Protein AF-A0A9W8XK58-F1 (afdb_monomer)

Foldseek 3Di:
DAPQPPDDDAQQAKWKAFPQDDPHIHHPVCLLVQRADPRGGNPTDIWIFNGKDKCAPVQKDWAPCQQVVLADVVRDGGAADAAPPVPPPVVNFDWDFLQDPQKDKTKIKGWDFFFKWFKFWFKFKAWDPPDDPLNLVVCQVQNQAKKKKKKAFFPDPVCRRNPHDDGDADRDQDDDPPPPSNVTHDQMDMTMDTHHSNRGTDTDGGRDIDGGPGTTMMMMMIMGGDGDQRPDDRGIIMHMYGHIMMIGRTDPCPDPPPPPPPDPPPDDDDDDDDDDDDDDDDDDDDDDDDDDDDPDPDDQDPVNVVVVVVVVVVVVVVVVVVVVVVVVVVVVVVVVVVVVVVVVVVVVVVVVVVVVVVVVVVVVVVVVVVVVCVVVVDDD

Organism: NCBI:txid1932322

InterPro domains:
  IPR000433 Zinc finger, ZZ-type [PF25299] (2-45)
  IPR000433 Zinc finger, ZZ-type [PS50135] (1-54)
  IPR000433 Zinc finger, ZZ-type [SM00291] (2-42)
  IPR043145 Zinc finger, ZZ-type superfamily [G3DSA:3.30.60.90] (1-50)

Sequence (380 aa):
MCDACLNNIYCSQNRFQCTECYDYDLCLSCFRSGRESKSHKSSHAIRHILKTEVLKPDDFIPPHDDVNPEQSADQLKTFITLEPDVNRPESEMRWHFLHGADSHLRYLTATVEPGHYAAHLTILTRLSGLLNQAGLDDLKEEGLGYLRVGLGTLRNKKQFFRTRYQEESFASLVLEEGQMIDKMLDRYWWTVVKLPGDGEPVVLHADCVFSLETPEDLGLIVQWSGIRAFASGNEATVSINVADIRLYDIRDFTEPLKVPPEQPPTVASPQPPIATPAPAPEAPVPTPPTQAADAGDEEITAEELLSALLQIQQSVEDARQRAQLEAAIKQRLKQQEEERQTAVFNYMFAKAIQEQAILEQERQEQEEARRFLRLMGFNI

Radius of gyration: 31.91 Å; Cα contacts (8 Å, |Δi|>4): 556; chains: 1; bounding box: 77×56×115 Å

Solvent-accessible surface area (backbone atoms only — not comparable to full-atom values): 22241 Å² total; per-residue (Å²): 93,12,76,86,75,70,46,82,61,54,50,85,42,52,36,37,33,35,76,79,40,85,92,38,31,27,36,64,70,44,54,76,67,50,64,62,58,97,83,44,55,69,83,54,58,67,46,45,29,50,30,47,48,70,50,46,50,88,55,46,48,65,47,42,56,84,43,40,62,34,44,55,103,81,66,81,50,66,81,66,55,36,72,75,56,86,82,57,55,73,90,77,53,65,66,47,60,64,74,60,71,54,25,49,66,45,60,38,31,31,80,42,73,55,43,34,26,40,43,36,38,37,35,37,39,38,62,46,87,84,50,50,71,68,55,46,51,52,24,56,74,73,30,61,19,32,43,34,40,31,44,21,35,51,65,43,64,69,50,69,36,62,51,66,73,81,67,70,71,48,87,64,79,70,85,60,90,78,36,66,63,65,68,45,35,34,84,63,44,70,53,56,42,74,39,68,34,82,43,65,61,53,72,42,84,42,94,40,77,45,78,38,89,52,72,41,49,37,33,40,37,45,34,38,15,50,54,72,77,62,95,79,64,75,70,49,29,40,27,69,26,55,55,39,37,38,33,30,29,40,54,86,69,87,62,76,80,75,70,73,72,79,74,69,82,77,73,84,72,81,81,76,81,89,77,80,87,77,86,83,82,84,83,84,81,88,77,84,91,83,81,79,88,81,90,72,89,74,76,81,47,73,66,60,55,52,50,52,51,52,52,50,53,50,53,53,52,52,52,52,50,50,54,52,52,53,51,51,51,54,53,50,53,52,50,51,49,53,52,50,53,50,50,52,50,52,50,55,52,53,49,53,53,51,53,51,51,51,54,50,50,53,51,50,53,52,51,50,52,54,50,52,40,50,75,73,69,49,90,125

Mean predicted aligned error: 14.77 Å

Nearest PDB structures (foldseek):
  6cw3-assembly1_G  TM=9.243E-01  e=1.548E-02  Saccharomyces cerevisiae S288C
  6cw2-assembly3_C  TM=9.058E-01  e=2.040E-02  Saccharomyces cerevisiae
  8tv5-assembly1_C  TM=3.849E-01  e=1.312E-02  Homo sapiens
  6nk0-assembly1_A  TM=3.979E-01  e=3.173E-02  Homo sapiens
  8tv5-assembly1_F  TM=3.885E-01  e=4.419E-02  Homo sapiens

pLDDT: mean 82.26, std 16.0, range [41.59, 98.31]

Secondary structure (DSSP, 8-state):
--TTT-----TTS-EEEESSSTT-EEEHHHHHTT---SS--TTS-EEEEEEEEEE-GGG-BPPPTTTS--S-TTS---S------TTS-TTTS--EETTS-SEEEEEEEEEE-SEEEEEEEEEEEEE-TT--HHHHHHHHHH-S-EEEEEEEEES-HHHHHHPPPP-----SSPPPTTSHHHHHEEEEEEEEEEPPTT----EE----EEEESS-EEEEEEEEEE-PPPPSS-S--EEEEEEEEEEEEEEPP-SS-------------PPPPP-PPPPPPPPPPPPPP-------------HHHHHHHHHHHHHHHHHHHHHHHHHHHHHHHHHHHHHHHHHHHHHHHHHHHHHHHHHHHHHHHHHHHHHHHHHHTT---

Structure (mmCIF, N/CA/C/O backbone):
data_AF-A0A9W8XK58-F1
#
_entry.id   AF-A0A9W8XK58-F1
#
loop_
_atom_site.group_PDB
_atom_site.id
_atom_site.type_symbol
_atom_site.label_atom_id
_atom_site.label_alt_id
_atom_site.label_comp_id
_atom_site.label_asym_id
_atom_site.label_entity_id
_atom_site.label_seq_id
_atom_site.pdbx_PDB_ins_code
_atom_site.Cartn_x
_atom_site.Cartn_y
_atom_site.Cartn_z
_atom_site.occupancy
_atom_site.B_iso_or_equiv
_atom_site.auth_seq_id
_atom_site.auth_comp_id
_atom_site.auth_asym_id
_atom_site.auth_atom_id
_atom_site.pdbx_PDB_model_num
ATOM 1 N N . MET A 1 1 ? -18.015 7.537 -3.845 1.00 94.12 1 MET A N 1
ATOM 2 C CA . MET A 1 1 ? -19.393 8.024 -4.120 1.00 94.12 1 MET A CA 1
ATOM 3 C C . MET A 1 1 ? -20.341 6.859 -3.852 1.00 94.12 1 MET A C 1
ATOM 5 O O . MET A 1 1 ? -19.851 5.747 -3.831 1.00 94.12 1 MET A O 1
ATOM 9 N N . CYS A 1 2 ? -21.635 7.058 -3.589 1.00 97.19 2 CYS A N 1
ATOM 10 C CA . CYS A 1 2 ? -22.575 5.930 -3.517 1.00 97.19 2 CYS A CA 1
ATOM 11 C C . CYS A 1 2 ? -23.054 5.552 -4.921 1.00 97.19 2 CYS A C 1
ATOM 13 O O . CYS A 1 2 ? -23.740 6.356 -5.550 1.00 97.19 2 CYS A O 1
ATOM 15 N N . ASP A 1 3 ? -22.795 4.336 -5.389 1.00 97.88 3 ASP A N 1
ATOM 16 C CA . ASP A 1 3 ? -23.144 3.917 -6.755 1.00 97.88 3 ASP A CA 1
ATOM 17 C C . ASP A 1 3 ? -24.651 3.745 -6.990 1.00 97.88 3 ASP A C 1
ATOM 19 O O . ASP A 1 3 ? -25.121 3.765 -8.127 1.00 97.88 3 ASP A O 1
ATOM 23 N N . ALA A 1 4 ? -25.448 3.616 -5.924 1.00 97.25 4 ALA A N 1
ATOM 24 C CA . ALA A 1 4 ? -26.897 3.430 -6.033 1.00 97.25 4 ALA A CA 1
ATOM 25 C C . ALA A 1 4 ? -27.719 4.729 -5.994 1.00 97.25 4 ALA A C 1
ATOM 27 O O . ALA A 1 4 ? -28.848 4.756 -6.491 1.00 97.25 4 ALA A O 1
ATOM 28 N N . CYS A 1 5 ? -27.230 5.790 -5.348 1.00 97.44 5 CYS A N 1
ATOM 29 C CA . CYS A 1 5 ? -27.939 7.078 -5.280 1.00 97.44 5 CYS A CA 1
ATOM 30 C C . CYS A 1 5 ? -27.123 8.267 -5.780 1.00 97.44 5 CYS A C 1
ATOM 32 O O . CYS A 1 5 ? -27.660 9.369 -5.818 1.00 97.44 5 CYS A O 1
ATOM 34 N N . LEU A 1 6 ? -25.858 8.047 -6.151 1.00 97.06 6 LEU A N 1
ATOM 35 C CA . LEU A 1 6 ? -24.900 9.046 -6.634 1.00 97.06 6 LEU A CA 1
ATOM 36 C C . LEU A 1 6 ? -24.592 10.173 -5.638 1.00 97.06 6 LEU A C 1
ATOM 38 O O . LEU A 1 6 ? -23.896 11.127 -5.971 1.00 97.06 6 LEU A O 1
ATOM 42 N N . ASN A 1 7 ? -25.060 10.061 -4.392 1.00 97.31 7 ASN A N 1
ATOM 43 C CA . ASN A 1 7 ? -24.685 10.993 -3.338 1.00 97.31 7 ASN A CA 1
ATOM 44 C C . ASN A 1 7 ? -23.239 10.742 -2.896 1.00 97.31 7 ASN A C 1
ATOM 46 O O . ASN A 1 7 ? -22.758 9.603 -2.869 1.00 97.31 7 ASN A O 1
ATOM 50 N N . ASN A 1 8 ? -22.559 11.811 -2.488 1.00 96.00 8 ASN A N 1
ATOM 51 C CA . ASN A 1 8 ? -21.227 11.713 -1.904 1.00 96.00 8 ASN A CA 1
ATOM 52 C C . ASN A 1 8 ? -21.274 10.951 -0.574 1.00 96.00 8 ASN A C 1
ATOM 54 O O . ASN A 1 8 ? -22.169 11.167 0.241 1.00 96.00 8 ASN A O 1
ATOM 58 N N . ILE A 1 9 ? -20.290 10.073 -0.369 1.00 94.38 9 ILE A N 1
ATOM 59 C CA . ILE A 1 9 ? -20.025 9.442 0.924 1.00 94.38 9 ILE A CA 1
ATOM 60 C C . ILE A 1 9 ? -18.751 10.090 1.444 1.00 94.38 9 ILE A C 1
ATOM 62 O O . ILE A 1 9 ? -17.706 9.981 0.802 1.00 94.38 9 ILE A O 1
ATOM 66 N N . TYR A 1 10 ? -18.852 10.825 2.546 1.00 92.31 10 TYR A N 1
ATOM 67 C CA . TYR A 1 10 ? -17.693 11.497 3.129 1.00 92.31 10 TYR A CA 1
ATOM 68 C C . TYR A 1 10 ? -16.780 10.481 3.829 1.00 92.31 10 TYR A C 1
ATOM 70 O O . TYR A 1 10 ? -17.260 9.473 4.337 1.00 92.31 10 TYR A O 1
ATOM 78 N N . CYS A 1 11 ? -15.475 10.755 3.905 1.00 87.19 11 CYS A N 1
ATOM 79 C CA . CYS A 1 11 ? -14.503 9.863 4.553 1.00 87.19 11 CYS A CA 1
ATOM 80 C C . CYS A 1 11 ? -14.813 9.583 6.036 1.00 87.19 11 CYS A C 1
ATOM 82 O O . CYS A 1 11 ? -14.458 8.531 6.551 1.00 87.19 11 CYS A O 1
ATOM 84 N N . SER A 1 12 ? -15.513 10.493 6.716 1.00 87.25 12 SER A N 1
ATOM 85 C CA . SER A 1 12 ? -15.965 10.331 8.102 1.00 87.25 12 SER A CA 1
ATOM 86 C C . SER A 1 12 ? -17.266 9.530 8.257 1.00 87.25 12 SER A C 1
ATOM 88 O O . SER A 1 12 ? -17.743 9.362 9.377 1.00 87.25 12 SER A O 1
ATOM 90 N N . GLN A 1 13 ? -17.883 9.089 7.157 1.00 91.12 13 GLN A N 1
ATOM 91 C CA . GLN A 1 13 ? -19.150 8.365 7.162 1.00 91.12 13 GLN A CA 1
ATOM 92 C C . GLN A 1 13 ? -18.961 6.892 6.815 1.00 91.12 13 GLN A C 1
ATOM 94 O O . GLN A 1 13 ? -18.162 6.538 5.949 1.00 91.12 13 GLN A O 1
ATOM 99 N N . ASN A 1 14 ? -19.817 6.058 7.404 1.00 93.81 14 ASN A N 1
ATOM 100 C CA . ASN A 1 14 ? -19.871 4.642 7.083 1.00 93.81 14 ASN A CA 1
ATOM 101 C C . ASN A 1 14 ? -20.184 4.420 5.597 1.00 93.81 14 ASN A C 1
ATOM 103 O O . ASN A 1 14 ? -21.177 4.942 5.067 1.00 93.81 14 ASN A O 1
ATOM 107 N N . ARG A 1 15 ? -19.398 3.553 4.962 1.00 95.62 15 ARG A N 1
ATOM 108 C CA . ARG A 1 15 ? -19.628 3.049 3.608 1.00 95.62 15 ARG A CA 1
ATOM 109 C C . ARG A 1 15 ? -19.589 1.526 3.570 1.00 95.62 15 ARG A C 1
ATOM 111 O O . ARG A 1 15 ? -18.947 0.874 4.392 1.00 95.62 15 ARG A O 1
ATOM 118 N N . PHE A 1 16 ? -20.299 0.969 2.605 1.00 95.69 16 PHE A N 1
ATOM 119 C CA . PHE A 1 16 ? -20.485 -0.463 2.427 1.00 95.69 16 PHE A CA 1
ATOM 120 C C . PHE A 1 16 ? -19.948 -0.836 1.051 1.00 95.69 16 PHE A C 1
ATOM 122 O O . PHE A 1 16 ? -20.627 -0.624 0.049 1.00 95.69 16 PHE A O 1
ATOM 129 N N . GLN A 1 17 ? -18.718 -1.337 1.013 1.00 95.19 17 GLN A N 1
ATOM 130 C CA . GLN A 1 17 ? -18.041 -1.710 -0.224 1.00 95.19 17 GLN A CA 1
ATOM 131 C C . GLN A 1 17 ? -18.397 -3.152 -0.578 1.00 95.19 17 GLN A C 1
ATOM 133 O O . GLN A 1 17 ? -18.223 -4.051 0.242 1.00 95.19 17 GLN A O 1
ATOM 138 N N . CYS A 1 18 ? -18.880 -3.404 -1.789 1.00 95.50 18 CYS A N 1
ATOM 139 C CA . CYS A 1 18 ? -19.087 -4.766 -2.264 1.00 95.50 18 CYS A CA 1
ATOM 140 C C . CYS A 1 18 ? -17.742 -5.422 -2.591 1.00 95.50 18 CYS A C 1
ATOM 142 O O . CYS A 1 18 ? -16.923 -4.834 -3.287 1.00 95.50 18 CYS A O 1
ATOM 144 N N . THR A 1 19 ? -17.515 -6.645 -2.111 1.00 92.69 19 THR A N 1
ATOM 145 C CA . THR A 1 19 ? -16.263 -7.378 -2.372 1.00 92.69 19 THR A CA 1
ATOM 146 C C . THR A 1 19 ? -16.310 -8.211 -3.654 1.00 92.69 19 THR A C 1
ATOM 148 O O . THR A 1 19 ? -15.295 -8.766 -4.055 1.00 92.69 19 THR A O 1
ATOM 151 N N . GLU A 1 20 ? -17.482 -8.327 -4.283 1.00 95.12 20 GLU A N 1
ATOM 152 C CA . GLU A 1 20 ? -17.689 -9.077 -5.533 1.00 95.12 20 GLU A CA 1
ATOM 153 C C . GLU A 1 20 ? -17.771 -8.162 -6.763 1.00 95.12 20 GLU A C 1
ATOM 155 O O . GLU A 1 20 ? -17.424 -8.564 -7.872 1.00 95.12 20 GLU A O 1
ATOM 160 N N . CYS A 1 21 ? -18.228 -6.921 -6.581 1.00 96.25 21 CYS A N 1
ATOM 161 C CA . CYS A 1 21 ? -18.300 -5.929 -7.646 1.00 96.25 21 CYS A CA 1
ATOM 162 C C . CYS A 1 21 ? -17.043 -5.057 -7.645 1.00 96.25 21 CYS A C 1
ATOM 164 O O . CYS A 1 21 ? -16.595 -4.611 -6.591 1.00 96.25 21 CYS A O 1
ATOM 166 N N . TYR A 1 22 ? -16.525 -4.745 -8.831 1.00 93.69 22 TYR A N 1
ATOM 167 C CA . TYR A 1 22 ? -15.427 -3.793 -8.972 1.00 93.69 22 TYR A CA 1
ATOM 168 C C . TYR A 1 22 ? -15.893 -2.372 -8.625 1.00 93.69 22 TYR A C 1
ATOM 170 O O . TYR A 1 22 ? -16.844 -1.885 -9.236 1.00 93.69 22 TYR A O 1
ATOM 178 N N . ASP A 1 23 ? -15.218 -1.749 -7.654 1.00 92.25 23 ASP A N 1
ATOM 179 C CA . ASP A 1 23 ? -15.407 -0.355 -7.219 1.00 92.25 23 ASP A CA 1
ATOM 180 C C . ASP A 1 23 ? -16.873 0.033 -6.943 1.00 92.25 23 ASP A C 1
ATOM 182 O O . ASP A 1 23 ? -17.354 1.062 -7.404 1.00 92.25 23 ASP A O 1
ATOM 186 N N . TYR A 1 24 ? -17.612 -0.829 -6.231 1.00 96.69 24 TYR A N 1
ATOM 187 C CA . TYR A 1 24 ? -19.022 -0.587 -5.907 1.00 96.69 24 TYR A CA 1
ATOM 188 C C . TYR A 1 24 ? -19.219 -0.297 -4.414 1.00 96.69 24 TYR A C 1
ATOM 190 O O . TYR A 1 24 ? -19.139 -1.199 -3.575 1.00 96.69 24 TYR A O 1
ATOM 198 N N . ASP A 1 25 ? -19.529 0.954 -4.092 1.00 97.12 25 ASP A N 1
ATOM 199 C CA . ASP A 1 25 ? -19.737 1.490 -2.752 1.00 97.12 25 ASP A CA 1
ATOM 200 C C . ASP A 1 25 ? -21.201 1.908 -2.529 1.00 97.12 25 ASP A C 1
ATOM 202 O O . ASP A 1 25 ? -21.830 2.617 -3.320 1.00 97.12 25 ASP A O 1
ATOM 206 N N . LEU A 1 26 ? -21.752 1.548 -1.371 1.00 97.38 26 LEU A N 1
ATOM 207 C CA . LEU A 1 26 ? -23.078 1.969 -0.926 1.00 97.38 26 LEU A CA 1
ATOM 208 C C . LEU A 1 26 ? -22.994 2.853 0.320 1.00 97.38 26 LEU A C 1
ATOM 210 O O . LEU A 1 26 ? -22.246 2.584 1.261 1.00 97.38 26 LEU A O 1
ATOM 214 N N . CYS A 1 27 ? -23.831 3.891 0.375 1.00 97.56 27 CYS A N 1
ATOM 215 C CA . CYS A 1 27 ? -24.098 4.601 1.623 1.00 97.56 27 CYS A CA 1
ATOM 216 C C . CYS A 1 27 ? -25.050 3.788 2.518 1.00 97.56 27 CYS A C 1
ATOM 218 O O . CYS A 1 27 ? -25.794 2.926 2.038 1.00 97.56 27 CYS A O 1
ATOM 220 N N . LEU A 1 28 ? -25.091 4.108 3.816 1.00 95.75 28 LEU A N 1
ATOM 221 C CA . LEU A 1 28 ? -25.908 3.391 4.805 1.00 95.75 28 LEU A CA 1
ATOM 222 C C . LEU A 1 28 ? -27.3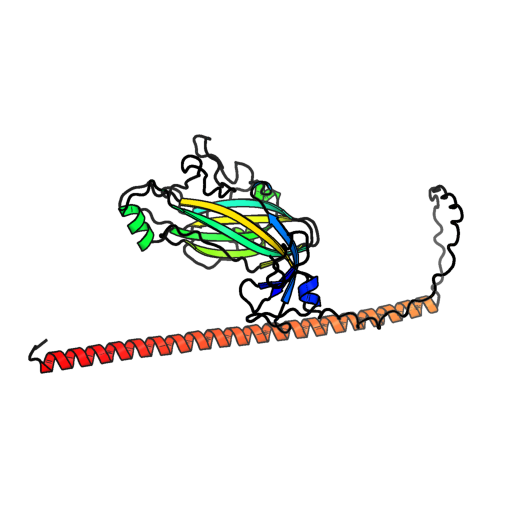89 3.249 4.410 1.00 95.75 28 LEU A C 1
ATOM 224 O O . LEU A 1 28 ? -27.978 2.189 4.615 1.00 95.75 28 LEU A O 1
ATOM 228 N N . SER A 1 29 ? -28.003 4.292 3.840 1.00 97.06 29 SER A N 1
ATOM 229 C CA . SER A 1 29 ? -29.418 4.248 3.448 1.00 97.06 29 SER A CA 1
ATOM 230 C C . SER A 1 29 ? -29.671 3.319 2.258 1.00 97.06 29 SER A C 1
ATOM 232 O O . SER A 1 29 ? -30.669 2.599 2.253 1.00 97.06 29 SER A O 1
ATOM 234 N N . CYS A 1 30 ? -28.765 3.288 1.276 1.00 97.88 30 CYS A N 1
ATOM 235 C CA . CYS A 1 30 ? -28.887 2.416 0.106 1.00 97.88 30 CYS A CA 1
ATOM 236 C C . CYS A 1 30 ? -28.623 0.952 0.459 1.00 97.88 30 CYS A C 1
ATOM 238 O O . CYS A 1 30 ? -29.385 0.093 0.021 1.00 97.88 30 CYS A O 1
ATOM 240 N N . PHE A 1 31 ? -27.618 0.692 1.301 1.00 96.69 31 PHE A N 1
ATOM 241 C CA . PHE A 1 31 ? -27.338 -0.643 1.823 1.00 96.69 31 PHE A CA 1
ATOM 242 C C . PHE A 1 31 ? -28.534 -1.203 2.608 1.00 96.69 31 PHE A C 1
ATOM 244 O O . PHE A 1 31 ? -29.026 -2.281 2.292 1.00 96.69 31 PHE A O 1
ATOM 251 N N . ARG A 1 32 ? -29.089 -0.437 3.563 1.00 95.81 32 ARG A N 1
ATOM 252 C CA . ARG A 1 32 ? -30.267 -0.864 4.349 1.00 95.81 32 ARG A CA 1
ATOM 253 C C . ARG A 1 32 ? -31.520 -1.098 3.510 1.00 95.81 32 ARG A C 1
ATOM 255 O O . ARG A 1 32 ? -32.334 -1.938 3.868 1.00 95.81 32 ARG A O 1
ATOM 262 N N . SER A 1 33 ? -31.680 -0.350 2.422 1.00 96.75 33 SER A N 1
ATOM 263 C CA . SER A 1 33 ? -32.819 -0.515 1.511 1.00 96.75 33 SER A CA 1
ATOM 264 C C . SER A 1 33 ? -32.641 -1.692 0.545 1.00 96.75 33 SER A C 1
ATOM 266 O O . SER A 1 33 ? -33.513 -1.901 -0.293 1.00 96.75 33 SER A O 1
ATOM 268 N N . GLY A 1 34 ? -31.506 -2.404 0.595 1.00 96.75 34 GLY A N 1
ATOM 269 C CA . GLY A 1 34 ? -31.193 -3.488 -0.334 1.00 96.75 34 GLY A CA 1
ATOM 270 C C . GLY A 1 34 ? -31.157 -3.024 -1.790 1.00 96.75 34 GLY A C 1
ATOM 271 O O . GLY A 1 34 ? -31.648 -3.730 -2.666 1.00 96.75 34 GLY A O 1
ATOM 272 N N . ARG A 1 35 ? -30.653 -1.808 -2.065 1.00 96.94 35 ARG A N 1
ATOM 273 C CA . ARG A 1 35 ? -30.610 -1.305 -3.445 1.00 96.94 35 ARG A CA 1
ATOM 274 C C . ARG A 1 35 ? -29.696 -2.178 -4.299 1.00 96.94 35 ARG A C 1
ATOM 276 O O . ARG A 1 35 ? -28.516 -2.318 -4.005 1.00 96.94 35 ARG A O 1
ATOM 283 N N . GLU A 1 36 ? -30.244 -2.678 -5.396 1.00 97.62 36 GLU A N 1
ATOM 284 C CA . GLU A 1 36 ? -29.510 -3.445 -6.398 1.00 97.62 36 GLU A CA 1
ATOM 285 C C . GLU A 1 36 ? -29.259 -2.625 -7.665 1.00 97.62 36 GLU A C 1
ATOM 287 O O . GLU A 1 36 ? -29.970 -1.662 -7.966 1.00 97.62 36 GLU A O 1
ATOM 292 N N . SER A 1 37 ? -28.274 -3.050 -8.452 1.00 96.12 37 SER A N 1
ATOM 293 C CA . SER A 1 37 ? -28.014 -2.536 -9.795 1.00 96.12 37 SER A CA 1
ATOM 294 C C . SER A 1 37 ? -27.937 -3.691 -10.804 1.00 96.12 37 SER A C 1
ATOM 296 O O . SER A 1 37 ? -28.260 -4.841 -10.495 1.00 96.12 37 SER A O 1
ATOM 298 N N . LYS A 1 38 ? -27.532 -3.400 -12.048 1.00 96.25 38 LYS A N 1
ATOM 299 C CA . LYS A 1 38 ? -27.276 -4.455 -13.043 1.00 96.25 38 LYS A CA 1
ATOM 300 C C . LYS A 1 38 ? -26.100 -5.349 -12.638 1.00 96.25 38 LYS A C 1
ATOM 302 O O . LYS A 1 38 ? -26.153 -6.543 -12.905 1.00 96.25 38 LYS A O 1
ATOM 307 N N . SER A 1 39 ? -25.064 -4.772 -12.027 1.00 95.19 39 SER A N 1
ATOM 308 C CA . SER A 1 39 ? -23.833 -5.467 -11.630 1.00 95.19 39 SER A CA 1
ATOM 309 C C . SER A 1 39 ? -23.802 -5.861 -10.153 1.00 95.19 39 SER A C 1
ATOM 311 O O . SER A 1 39 ? -23.028 -6.740 -9.793 1.00 95.19 39 SER A O 1
ATOM 313 N N . HIS A 1 40 ? -24.630 -5.239 -9.310 1.00 97.44 40 HIS A N 1
ATOM 314 C CA . HIS A 1 40 ? -24.646 -5.455 -7.865 1.00 97.44 40 HIS A CA 1
ATOM 315 C C . HIS A 1 40 ? -25.950 -6.089 -7.385 1.00 97.44 40 HIS A C 1
ATOM 317 O O . HIS A 1 40 ? -27.035 -5.617 -7.740 1.00 97.44 40 HIS A O 1
ATOM 323 N N . LYS A 1 41 ? -25.833 -7.110 -6.530 1.00 97.88 41 LYS A N 1
ATOM 324 C CA . LYS A 1 41 ? -26.947 -7.762 -5.835 1.00 97.88 41 LYS A CA 1
ATOM 325 C C . LYS A 1 41 ? -26.834 -7.573 -4.336 1.00 97.88 41 LYS A C 1
ATOM 327 O O . LYS A 1 41 ? -25.734 -7.619 -3.793 1.00 97.88 41 LYS A O 1
ATOM 332 N N . SER A 1 42 ? -27.977 -7.447 -3.660 1.00 96.00 42 SER A N 1
ATOM 333 C CA . SER A 1 42 ? -28.006 -7.301 -2.199 1.00 96.00 42 SER A CA 1
ATOM 334 C C . SER A 1 42 ? -27.510 -8.557 -1.475 1.00 96.00 42 SER A C 1
ATOM 336 O O . SER A 1 42 ? -27.291 -8.526 -0.269 1.00 96.00 42 SER A O 1
ATOM 338 N N . SER A 1 43 ? -27.364 -9.668 -2.204 1.00 95.06 43 SER A N 1
ATOM 339 C CA . SER A 1 43 ? -26.785 -10.923 -1.730 1.00 95.06 43 SER A CA 1
ATOM 340 C C . SER A 1 43 ? -25.259 -10.977 -1.791 1.00 95.06 43 SER A C 1
ATOM 342 O O . SER A 1 43 ? -24.697 -11.924 -1.250 1.00 95.06 43 SER A O 1
ATOM 344 N N . HIS A 1 44 ? -24.591 -10.039 -2.472 1.00 95.38 44 HIS A N 1
ATOM 345 C CA . HIS A 1 44 ? -23.131 -10.045 -2.547 1.00 95.38 44 HIS A CA 1
ATOM 346 C C . HIS A 1 44 ? -22.513 -9.780 -1.172 1.00 95.38 44 HIS A C 1
ATOM 348 O O . HIS A 1 44 ? -23.072 -9.048 -0.351 1.00 95.38 44 HIS A O 1
ATOM 354 N N . ALA A 1 45 ? -21.318 -10.316 -0.944 1.00 93.62 45 ALA A N 1
ATOM 355 C CA . ALA A 1 45 ? -20.524 -9.995 0.227 1.00 93.62 45 ALA A CA 1
ATOM 356 C C . ALA A 1 45 ? -20.158 -8.497 0.257 1.00 93.62 45 ALA A C 1
ATOM 358 O O . ALA A 1 45 ? -19.815 -7.875 -0.758 1.00 93.62 45 ALA A O 1
ATOM 359 N N . ILE A 1 46 ? -20.266 -7.910 1.451 1.00 93.69 46 ILE A N 1
ATOM 360 C CA . ILE A 1 46 ? -20.048 -6.488 1.714 1.00 93.69 46 ILE A CA 1
ATOM 361 C C . ILE A 1 46 ? -19.011 -6.334 2.828 1.00 93.69 46 ILE A C 1
ATOM 363 O O . ILE A 1 46 ? -19.098 -6.977 3.872 1.00 93.69 46 ILE A O 1
ATOM 367 N N . ARG A 1 47 ? -18.074 -5.409 2.632 1.00 91.62 47 ARG A N 1
ATOM 368 C CA . ARG A 1 47 ? -17.144 -4.896 3.636 1.00 91.62 47 ARG A CA 1
ATOM 369 C C . ARG A 1 47 ? -17.700 -3.598 4.221 1.00 91.62 47 ARG A C 1
ATOM 371 O O . ARG A 1 47 ? -17.963 -2.640 3.493 1.00 91.62 47 A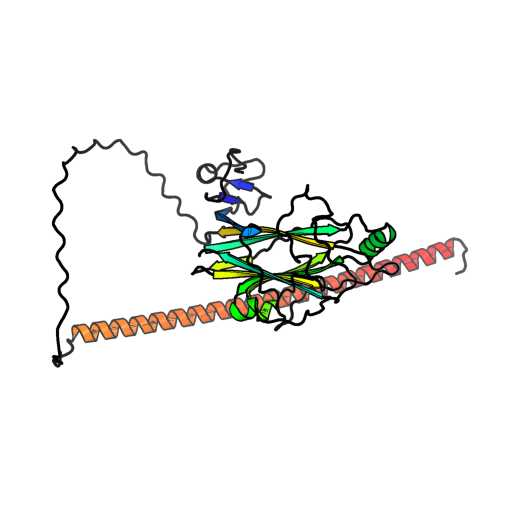RG A O 1
ATOM 378 N N . HIS A 1 48 ? -17.873 -3.555 5.540 1.00 94.00 48 HIS A N 1
ATOM 379 C CA . HIS A 1 48 ? -18.326 -2.357 6.246 1.00 94.00 48 HIS A CA 1
ATOM 380 C C . HIS A 1 48 ? -17.124 -1.522 6.684 1.00 94.00 48 HIS A C 1
ATOM 382 O O . HIS A 1 48 ? -16.346 -1.944 7.535 1.00 94.00 48 HIS A O 1
ATOM 388 N N . ILE A 1 49 ? -16.998 -0.337 6.096 1.00 94.06 49 ILE A N 1
ATOM 389 C CA . ILE A 1 49 ? -15.936 0.627 6.375 1.00 94.06 49 ILE A CA 1
ATOM 390 C C . ILE A 1 49 ? -16.568 1.757 7.188 1.00 94.06 49 ILE A C 1
ATOM 392 O O . ILE A 1 49 ? -17.461 2.446 6.698 1.00 94.06 49 ILE A O 1
ATOM 396 N N . LEU A 1 50 ? -16.150 1.914 8.441 1.00 93.56 50 LEU A N 1
ATOM 397 C CA . LEU A 1 50 ? -16.684 2.892 9.390 1.00 93.56 50 LEU A CA 1
ATOM 398 C C . LEU A 1 50 ? -16.213 4.306 9.056 1.00 93.56 50 LEU A C 1
ATOM 400 O O . LEU A 1 50 ? -17.017 5.231 8.962 1.00 93.56 50 LEU A O 1
ATOM 404 N N . LYS A 1 51 ? -14.906 4.446 8.846 1.00 92.81 51 LYS A N 1
ATOM 405 C CA . LYS A 1 51 ? -14.247 5.679 8.428 1.00 92.81 51 LYS A CA 1
ATOM 406 C C . LYS A 1 51 ? -13.100 5.340 7.484 1.00 92.81 51 LYS A C 1
ATOM 408 O O . LYS A 1 51 ? -12.500 4.271 7.565 1.00 92.81 51 LYS A O 1
ATOM 413 N N . THR A 1 52 ? -12.798 6.270 6.597 1.00 93.06 52 THR A N 1
ATOM 414 C CA . THR A 1 52 ? -11.588 6.260 5.785 1.00 93.06 52 THR A CA 1
ATOM 415 C C . THR A 1 52 ? -10.692 7.370 6.299 1.00 93.06 52 THR A C 1
ATOM 417 O O . THR A 1 52 ? -11.044 8.545 6.223 1.00 93.06 52 THR A O 1
ATOM 420 N N . GLU A 1 53 ? -9.531 7.009 6.807 1.00 93.12 53 GLU A N 1
ATOM 421 C CA . GLU A 1 53 ? -8.482 7.952 7.156 1.00 93.12 53 GLU A CA 1
ATOM 422 C C . GLU A 1 53 ? -7.534 8.045 5.961 1.00 93.12 53 GLU A C 1
ATOM 424 O O . GLU A 1 53 ? -7.093 7.029 5.432 1.00 93.12 53 GLU A O 1
ATOM 429 N N . VAL A 1 54 ? -7.300 9.252 5.452 1.00 92.06 54 VAL A N 1
ATOM 430 C CA . VAL A 1 54 ? -6.371 9.469 4.338 1.00 92.06 54 VAL A CA 1
ATOM 431 C C . VAL A 1 54 ? -5.172 10.181 4.922 1.00 92.06 54 VAL A C 1
ATOM 433 O O . VAL A 1 54 ? -5.282 11.364 5.237 1.00 92.06 54 VAL A O 1
ATOM 436 N N . LEU A 1 55 ? -4.068 9.452 5.071 1.00 90.44 55 LEU A N 1
ATOM 437 C CA . LEU A 1 55 ? -2.800 10.028 5.482 1.00 90.44 55 LEU A CA 1
ATOM 438 C C . LEU A 1 55 ? -2.255 10.824 4.309 1.00 90.44 55 LEU A C 1
ATOM 440 O O . LEU A 1 55 ? -1.912 10.284 3.248 1.00 90.44 55 LEU A O 1
ATOM 444 N N . LYS A 1 56 ? -2.248 12.131 4.506 1.00 82.25 56 LYS A N 1
ATOM 445 C CA . LYS A 1 56 ? -1.682 13.090 3.588 1.00 82.25 56 LYS A CA 1
ATOM 446 C C . LYS A 1 56 ? -0.178 13.184 3.795 1.00 82.25 56 LYS A C 1
ATOM 448 O O . LYS A 1 56 ? 0.344 12.836 4.848 1.00 82.25 56 LYS A O 1
ATOM 453 N N . PRO A 1 57 ? 0.505 13.747 2.802 1.00 75.50 57 PRO A N 1
ATOM 454 C CA . PRO A 1 57 ? 1.877 14.219 2.911 1.00 75.50 57 PRO A CA 1
ATOM 455 C C . PRO A 1 57 ? 2.259 14.854 4.244 1.00 75.50 57 PRO A C 1
ATOM 457 O O . PRO A 1 57 ? 3.184 14.400 4.908 1.00 75.50 57 PRO A O 1
ATOM 460 N N . ASP A 1 58 ? 1.497 15.853 4.668 1.00 78.25 58 ASP A N 1
ATOM 461 C CA . ASP A 1 58 ? 1.799 16.617 5.878 1.00 78.25 58 ASP A CA 1
ATOM 462 C C . ASP A 1 58 ? 1.637 15.804 7.172 1.00 78.25 58 ASP A C 1
ATOM 464 O O . ASP A 1 58 ? 2.138 16.212 8.219 1.00 78.25 58 ASP A O 1
ATOM 468 N N . ASP A 1 59 ? 0.965 14.651 7.106 1.00 85.12 59 ASP A N 1
ATOM 469 C CA . ASP A 1 59 ? 0.783 13.756 8.250 1.00 85.12 59 ASP A CA 1
ATOM 470 C C . ASP A 1 59 ? 2.028 12.885 8.494 1.00 85.12 59 ASP A C 1
ATOM 472 O O . ASP A 1 59 ? 2.161 12.277 9.560 1.00 85.12 59 ASP A O 1
ATOM 476 N N . PHE A 1 60 ? 2.957 12.823 7.530 1.00 83.62 60 PHE A N 1
ATOM 477 C CA . PHE A 1 60 ? 4.183 12.052 7.676 1.00 83.62 60 PHE A CA 1
ATOM 478 C C . PHE A 1 60 ? 5.306 12.867 8.304 1.00 83.62 60 PHE A C 1
ATOM 480 O O . PHE A 1 60 ? 5.725 13.912 7.809 1.00 83.62 60 PHE A O 1
ATOM 487 N N . ILE A 1 61 ? 5.877 12.307 9.363 1.00 82.25 61 ILE A N 1
ATOM 488 C CA . ILE A 1 61 ? 7.074 12.816 10.014 1.00 82.25 61 ILE A CA 1
ATOM 489 C C . ILE A 1 61 ? 8.269 12.027 9.460 1.00 82.25 61 ILE A C 1
ATOM 491 O O . ILE A 1 61 ? 8.365 10.816 9.722 1.00 82.25 61 ILE A O 1
ATOM 495 N N . PRO A 1 62 ? 9.176 12.664 8.692 1.00 78.00 62 PRO A N 1
ATOM 496 C CA . PRO A 1 62 ? 10.414 12.021 8.278 1.00 78.00 62 PRO A CA 1
ATOM 497 C C . PRO A 1 62 ? 11.318 11.767 9.501 1.00 78.00 62 PRO A C 1
ATOM 499 O O . PRO A 1 62 ? 11.233 12.478 10.509 1.00 78.00 62 PRO A O 1
ATOM 502 N N . PRO A 1 63 ? 12.184 10.738 9.462 1.00 76.06 63 PRO A N 1
ATOM 503 C CA . PRO A 1 63 ? 13.173 10.506 10.505 1.00 76.06 63 PRO A CA 1
ATOM 504 C C . PRO A 1 63 ? 14.215 11.634 10.552 1.00 76.06 63 PRO A C 1
ATOM 506 O O . PRO A 1 63 ? 14.247 12.499 9.682 1.00 76.06 63 PRO A O 1
ATOM 509 N N . HIS A 1 64 ? 15.091 11.619 11.562 1.00 77.81 64 HIS A N 1
ATOM 510 C CA . HIS A 1 64 ? 16.172 12.605 11.658 1.00 77.81 64 HIS A CA 1
ATOM 511 C C . HIS A 1 64 ? 17.052 12.579 10.397 1.00 77.81 64 HIS A C 1
ATOM 513 O O . HIS A 1 64 ? 17.279 11.503 9.832 1.00 77.81 64 HIS A O 1
ATOM 519 N N . ASP A 1 65 ? 17.620 13.732 10.032 1.00 70.00 65 ASP A N 1
ATOM 520 C CA . ASP A 1 65 ? 18.504 13.893 8.864 1.00 70.00 65 ASP A CA 1
ATOM 521 C C . ASP A 1 65 ? 19.705 12.925 8.872 1.00 70.00 65 ASP A C 1
ATOM 523 O O . ASP A 1 65 ? 20.305 12.638 7.843 1.00 70.00 65 ASP A O 1
ATOM 527 N N . ASP A 1 66 ? 20.069 12.368 10.028 1.00 70.25 66 ASP A N 1
ATOM 528 C CA . ASP A 1 66 ? 21.157 11.385 10.129 1.00 70.25 66 ASP A CA 1
ATOM 529 C C . ASP A 1 66 ? 20.769 9.987 9.600 1.00 70.25 66 ASP A C 1
ATOM 531 O O . ASP A 1 66 ? 21.643 9.165 9.302 1.00 70.25 66 ASP A O 1
ATOM 535 N N . VAL A 1 67 ? 19.466 9.689 9.517 1.00 66.94 67 VAL A N 1
ATOM 536 C CA . VAL A 1 67 ? 18.912 8.375 9.143 1.00 66.94 67 VAL A CA 1
ATOM 537 C C . VAL A 1 67 ? 18.468 8.356 7.691 1.00 66.94 67 VAL A C 1
ATOM 539 O O . VAL A 1 67 ? 18.890 7.484 6.933 1.00 66.94 67 VAL A O 1
ATOM 542 N N . ASN A 1 68 ? 17.670 9.346 7.300 1.00 64.19 68 ASN A N 1
ATOM 543 C CA . ASN A 1 68 ? 17.528 9.740 5.911 1.00 64.19 68 ASN A CA 1
ATOM 544 C C . ASN A 1 68 ? 18.396 10.985 5.777 1.00 64.19 68 ASN A C 1
ATOM 546 O O . ASN A 1 68 ? 17.904 12.036 6.175 1.00 64.19 68 ASN A O 1
ATOM 550 N N . PRO A 1 69 ? 19.636 10.933 5.249 1.00 55.75 69 PRO A N 1
ATOM 551 C CA . PRO A 1 69 ? 20.280 12.157 4.798 1.00 55.75 69 PRO A CA 1
ATOM 552 C C . PRO A 1 69 ? 19.353 12.732 3.749 1.00 55.75 69 PRO A C 1
ATOM 554 O O . PRO A 1 69 ? 19.365 12.265 2.621 1.00 55.75 69 PRO A O 1
ATOM 557 N N . GLU A 1 70 ? 18.463 13.642 4.153 1.00 50.25 70 GLU A N 1
ATOM 558 C CA . GLU A 1 70 ? 17.479 14.254 3.274 1.00 50.25 70 GLU A CA 1
ATOM 559 C C . GLU A 1 70 ? 18.200 15.103 2.234 1.00 50.25 70 GLU A C 1
ATOM 561 O O . GLU A 1 70 ? 17.747 15.216 1.101 1.00 50.25 70 GLU A O 1
ATOM 566 N N . GLN A 1 71 ? 19.379 15.577 2.617 1.00 43.41 71 GLN A N 1
ATOM 567 C CA . GLN A 1 71 ? 20.270 16.463 1.916 1.00 43.41 71 GLN A CA 1
ATOM 568 C C . GLN A 1 71 ? 21.368 15.693 1.175 1.00 43.41 71 GLN A C 1
ATOM 570 O O . GLN A 1 71 ? 22.072 14.854 1.739 1.00 43.41 71 GLN A O 1
ATOM 575 N N . SER A 1 72 ? 21.541 15.996 -0.113 1.00 44.97 72 SER A N 1
ATOM 576 C CA . SER A 1 72 ? 22.791 15.702 -0.822 1.00 44.97 72 SER A CA 1
ATOM 577 C C . SER A 1 72 ? 23.968 16.409 -0.133 1.00 44.97 72 SER A C 1
ATOM 579 O O . SER A 1 72 ? 23.770 17.271 0.721 1.00 44.97 72 SER A O 1
ATOM 581 N N . ALA A 1 73 ? 25.208 16.066 -0.491 1.00 47.34 73 ALA A N 1
ATOM 582 C CA . ALA A 1 73 ? 26.410 16.667 0.107 1.00 47.34 73 ALA A CA 1
ATOM 583 C C . ALA A 1 73 ? 26.453 18.216 0.040 1.00 47.34 73 ALA A C 1
ATOM 585 O O . ALA A 1 73 ? 27.243 18.836 0.745 1.00 47.34 73 ALA A O 1
ATOM 586 N N . ASP A 1 74 ? 25.606 18.831 -0.788 1.00 46.44 74 ASP A N 1
ATOM 587 C CA . ASP A 1 74 ? 25.418 20.273 -0.960 1.00 46.44 74 ASP A CA 1
ATOM 588 C C . ASP A 1 74 ? 24.242 20.880 -0.156 1.00 46.44 74 ASP A C 1
ATOM 590 O O . ASP A 1 74 ? 24.039 22.085 -0.229 1.00 46.44 74 ASP A O 1
ATOM 594 N N . GLN A 1 75 ? 23.486 20.098 0.625 1.00 46.56 75 GLN A N 1
ATOM 595 C CA . GLN A 1 75 ? 22.395 20.550 1.513 1.00 46.56 75 GLN A CA 1
ATOM 596 C C . GLN A 1 75 ? 21.142 21.170 0.864 1.00 46.56 75 GLN A C 1
ATOM 598 O O . GLN A 1 75 ? 20.302 21.729 1.565 1.00 46.56 75 GLN A O 1
ATOM 603 N N . LEU A 1 76 ? 20.949 21.046 -0.454 1.00 41.59 76 LEU A N 1
ATOM 604 C CA . LEU A 1 76 ? 19.918 21.824 -1.168 1.00 41.59 76 LEU A CA 1
ATOM 605 C C . LEU A 1 76 ? 18.627 21.079 -1.554 1.00 41.59 76 LEU A C 1
ATOM 607 O O . LEU A 1 76 ? 17.746 21.683 -2.161 1.00 41.59 76 LEU A O 1
ATOM 611 N N . LYS A 1 77 ? 18.484 19.779 -1.278 1.00 43.78 77 LYS A N 1
ATOM 612 C CA . LYS A 1 77 ? 17.374 18.951 -1.813 1.00 43.78 77 LYS A CA 1
ATOM 613 C C . LYS A 1 77 ? 16.893 17.983 -0.722 1.00 43.78 77 LYS A C 1
ATOM 615 O O . LYS A 1 77 ? 17.797 17.411 -0.143 1.00 43.78 77 LYS A O 1
ATOM 620 N N . THR A 1 78 ? 15.578 17.734 -0.496 1.00 42.00 78 THR A N 1
ATOM 621 C CA . THR A 1 78 ? 14.920 16.778 0.492 1.00 42.00 78 THR A CA 1
ATOM 622 C C . THR A 1 78 ? 14.217 15.540 -0.147 1.00 42.00 78 THR A C 1
ATOM 624 O O . THR A 1 78 ? 13.693 15.692 -1.244 1.00 42.00 78 THR A O 1
ATOM 627 N N . PHE A 1 79 ? 14.447 14.279 0.307 1.00 49.75 79 PHE A N 1
ATOM 628 C CA . PHE A 1 79 ? 14.470 13.066 -0.586 1.00 49.75 79 PHE A CA 1
ATOM 629 C C . PHE A 1 79 ? 13.119 12.445 -0.957 1.00 49.75 79 PHE A C 1
ATOM 631 O O . PHE A 1 79 ? 13.086 11.681 -1.920 1.00 49.75 79 PHE A O 1
ATOM 638 N N . ILE A 1 80 ? 12.041 12.758 -0.246 1.00 54.41 80 ILE A N 1
ATOM 639 C CA . ILE A 1 80 ? 10.689 12.321 -0.600 1.00 54.41 80 ILE A CA 1
ATOM 640 C C . ILE A 1 80 ? 9.843 13.569 -0.778 1.00 54.41 80 ILE A C 1
ATOM 642 O O . ILE A 1 80 ? 9.767 14.408 0.115 1.00 54.41 80 ILE A O 1
ATOM 646 N N . THR A 1 81 ? 9.208 13.694 -1.939 1.00 53.41 81 THR A N 1
ATOM 647 C CA . THR A 1 81 ? 8.153 14.684 -2.130 1.00 53.41 81 THR A CA 1
ATOM 648 C C . THR A 1 81 ? 6.837 13.967 -1.935 1.00 53.41 81 THR A C 1
ATOM 650 O O . THR A 1 81 ? 6.525 13.006 -2.631 1.00 53.41 81 THR A O 1
ATOM 653 N N . LEU A 1 82 ? 6.102 14.389 -0.921 1.00 54.59 82 LEU A N 1
ATOM 654 C CA . LEU A 1 82 ? 4.862 13.730 -0.575 1.00 54.59 82 LEU A CA 1
ATOM 655 C C . LEU A 1 82 ? 3.687 14.264 -1.420 1.00 54.59 82 LEU A C 1
ATOM 657 O O . LEU A 1 82 ? 2.700 13.571 -1.593 1.00 54.59 82 LEU A O 1
ATOM 661 N N . GLU A 1 83 ? 3.793 15.426 -2.068 1.00 55.97 83 GLU A N 1
ATOM 662 C CA . GLU A 1 83 ? 2.714 15.931 -2.928 1.00 55.97 83 GLU A CA 1
ATOM 663 C C . GLU A 1 83 ? 2.901 15.591 -4.417 1.00 55.97 83 GLU A C 1
ATOM 665 O O . GLU A 1 83 ? 3.812 16.122 -5.064 1.00 55.97 83 GLU A O 1
ATOM 670 N N . PRO A 1 84 ? 2.003 14.787 -5.016 1.00 54.09 84 PRO A N 1
ATOM 671 C CA . PRO A 1 84 ? 1.957 14.573 -6.450 1.00 54.09 84 PRO A CA 1
ATOM 672 C C . PRO A 1 84 ? 1.124 15.672 -7.117 1.00 54.09 84 PRO A C 1
ATOM 674 O O . PRO A 1 84 ? 0.106 15.383 -7.747 1.00 54.09 84 PRO A O 1
ATOM 677 N N . ASP A 1 85 ? 1.511 16.944 -6.996 1.00 63.22 85 ASP A N 1
ATOM 678 C CA . ASP A 1 85 ? 0.894 17.941 -7.871 1.00 63.22 85 ASP A CA 1
ATOM 679 C C . ASP A 1 85 ? 1.369 17.661 -9.305 1.00 63.22 85 ASP A C 1
ATOM 681 O O . ASP A 1 85 ? 2.536 17.820 -9.667 1.00 63.22 85 ASP A O 1
ATOM 685 N N . VAL A 1 86 ? 0.449 17.152 -10.126 1.00 64.31 86 VAL A N 1
ATOM 686 C CA . VAL A 1 86 ? 0.677 16.849 -11.544 1.00 64.31 86 VAL A CA 1
ATOM 687 C C . VAL A 1 86 ? 1.083 18.113 -12.307 1.00 64.31 86 VAL A C 1
ATOM 689 O O . VAL A 1 86 ? 1.774 18.012 -13.314 1.00 64.31 86 VAL A O 1
ATOM 692 N N . ASN A 1 87 ? 0.710 19.289 -11.797 1.00 69.94 87 ASN A N 1
ATOM 693 C CA . ASN A 1 87 ? 1.053 20.584 -12.374 1.00 69.94 87 ASN A CA 1
ATOM 694 C C . ASN A 1 87 ? 2.340 21.177 -11.798 1.00 69.94 87 ASN A C 1
ATOM 696 O O . ASN A 1 87 ? 2.757 22.253 -12.235 1.00 69.94 87 ASN A O 1
ATOM 700 N N . ARG A 1 88 ? 2.975 20.505 -10.831 1.00 68.19 88 ARG A N 1
ATOM 701 C CA . ARG A 1 88 ? 4.247 20.965 -10.290 1.00 68.19 88 ARG A CA 1
ATOM 702 C C . ARG A 1 88 ? 5.285 20.973 -11.410 1.00 68.19 88 ARG A C 1
ATOM 704 O O . ARG A 1 88 ? 5.393 19.978 -12.127 1.00 68.19 88 ARG A O 1
ATOM 711 N N . PRO A 1 89 ? 6.054 22.053 -11.601 1.00 73.31 89 PRO A N 1
ATOM 712 C CA . PRO A 1 89 ? 7.088 22.064 -12.625 1.00 73.31 89 PRO A CA 1
ATOM 713 C C . PRO A 1 89 ? 8.168 21.020 -12.300 1.00 73.31 89 PRO A C 1
ATOM 715 O O . PRO A 1 89 ? 8.544 20.844 -11.142 1.00 73.31 89 PRO A O 1
ATOM 718 N N . GLU A 1 90 ? 8.708 20.343 -13.321 1.00 67.88 90 GLU A N 1
ATOM 719 C CA . GLU A 1 90 ? 9.761 19.320 -13.153 1.00 67.88 90 GLU A CA 1
ATOM 720 C C . GLU A 1 90 ? 10.996 19.839 -12.400 1.00 67.88 90 GLU A C 1
ATOM 722 O O . GLU A 1 90 ? 11.695 19.063 -11.754 1.00 67.88 90 GLU A O 1
ATOM 727 N N . SER A 1 91 ? 11.248 21.152 -12.450 1.00 65.38 91 SER A N 1
ATOM 728 C CA . SER A 1 91 ? 12.323 21.825 -11.713 1.00 65.38 91 SER A CA 1
ATOM 729 C C . SER A 1 91 ? 12.154 21.785 -10.194 1.00 65.38 91 SER A C 1
ATOM 731 O O . SER A 1 91 ? 13.129 21.954 -9.468 1.00 65.38 91 SER A O 1
ATOM 733 N N . GLU A 1 92 ? 10.924 21.605 -9.715 1.00 64.75 92 GLU A N 1
ATOM 734 C CA . GLU A 1 92 ? 10.609 21.434 -8.297 1.00 64.75 92 GLU A CA 1
ATOM 735 C C . GLU A 1 92 ? 10.404 19.965 -7.918 1.00 64.75 92 GLU A C 1
ATOM 737 O O . GLU A 1 92 ? 10.381 19.637 -6.730 1.00 64.75 92 GLU A O 1
ATOM 742 N N . MET A 1 93 ? 10.249 19.075 -8.906 1.00 63.22 93 MET A N 1
ATOM 743 C CA . MET A 1 93 ? 10.204 17.642 -8.649 1.00 63.22 93 MET A CA 1
ATOM 744 C C . MET A 1 93 ? 11.586 17.153 -8.254 1.00 63.22 93 MET A C 1
ATOM 746 O O . MET A 1 93 ? 12.609 17.537 -8.831 1.00 63.22 93 MET A O 1
ATOM 750 N N . ARG A 1 94 ? 11.620 16.251 -7.275 1.00 68.19 94 ARG A N 1
ATOM 751 C CA . ARG A 1 94 ? 12.870 15.610 -6.912 1.00 68.19 94 ARG A CA 1
ATOM 752 C C . ARG A 1 94 ? 13.126 14.374 -7.760 1.00 68.19 94 ARG A C 1
ATOM 754 O O . ARG A 1 94 ? 12.293 13.476 -7.858 1.00 68.19 94 ARG A O 1
ATOM 761 N N . TRP A 1 95 ? 14.349 14.322 -8.269 1.00 70.00 95 TRP A N 1
ATOM 762 C CA . TRP A 1 95 ? 14.892 13.233 -9.056 1.00 70.00 95 TRP A CA 1
ATOM 763 C C . TRP A 1 95 ? 15.949 12.450 -8.262 1.00 70.00 95 TRP A C 1
ATOM 765 O O . TRP A 1 95 ? 16.842 13.036 -7.642 1.00 70.00 95 TRP A O 1
ATOM 775 N N . HIS A 1 96 ? 15.849 11.124 -8.282 1.00 68.88 96 HIS A N 1
ATOM 776 C CA . HIS A 1 96 ? 16.860 10.183 -7.816 1.00 68.88 96 HIS A CA 1
ATOM 777 C C . HIS A 1 96 ? 17.743 9.801 -8.993 1.00 68.88 96 HIS A C 1
ATOM 779 O O . HIS A 1 96 ? 17.255 9.247 -9.976 1.00 68.88 96 HIS A O 1
ATOM 785 N N . PHE A 1 97 ? 19.033 10.093 -8.882 1.00 65.69 97 PHE A N 1
ATOM 786 C CA . PHE A 1 97 ? 20.000 9.732 -9.904 1.00 65.69 97 PHE A CA 1
ATOM 787 C C . PHE A 1 97 ? 20.406 8.269 -9.758 1.00 65.69 97 PHE A C 1
ATOM 789 O O . PHE A 1 97 ? 20.777 7.834 -8.669 1.00 65.69 97 PHE A O 1
ATOM 796 N N . LEU A 1 98 ? 20.396 7.542 -10.872 1.00 62.47 98 LEU A N 1
ATOM 797 C CA . LEU A 1 98 ? 20.696 6.110 -10.916 1.00 62.47 98 LEU A CA 1
ATOM 798 C C . LEU A 1 98 ? 22.182 5.749 -10.761 1.00 62.47 98 LEU A C 1
ATOM 800 O O . LEU A 1 98 ? 22.536 4.579 -10.806 1.00 62.47 98 LEU A O 1
ATOM 804 N N . HIS A 1 99 ? 23.059 6.731 -10.547 1.00 56.72 99 HIS A N 1
ATOM 805 C CA . HIS A 1 99 ? 24.511 6.537 -10.456 1.00 56.72 99 HIS A CA 1
ATOM 806 C C . HIS A 1 99 ? 25.022 6.283 -9.015 1.00 56.72 99 HIS A C 1
ATOM 808 O O . HIS A 1 99 ? 26.220 6.415 -8.751 1.00 56.72 99 HIS A O 1
ATOM 814 N N . GLY A 1 100 ? 24.115 6.068 -8.054 1.00 60.44 100 GLY A N 1
ATOM 815 C CA . GLY A 1 100 ? 24.407 5.951 -6.622 1.00 60.44 100 GLY A CA 1
ATOM 816 C C . GLY A 1 100 ? 24.654 4.518 -6.143 1.00 60.44 100 GLY A C 1
ATOM 817 O O . GLY A 1 100 ? 25.083 3.656 -6.898 1.00 60.44 100 GLY A O 1
ATOM 818 N N . ALA A 1 101 ? 24.402 4.277 -4.855 1.00 62.16 101 ALA A N 1
ATOM 819 C CA . ALA A 1 101 ? 24.342 2.923 -4.314 1.00 62.16 101 ALA A CA 1
ATOM 820 C C . ALA A 1 101 ? 23.195 2.134 -4.969 1.00 62.16 101 ALA A C 1
ATOM 822 O O . ALA A 1 101 ? 22.119 2.685 -5.184 1.00 62.16 101 ALA A O 1
ATOM 823 N N . ASP A 1 102 ? 23.399 0.833 -5.195 1.00 69.50 102 ASP A N 1
ATOM 824 C CA . ASP A 1 102 ? 22.414 -0.083 -5.802 1.00 69.50 102 ASP A CA 1
ATOM 825 C C . ASP A 1 102 ? 21.119 -0.238 -4.989 1.00 69.50 102 ASP A C 1
ATOM 827 O O . ASP A 1 102 ? 20.192 -0.935 -5.408 1.00 69.50 102 ASP A O 1
ATOM 831 N N . SER A 1 103 ? 21.053 0.353 -3.797 1.00 77.12 103 SER A N 1
ATOM 832 C CA . SER A 1 103 ? 19.864 0.388 -2.965 1.00 77.12 103 SER A CA 1
ATOM 833 C C . SER A 1 103 ? 19.687 1.772 -2.362 1.00 77.12 103 SER A C 1
ATOM 835 O O . SER A 1 103 ? 20.641 2.374 -1.886 1.00 77.12 103 SER A O 1
ATOM 837 N N . HIS A 1 104 ? 18.445 2.232 -2.306 1.00 80.81 104 HIS A N 1
ATOM 838 C CA . HIS A 1 104 ? 18.039 3.452 -1.630 1.00 80.81 104 HIS A CA 1
ATOM 839 C C . HIS A 1 104 ? 16.907 3.155 -0.671 1.00 80.81 104 HIS A C 1
ATOM 841 O O . HIS A 1 104 ? 15.938 2.498 -1.037 1.00 80.81 104 HIS A O 1
ATOM 847 N N . LEU A 1 105 ? 17.011 3.656 0.550 1.00 83.12 105 LEU A N 1
ATOM 848 C CA . LEU A 1 105 ? 16.041 3.365 1.590 1.00 83.12 105 LEU A CA 1
ATOM 849 C C . LEU A 1 105 ? 15.487 4.617 2.234 1.00 83.12 105 LEU A C 1
ATOM 851 O O . LEU A 1 105 ? 16.251 5.479 2.660 1.00 83.12 105 LEU A O 1
ATOM 855 N N . ARG A 1 106 ? 14.171 4.681 2.392 1.00 86.06 106 ARG A N 1
ATOM 856 C CA . ARG A 1 106 ? 13.508 5.776 3.074 1.00 86.06 106 ARG A CA 1
ATOM 857 C C . ARG A 1 106 ? 12.462 5.296 4.058 1.00 86.06 106 ARG A C 1
ATOM 859 O O . ARG A 1 106 ? 11.815 4.268 3.868 1.00 86.06 106 ARG A O 1
ATOM 866 N N . TYR A 1 107 ? 12.293 6.111 5.085 1.00 88.62 107 TYR A N 1
ATOM 867 C CA . TYR A 1 107 ? 11.341 5.898 6.158 1.00 88.62 107 TYR A CA 1
ATOM 868 C C . TYR A 1 107 ? 10.411 7.094 6.304 1.00 88.62 107 TYR A C 1
ATOM 870 O O . TYR A 1 107 ? 10.856 8.235 6.184 1.00 88.62 107 TYR A O 1
ATOM 878 N N . LEU A 1 108 ? 9.150 6.821 6.606 1.00 89.94 108 LEU A N 1
ATOM 879 C CA . LEU A 1 108 ? 8.130 7.799 6.958 1.00 89.94 108 LEU A CA 1
ATOM 880 C C . LEU A 1 108 ? 7.340 7.251 8.145 1.00 89.94 108 LEU A C 1
ATOM 882 O O . LEU A 1 108 ? 7.185 6.036 8.273 1.00 89.94 108 LEU A O 1
ATOM 886 N N . THR A 1 109 ? 6.840 8.125 9.012 1.00 92.69 109 THR A N 1
ATOM 887 C CA . THR A 1 109 ? 5.964 7.719 10.121 1.00 92.69 109 THR A CA 1
ATOM 888 C C . THR A 1 109 ? 4.727 8.589 10.176 1.00 92.69 109 THR A C 1
ATOM 890 O O . THR A 1 109 ? 4.833 9.781 9.927 1.00 92.69 109 THR A O 1
ATOM 893 N N . ALA A 1 110 ? 3.586 8.016 10.531 1.00 94.25 110 ALA A N 1
ATOM 894 C CA . ALA A 1 110 ? 2.372 8.760 10.844 1.00 94.25 110 ALA A CA 1
ATOM 895 C C . ALA A 1 110 ? 1.737 8.159 12.099 1.00 94.25 110 ALA A C 1
ATOM 897 O O . ALA A 1 110 ? 1.718 6.939 12.253 1.00 94.25 110 ALA A O 1
ATOM 898 N N . THR A 1 111 ? 1.233 8.991 13.005 1.00 95.06 111 THR A N 1
ATOM 899 C CA . THR A 1 111 ? 0.479 8.503 14.167 1.00 95.06 111 THR A CA 1
ATOM 900 C C . THR A 1 111 ? -0.968 8.268 13.748 1.00 95.06 111 THR A C 1
ATOM 902 O O . THR A 1 111 ? -1.590 9.162 13.183 1.00 95.06 111 THR A O 1
ATOM 905 N N . VAL A 1 112 ? -1.493 7.074 14.020 1.00 95.00 112 VAL A N 1
ATOM 906 C CA . VAL A 1 112 ? -2.852 6.659 13.646 1.00 95.00 112 VAL A CA 1
ATOM 907 C C . VAL A 1 112 ? -3.648 6.360 14.913 1.00 95.00 112 VAL A C 1
ATOM 909 O O . VAL A 1 112 ? -3.118 5.800 15.876 1.00 95.00 112 VAL A O 1
ATOM 912 N N . GLU A 1 113 ? -4.922 6.746 14.921 1.00 95.50 113 GLU A N 1
ATOM 913 C CA . GLU A 1 113 ? -5.852 6.443 16.013 1.00 95.50 113 GLU A CA 1
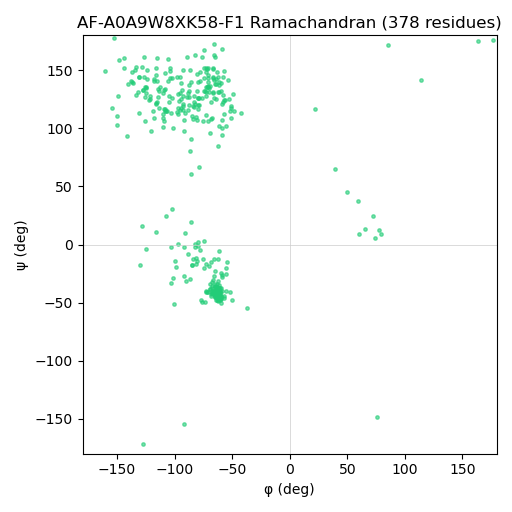ATOM 914 C C . GLU A 1 113 ? -6.140 4.929 16.128 1.00 95.50 113 GLU A C 1
ATOM 916 O O . GLU A 1 113 ? -5.903 4.180 15.183 1.00 95.50 113 GLU A O 1
ATOM 921 N N . PRO A 1 114 ? -6.682 4.438 17.257 1.00 94.94 114 PRO A N 1
ATOM 922 C CA . PRO A 1 114 ? -7.122 3.050 17.380 1.00 94.94 114 PRO A CA 1
ATOM 923 C C . PRO A 1 114 ? -8.183 2.679 16.334 1.00 94.94 114 PRO A C 1
ATOM 925 O O . PRO A 1 114 ? -9.068 3.482 16.013 1.00 94.94 114 PRO A O 1
ATOM 928 N N . GLY A 1 115 ? -8.131 1.441 15.846 1.00 92.75 115 GLY A N 1
ATOM 929 C CA . GLY A 1 115 ? -9.055 0.929 14.836 1.00 92.75 115 GLY A CA 1
ATOM 930 C C . GLY A 1 115 ? -8.566 -0.351 14.166 1.00 92.75 115 GLY A C 1
ATOM 931 O O . GLY A 1 115 ? -7.451 -0.820 14.410 1.00 92.75 115 GLY A O 1
ATOM 932 N N . HIS A 1 116 ? -9.406 -0.918 13.302 1.00 92.31 116 HIS A N 1
ATOM 933 C CA . HIS A 1 116 ? -9.048 -2.084 12.498 1.00 92.31 116 HIS A CA 1
ATOM 934 C C . HIS A 1 116 ? -8.922 -1.642 11.050 1.00 92.31 116 HIS A C 1
ATOM 936 O O . HIS A 1 116 ? -9.915 -1.451 10.368 1.00 92.31 116 HIS A O 1
ATOM 942 N N . TYR A 1 117 ? -7.713 -1.437 10.559 1.00 92.44 117 TYR A N 1
ATOM 943 C CA . TYR A 1 117 ? -7.494 -0.754 9.296 1.00 92.44 117 TYR A CA 1
ATOM 944 C C . TYR A 1 117 ? -7.121 -1.715 8.179 1.00 92.44 117 TYR A C 1
ATOM 946 O O . TYR A 1 117 ? -6.097 -2.380 8.268 1.00 92.44 117 TYR A O 1
ATOM 954 N N . ALA A 1 118 ? -7.889 -1.719 7.091 1.00 90.94 118 ALA A N 1
ATOM 955 C CA . ALA A 1 118 ? -7.394 -2.172 5.796 1.00 90.94 118 ALA A CA 1
ATOM 956 C C . ALA A 1 118 ? -6.660 -1.011 5.112 1.00 90.94 118 ALA A C 1
ATOM 958 O O . ALA A 1 118 ? -7.269 0.033 4.875 1.00 90.94 118 ALA A O 1
ATOM 959 N N . ALA A 1 119 ? -5.371 -1.155 4.812 1.00 91.50 119 ALA A N 1
ATOM 960 C CA . ALA A 1 119 ? -4.608 -0.077 4.184 1.00 91.50 119 ALA A CA 1
ATOM 961 C C . ALA A 1 119 ? -4.677 -0.123 2.651 1.00 91.50 119 ALA A C 1
ATOM 963 O O . ALA A 1 119 ? -5.029 -1.122 2.041 1.00 91.50 119 ALA A O 1
ATOM 964 N N . HIS A 1 120 ? -4.357 0.988 2.006 1.00 88.69 120 HIS A N 1
ATOM 965 C CA . HIS A 1 120 ? -4.219 1.103 0.563 1.00 88.69 120 HIS A CA 1
ATOM 966 C C . HIS A 1 120 ? -3.173 2.171 0.270 1.00 88.69 120 HIS A C 1
ATOM 968 O O . HIS A 1 120 ? -3.289 3.279 0.787 1.00 88.69 120 HIS A O 1
ATOM 974 N N . LEU A 1 121 ? -2.165 1.855 -0.542 1.00 88.44 121 LEU A N 1
ATOM 975 C CA . LEU A 1 121 ? -0.980 2.691 -0.702 1.00 88.44 121 LEU A CA 1
ATOM 976 C C . LEU A 1 121 ? -0.731 3.039 -2.169 1.00 88.44 121 LEU A C 1
ATOM 978 O O . LEU A 1 121 ? -0.216 2.244 -2.945 1.00 88.44 121 LEU A O 1
ATOM 982 N N . THR A 1 122 ? -0.996 4.273 -2.560 1.00 86.25 122 THR A N 1
ATOM 983 C CA . THR A 1 122 ? -0.691 4.700 -3.925 1.00 86.25 122 THR A CA 1
ATOM 984 C C . THR A 1 122 ? 0.740 5.226 -3.986 1.00 86.25 122 THR A C 1
ATOM 986 O O . THR A 1 122 ? 1.054 6.251 -3.380 1.00 86.25 122 THR A O 1
ATOM 989 N N . ILE A 1 123 ? 1.610 4.558 -4.743 1.00 85.38 123 ILE A N 1
ATOM 990 C CA . ILE A 1 123 ? 2.934 5.080 -5.096 1.00 85.38 123 ILE A CA 1
ATOM 991 C C . ILE A 1 123 ? 2.881 5.562 -6.546 1.00 85.38 123 ILE A C 1
ATOM 993 O O . ILE A 1 123 ? 2.187 5.000 -7.383 1.00 85.38 123 ILE A O 1
ATOM 997 N N . LEU A 1 124 ? 3.572 6.651 -6.852 1.00 84.44 124 LEU A N 1
ATOM 998 C CA . LEU A 1 124 ? 3.717 7.148 -8.210 1.00 84.44 124 LEU A CA 1
ATOM 999 C C . LEU A 1 124 ? 5.194 7.192 -8.555 1.00 84.44 124 LEU A C 1
ATOM 1001 O O . LEU A 1 124 ? 6.004 7.792 -7.846 1.00 84.44 124 LEU A O 1
ATOM 1005 N N . THR A 1 125 ? 5.521 6.581 -9.681 1.00 84.44 125 THR A N 1
ATOM 1006 C CA . THR A 1 125 ? 6.849 6.605 -10.276 1.00 84.44 125 THR A CA 1
ATOM 1007 C C . THR A 1 125 ? 6.819 7.478 -11.515 1.00 84.44 125 THR A C 1
ATOM 1009 O O . THR A 1 125 ? 5.895 7.381 -12.318 1.00 84.44 125 THR A O 1
ATOM 1012 N N . ARG A 1 126 ? 7.810 8.358 -11.663 1.00 84.94 126 ARG A N 1
ATOM 1013 C CA . ARG A 1 126 ? 7.983 9.189 -12.860 1.00 84.94 126 ARG A CA 1
ATOM 1014 C C . ARG A 1 126 ? 9.410 9.113 -13.359 1.00 84.94 126 ARG A C 1
ATOM 1016 O O . ARG A 1 126 ? 10.342 9.064 -12.562 1.00 84.94 126 ARG A O 1
ATOM 1023 N N . LEU A 1 127 ? 9.556 9.147 -14.674 1.00 85.38 127 LEU A N 1
ATOM 1024 C CA . LEU A 1 127 ? 10.831 9.272 -15.366 1.00 85.38 127 LEU A CA 1
ATOM 1025 C C . LEU A 1 127 ? 11.062 10.724 -15.767 1.00 85.38 127 LEU A C 1
ATOM 1027 O O . LEU A 1 127 ? 10.116 11.432 -16.106 1.00 85.38 127 LEU A O 1
ATOM 1031 N N . SER A 1 128 ? 12.313 11.164 -15.708 1.00 85.38 128 SER A N 1
ATOM 1032 C CA . SER A 1 128 ? 12.686 12.532 -16.060 1.00 85.38 128 SER A CA 1
ATOM 1033 C C . SER A 1 128 ? 12.580 12.788 -17.545 1.00 85.38 128 SER A C 1
ATOM 1035 O O . SER A 1 128 ? 13.087 12.002 -18.343 1.00 85.38 128 SER A O 1
ATOM 1037 N N . GLY A 1 129 ? 12.024 13.944 -17.914 1.00 83.06 129 GLY A N 1
ATOM 1038 C CA . GLY A 1 129 ? 12.073 14.448 -19.284 1.00 83.06 129 GLY A CA 1
ATOM 1039 C C . GLY A 1 129 ? 13.496 14.725 -19.786 1.00 83.06 129 GLY A C 1
ATOM 1040 O O . GLY A 1 129 ? 13.696 14.902 -20.985 1.00 83.06 129 GLY A O 1
ATOM 1041 N N . LEU A 1 130 ? 14.499 14.733 -18.897 1.00 81.69 130 LEU A N 1
ATOM 1042 C CA . LEU A 1 130 ? 15.915 14.845 -19.263 1.00 81.69 130 LEU A CA 1
ATOM 1043 C C . LEU A 1 130 ? 16.490 13.546 -19.852 1.00 81.69 130 LEU A C 1
ATOM 1045 O O . LEU A 1 130 ? 17.590 13.565 -20.405 1.00 81.69 130 LEU A O 1
ATOM 1049 N N . LEU A 1 131 ? 15.772 12.422 -19.746 1.00 82.25 131 LEU A N 1
ATOM 1050 C CA . LEU A 1 131 ? 16.184 11.159 -20.350 1.00 82.25 131 LEU A CA 1
ATOM 1051 C C . LEU A 1 131 ? 16.171 11.258 -21.878 1.00 82.25 131 LEU A C 1
ATOM 1053 O O . LEU A 1 131 ? 15.160 11.584 -22.500 1.00 82.25 131 LEU A O 1
ATOM 1057 N N . ASN A 1 132 ? 17.304 10.925 -22.495 1.00 86.12 132 ASN A N 1
ATOM 1058 C CA . ASN A 1 132 ? 17.369 10.755 -23.940 1.00 86.12 132 ASN A CA 1
ATOM 1059 C C . ASN A 1 132 ? 16.705 9.428 -24.370 1.00 86.12 132 ASN A C 1
ATOM 1061 O O . ASN A 1 132 ? 16.433 8.549 -23.552 1.00 86.12 132 ASN A O 1
ATOM 1065 N N . GLN A 1 133 ? 16.464 9.270 -25.676 1.00 86.81 133 GLN A N 1
ATOM 1066 C CA . GLN A 1 133 ? 15.792 8.081 -26.212 1.00 86.81 133 GLN A CA 1
ATOM 1067 C C . GLN A 1 133 ? 16.541 6.776 -25.899 1.00 86.81 133 GLN A C 1
ATOM 1069 O O . GLN A 1 133 ? 15.901 5.783 -25.579 1.00 86.81 133 GLN A O 1
ATOM 1074 N N . ALA A 1 134 ? 17.878 6.792 -25.932 1.00 86.62 134 ALA A N 1
ATOM 1075 C CA . ALA A 1 134 ? 18.689 5.616 -25.618 1.00 86.62 134 ALA A CA 1
ATOM 1076 C C . ALA A 1 134 ? 18.485 5.156 -24.165 1.00 86.62 134 ALA A C 1
ATOM 1078 O O . ALA A 1 134 ? 18.244 3.981 -23.928 1.00 86.62 134 ALA A O 1
ATOM 1079 N N . GLY A 1 135 ? 18.477 6.083 -23.201 1.00 83.94 135 GLY A N 1
ATOM 1080 C CA . GLY A 1 135 ? 18.197 5.767 -21.800 1.00 83.94 135 GLY A CA 1
ATOM 1081 C C . GLY A 1 135 ? 16.770 5.261 -21.574 1.00 83.94 135 GLY A C 1
ATOM 1082 O O . GLY A 1 135 ? 16.554 4.388 -20.741 1.00 83.94 135 GLY A O 1
ATOM 1083 N N . LEU A 1 136 ? 15.787 5.761 -22.332 1.00 85.56 136 LEU A N 1
ATOM 1084 C CA . LEU A 1 136 ? 14.423 5.221 -22.288 1.00 85.56 136 LEU A CA 1
ATOM 1085 C C . LEU A 1 136 ? 14.344 3.797 -22.852 1.00 85.56 136 LEU A C 1
ATOM 1087 O O . LEU A 1 136 ? 13.587 2.982 -22.330 1.00 85.56 136 LEU A O 1
ATOM 1091 N N . ASP A 1 137 ? 15.095 3.494 -23.909 1.00 86.44 137 ASP A N 1
ATOM 1092 C CA . ASP A 1 137 ? 15.113 2.160 -24.511 1.00 86.44 137 ASP A CA 1
ATOM 1093 C C . ASP A 1 137 ? 15.840 1.150 -23.603 1.00 86.44 137 ASP A C 1
ATOM 1095 O O . ASP A 1 137 ? 15.298 0.071 -23.358 1.00 86.44 137 ASP A O 1
ATOM 1099 N N . ASP A 1 138 ? 16.961 1.546 -22.990 1.00 84.19 138 ASP A N 1
ATOM 1100 C CA . ASP A 1 138 ? 17.652 0.766 -21.952 1.00 84.19 138 ASP A CA 1
ATOM 1101 C C . ASP A 1 138 ? 16.709 0.468 -20.764 1.00 84.19 138 ASP A C 1
ATOM 1103 O O . ASP A 1 138 ? 16.607 -0.671 -20.303 1.00 84.19 138 ASP A O 1
ATOM 1107 N N . LEU A 1 139 ? 15.941 1.468 -20.298 1.00 85.00 139 LEU A N 1
ATOM 1108 C CA . LEU A 1 139 ? 14.957 1.286 -19.221 1.00 85.00 139 LEU A CA 1
ATOM 1109 C C . LEU A 1 139 ? 13.826 0.328 -19.595 1.00 85.00 139 LEU A C 1
ATOM 1111 O O . LEU A 1 139 ? 13.353 -0.413 -18.732 1.00 85.00 139 LEU A O 1
ATOM 1115 N N . LYS A 1 140 ? 13.368 0.331 -20.850 1.00 85.94 140 LYS A N 1
ATOM 1116 C CA . LYS A 1 140 ? 12.328 -0.602 -21.310 1.00 85.94 140 LYS A CA 1
ATOM 1117 C C . LYS A 1 140 ? 12.823 -2.043 -21.326 1.00 85.94 140 LYS A C 1
ATOM 1119 O O . LYS A 1 140 ? 12.035 -2.943 -21.041 1.00 85.94 140 LYS A O 1
ATOM 1124 N N . GLU A 1 141 ? 14.092 -2.262 -21.660 1.00 84.44 141 GLU A N 1
ATOM 1125 C CA . GLU A 1 141 ? 14.687 -3.598 -21.691 1.00 84.44 141 GLU A CA 1
ATOM 1126 C C . GLU A 1 141 ? 14.986 -4.117 -20.277 1.00 84.44 141 GLU A C 1
ATOM 1128 O O . GLU A 1 141 ? 14.591 -5.231 -19.918 1.00 84.44 141 GLU A O 1
ATOM 1133 N N . GLU A 1 142 ? 15.642 -3.308 -19.444 1.00 80.62 142 GLU A N 1
ATOM 1134 C CA . GLU A 1 142 ? 16.137 -3.761 -18.140 1.00 80.62 142 GLU A CA 1
ATOM 1135 C C . GLU A 1 142 ? 15.116 -3.569 -16.998 1.00 80.62 142 GLU A C 1
ATOM 1137 O O . GLU A 1 142 ? 15.024 -4.396 -16.077 1.00 80.62 142 GLU A O 1
ATOM 1142 N N . GLY A 1 143 ? 14.279 -2.533 -17.090 1.00 85.00 143 GLY A N 1
ATOM 1143 C CA . GLY A 1 143 ? 13.351 -2.079 -16.053 1.00 85.00 143 GLY A CA 1
ATOM 1144 C C . GLY A 1 143 ? 13.995 -1.131 -15.035 1.00 85.00 143 GLY A C 1
ATOM 1145 O O . GLY A 1 143 ? 15.209 -0.964 -14.977 1.00 85.00 143 GLY A O 1
ATOM 1146 N N . LEU A 1 144 ? 13.174 -0.534 -14.167 1.00 85.00 144 LEU A N 1
ATOM 1147 C CA . LEU A 1 144 ? 13.624 0.401 -13.125 1.00 85.00 144 LEU A CA 1
ATOM 1148 C C . LEU A 1 144 ? 14.081 -0.300 -11.833 1.00 85.00 144 LEU A C 1
ATOM 1150 O O . LEU A 1 144 ? 14.114 0.314 -10.773 1.00 85.00 144 LEU A O 1
ATOM 1154 N N . GLY A 1 145 ? 14.399 -1.593 -11.883 1.00 89.12 145 GLY A N 1
ATOM 1155 C CA . GLY A 1 145 ? 14.699 -2.396 -10.696 1.00 89.12 145 GLY A CA 1
ATOM 1156 C C . GLY A 1 145 ? 13.449 -2.773 -9.889 1.00 89.12 145 GLY A C 1
ATOM 1157 O O . GLY A 1 145 ? 12.364 -2.982 -10.439 1.00 89.12 145 GLY A O 1
ATOM 1158 N N . TYR A 1 146 ? 13.611 -2.899 -8.574 1.00 90.69 146 TYR A N 1
ATOM 1159 C CA . TYR A 1 146 ? 12.606 -3.406 -7.644 1.00 90.69 146 TYR A CA 1
ATOM 1160 C C . TYR A 1 146 ? 12.324 -2.413 -6.523 1.00 90.69 146 TYR A C 1
ATOM 1162 O O . TYR A 1 146 ? 13.239 -1.960 -5.839 1.00 90.69 146 TYR A O 1
ATOM 1170 N N . LEU A 1 147 ? 11.048 -2.130 -6.283 1.00 91.38 147 LEU A N 1
ATOM 1171 C CA . LEU A 1 147 ? 10.578 -1.341 -5.156 1.00 91.38 147 LEU A CA 1
ATOM 1172 C C . LEU A 1 147 ? 9.985 -2.267 -4.098 1.00 91.38 147 LEU A C 1
ATOM 1174 O O . LEU A 1 147 ? 8.952 -2.900 -4.305 1.00 91.38 147 LEU A O 1
ATOM 1178 N N . ARG A 1 148 ? 10.645 -2.333 -2.952 1.00 92.94 148 ARG A N 1
ATOM 1179 C CA . ARG A 1 148 ? 10.165 -2.976 -1.740 1.00 92.94 148 ARG A CA 1
ATOM 1180 C C . ARG A 1 148 ? 9.481 -1.938 -0.870 1.00 92.94 148 ARG A C 1
ATOM 1182 O O . ARG A 1 148 ? 10.023 -0.865 -0.617 1.00 92.94 148 ARG A O 1
ATOM 1189 N N . VAL A 1 149 ? 8.304 -2.282 -0.379 1.00 93.50 149 VAL A N 1
ATOM 1190 C CA . VAL A 1 149 ? 7.501 -1.404 0.460 1.00 93.50 149 VAL A CA 1
ATOM 1191 C C . VAL A 1 149 ? 7.041 -2.175 1.679 1.00 93.50 149 VAL A C 1
ATOM 1193 O O . VAL A 1 149 ? 6.546 -3.287 1.534 1.00 93.50 149 VAL A O 1
ATOM 1196 N N . GLY A 1 150 ? 7.221 -1.604 2.865 1.00 94.62 150 GLY A N 1
ATOM 1197 C CA . GLY A 1 150 ? 6.757 -2.148 4.135 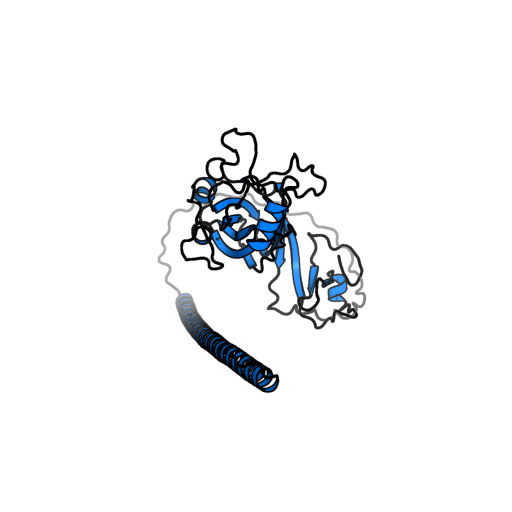1.00 94.62 150 GLY A CA 1
ATOM 1198 C C . GLY A 1 150 ? 5.892 -1.135 4.868 1.00 94.62 150 GLY A C 1
ATOM 1199 O O . GLY A 1 150 ? 6.256 0.033 4.936 1.00 94.62 150 GLY A O 1
ATOM 1200 N N . LEU A 1 151 ? 4.770 -1.574 5.426 1.00 95.06 151 LEU A N 1
ATOM 1201 C CA . LEU A 1 151 ? 3.870 -0.753 6.230 1.00 95.06 151 LEU A CA 1
ATOM 1202 C C . LEU A 1 151 ? 3.505 -1.521 7.500 1.00 95.06 151 LEU A C 1
ATOM 1204 O O . LEU A 1 151 ? 3.095 -2.678 7.418 1.00 95.06 151 LEU A O 1
ATOM 1208 N N . GLY A 1 152 ? 3.656 -0.908 8.669 1.00 95.44 152 GLY A N 1
ATOM 1209 C CA . GLY A 1 152 ? 3.382 -1.582 9.937 1.00 95.44 152 GLY A CA 1
ATOM 1210 C C . GLY A 1 152 ? 3.693 -0.722 11.149 1.00 95.44 152 GLY A C 1
ATOM 1211 O O . GLY A 1 152 ? 4.183 0.396 11.023 1.00 95.44 152 GLY A O 1
ATOM 1212 N N . THR A 1 153 ? 3.393 -1.236 12.334 1.00 95.94 153 THR A N 1
ATOM 1213 C CA . THR A 1 153 ? 3.661 -0.534 13.599 1.00 95.94 153 THR A CA 1
ATOM 1214 C C . THR A 1 153 ? 5.157 -0.532 13.909 1.00 95.94 153 THR A C 1
ATOM 1216 O O . THR A 1 153 ? 5.883 -1.417 13.468 1.00 95.94 153 THR A O 1
ATOM 1219 N N . LEU A 1 154 ? 5.673 0.460 14.633 1.00 95.69 154 LEU A N 1
ATOM 1220 C CA . LEU A 1 154 ? 7.110 0.518 14.934 1.00 95.69 154 LEU A CA 1
ATOM 1221 C C . LEU A 1 154 ? 7.492 -0.414 16.097 1.00 95.69 154 LEU A C 1
ATOM 1223 O O . LEU A 1 154 ? 6.996 -0.231 17.205 1.00 95.69 154 LEU A O 1
ATOM 1227 N N . ARG A 1 155 ? 8.479 -1.312 15.919 1.00 95.00 155 ARG A N 1
ATOM 1228 C CA . ARG A 1 155 ? 9.061 -2.071 17.057 1.00 95.00 155 ARG A CA 1
ATOM 1229 C C . ARG A 1 155 ? 9.724 -1.147 18.074 1.00 95.00 155 ARG A C 1
ATOM 1231 O O . ARG A 1 155 ? 9.660 -1.365 19.281 1.00 95.00 155 ARG A O 1
ATOM 1238 N N . ASN A 1 156 ? 10.446 -0.142 17.578 1.00 94.44 156 ASN A N 1
ATOM 1239 C CA . ASN A 1 156 ? 11.174 0.806 18.408 1.00 94.44 156 ASN A CA 1
ATOM 1240 C C . ASN A 1 156 ? 11.254 2.167 17.717 1.00 94.44 156 ASN A C 1
ATOM 1242 O O . ASN A 1 156 ? 12.097 2.386 16.845 1.00 94.44 156 ASN A O 1
ATOM 1246 N N . LYS A 1 157 ? 10.420 3.111 18.173 1.00 92.62 157 LYS A N 1
ATOM 1247 C CA . LYS A 1 157 ? 10.396 4.491 17.667 1.00 92.62 157 LYS A CA 1
ATOM 1248 C C . LYS A 1 157 ? 11.798 5.108 17.651 1.00 92.62 157 LYS A C 1
ATOM 1250 O O . LYS A 1 157 ? 12.252 5.626 16.642 1.00 92.62 157 LYS A O 1
ATOM 1255 N N . LYS A 1 158 ? 12.557 4.992 18.742 1.00 90.88 158 LYS A N 1
ATOM 1256 C CA . LYS A 1 158 ? 13.885 5.617 18.841 1.00 90.88 158 LYS A CA 1
ATOM 1257 C C . LYS A 1 158 ? 14.877 5.065 17.811 1.00 90.88 158 LYS A C 1
ATOM 1259 O O . LYS A 1 158 ? 15.664 5.846 17.287 1.00 90.88 158 LYS A O 1
ATOM 1264 N N . GLN A 1 159 ? 14.845 3.760 17.534 1.00 87.56 159 GLN A N 1
ATOM 1265 C CA . GLN A 1 159 ? 15.684 3.148 16.495 1.00 87.56 159 GLN A CA 1
ATOM 1266 C C . GLN A 1 159 ? 15.250 3.594 15.102 1.00 87.56 159 GLN A C 1
ATOM 1268 O O . GLN A 1 159 ? 16.098 4.006 14.319 1.00 87.56 159 GLN A O 1
ATOM 1273 N N . PHE A 1 160 ? 13.945 3.613 14.829 1.00 87.19 160 PHE A N 1
ATOM 1274 C CA . PHE A 1 160 ? 13.408 4.066 13.546 1.00 87.19 160 PHE A CA 1
ATOM 1275 C C . PHE A 1 160 ? 13.862 5.491 13.188 1.00 87.19 160 PHE A C 1
ATOM 1277 O O . PHE A 1 160 ? 14.242 5.764 12.057 1.00 87.19 160 PHE A O 1
ATOM 1284 N N . PHE A 1 161 ? 13.896 6.387 14.178 1.00 83.75 161 PHE A N 1
ATOM 1285 C CA . PHE A 1 161 ? 14.269 7.789 13.981 1.00 83.75 161 PHE A CA 1
ATOM 1286 C C . PHE A 1 161 ? 15.774 8.081 14.022 1.00 83.75 161 PHE A C 1
ATOM 1288 O O . PHE A 1 161 ? 16.167 9.174 13.616 1.00 83.75 161 PHE A O 1
ATOM 1295 N N . ARG A 1 162 ? 16.614 7.187 14.570 1.00 84.69 162 ARG A N 1
ATOM 1296 C CA . ARG A 1 162 ? 18.035 7.502 14.858 1.00 84.69 162 ARG A CA 1
ATOM 1297 C C . ARG A 1 162 ? 19.052 6.488 14.354 1.00 84.69 162 ARG A C 1
ATOM 1299 O O . ARG A 1 162 ? 20.239 6.801 14.317 1.00 84.69 162 ARG A O 1
ATOM 1306 N N . THR A 1 163 ? 18.640 5.270 14.033 1.00 83.62 163 THR A N 1
ATOM 1307 C CA . THR A 1 163 ? 19.568 4.217 13.631 1.00 83.62 163 THR A CA 1
ATOM 1308 C C . THR A 1 163 ? 19.712 4.214 12.119 1.00 83.62 163 THR A C 1
ATOM 1310 O O . THR A 1 163 ? 18.747 4.014 11.389 1.00 83.62 163 THR A O 1
ATOM 1313 N N . ARG A 1 164 ? 20.943 4.412 11.644 1.00 79.94 164 ARG A N 1
ATOM 1314 C CA . ARG A 1 164 ? 21.278 4.239 10.233 1.00 79.94 164 ARG A CA 1
ATOM 1315 C C . ARG A 1 164 ? 21.468 2.752 9.950 1.00 79.94 164 ARG A C 1
ATOM 1317 O O . ARG A 1 164 ? 22.366 2.127 10.512 1.00 79.94 164 ARG A O 1
ATOM 1324 N N . TYR A 1 165 ? 20.622 2.201 9.092 1.00 80.44 165 TYR A N 1
ATOM 1325 C CA . TYR A 1 165 ? 20.760 0.835 8.600 1.00 80.44 165 TYR A CA 1
ATOM 1326 C C . TYR A 1 165 ? 21.549 0.834 7.293 1.00 80.44 165 TYR A C 1
ATOM 1328 O O . TYR A 1 165 ? 21.550 1.815 6.547 1.00 80.44 165 TYR A O 1
ATOM 1336 N N . GLN A 1 166 ? 22.265 -0.259 7.042 1.00 80.25 166 GLN A N 1
ATOM 1337 C CA . GLN A 1 166 ? 22.932 -0.463 5.765 1.00 80.25 166 GLN A CA 1
ATOM 1338 C C . GLN A 1 166 ? 21.868 -0.716 4.693 1.00 80.25 166 GLN A C 1
ATOM 1340 O O . GLN A 1 166 ? 20.978 -1.538 4.895 1.00 80.25 166 GLN A O 1
ATOM 1345 N N . GLU A 1 167 ? 21.956 -0.008 3.567 1.00 81.00 167 GLU A N 1
ATOM 1346 C CA . GLU A 1 167 ? 21.062 -0.219 2.429 1.00 81.00 167 GLU A CA 1
ATOM 1347 C C . GLU A 1 167 ? 21.356 -1.603 1.821 1.00 81.00 167 GLU A C 1
ATOM 1349 O O . GLU A 1 167 ? 22.425 -1.842 1.260 1.00 81.00 167 GLU A O 1
ATOM 1354 N N . GLU A 1 168 ? 20.430 -2.546 2.003 1.00 81.62 168 GLU A N 1
ATOM 1355 C CA . GLU A 1 168 ? 20.561 -3.926 1.525 1.00 81.62 168 GLU A CA 1
ATOM 1356 C C . GLU A 1 168 ? 20.221 -3.989 0.030 1.00 81.62 168 GLU A C 1
ATOM 1358 O O . GLU A 1 168 ? 19.108 -3.665 -0.371 1.00 81.62 168 GLU A O 1
ATOM 1363 N N . SER A 1 169 ? 21.144 -4.426 -0.825 1.00 81.50 169 SER A N 1
ATOM 1364 C CA . SER A 1 169 ? 20.787 -4.678 -2.225 1.00 81.50 169 SER A CA 1
ATOM 1365 C C . SER A 1 169 ? 19.900 -5.916 -2.332 1.00 81.50 169 SER A C 1
ATOM 1367 O O . SER A 1 169 ? 20.192 -6.940 -1.715 1.00 81.50 169 SER A O 1
ATOM 1369 N N . PHE A 1 170 ? 18.829 -5.844 -3.123 1.00 82.19 170 PHE A N 1
ATOM 1370 C CA . PHE A 1 170 ? 17.950 -6.986 -3.360 1.00 82.19 170 PHE A CA 1
ATOM 1371 C C . PHE A 1 170 ? 17.554 -7.092 -4.833 1.00 82.19 170 PHE A C 1
ATOM 1373 O O . PHE A 1 170 ? 17.289 -6.106 -5.515 1.00 82.19 170 PHE A O 1
ATOM 1380 N N . ALA A 1 171 ? 17.504 -8.333 -5.310 1.00 75.94 171 ALA A N 1
ATOM 1381 C CA . ALA A 1 171 ? 17.068 -8.692 -6.660 1.00 75.94 171 ALA A CA 1
ATOM 1382 C C . ALA A 1 171 ? 15.980 -9.781 -6.634 1.00 75.94 171 ALA A C 1
ATOM 1384 O O . ALA A 1 171 ? 15.736 -10.453 -7.633 1.00 75.94 171 ALA A O 1
ATOM 1385 N N . SER A 1 172 ? 15.367 -9.993 -5.465 1.00 74.81 172 SER A N 1
ATOM 1386 C CA . SER A 1 172 ? 14.382 -11.041 -5.207 1.00 74.81 172 SER A CA 1
ATOM 1387 C C . SER A 1 172 ? 13.082 -10.440 -4.686 1.00 74.81 172 SER A C 1
ATOM 1389 O O . SER A 1 172 ? 13.084 -9.422 -3.993 1.00 74.81 172 SER A O 1
ATOM 1391 N N . LEU A 1 173 ? 11.978 -11.120 -4.993 1.00 78.38 173 LEU A N 1
ATOM 1392 C CA . LEU A 1 173 ? 10.650 -10.829 -4.452 1.00 78.38 173 LEU A CA 1
ATOM 1393 C C . LEU A 1 173 ? 10.462 -11.363 -3.022 1.00 78.38 173 LEU A C 1
ATOM 1395 O O . LEU A 1 173 ? 9.415 -11.143 -2.425 1.00 78.38 173 LEU A O 1
ATOM 1399 N N . VAL A 1 174 ? 11.442 -12.092 -2.481 1.00 81.81 174 VAL A N 1
ATOM 1400 C CA . VAL A 1 174 ? 11.369 -12.711 -1.152 1.00 81.81 174 VAL A CA 1
ATOM 1401 C C . VAL A 1 174 ? 12.017 -11.799 -0.109 1.00 81.81 174 VAL A C 1
ATOM 1403 O O . VAL A 1 174 ? 13.149 -11.348 -0.292 1.00 81.81 174 VAL A O 1
ATOM 1406 N N . LEU A 1 175 ? 11.305 -11.551 0.993 1.00 82.75 175 LEU A N 1
ATOM 1407 C CA . LEU A 1 175 ? 11.871 -10.973 2.209 1.00 82.75 175 LEU A CA 1
ATOM 1408 C C . LEU A 1 175 ? 12.512 -12.099 3.022 1.00 82.75 175 LEU A C 1
ATOM 1410 O O . LEU A 1 175 ? 11.849 -13.079 3.362 1.00 82.75 175 LEU A O 1
ATOM 1414 N N . GLU A 1 176 ? 13.797 -11.966 3.318 1.00 85.25 176 GLU A N 1
ATOM 1415 C CA . GLU A 1 176 ? 14.503 -12.896 4.201 1.00 85.25 176 GLU A CA 1
ATOM 1416 C C . GLU A 1 176 ? 14.343 -12.455 5.661 1.00 85.25 176 GLU A C 1
ATOM 1418 O O . GLU A 1 176 ? 14.209 -11.265 5.961 1.00 85.25 176 GLU A O 1
ATOM 1423 N N . GLU A 1 177 ? 14.354 -13.416 6.582 1.00 84.88 177 GLU A N 1
ATOM 1424 C CA . GLU A 1 177 ? 14.281 -13.130 8.015 1.00 84.88 177 GLU A CA 1
ATOM 1425 C C . GLU A 1 177 ? 15.455 -12.244 8.452 1.00 84.88 177 GLU A C 1
ATOM 1427 O O . GLU A 1 177 ? 16.593 -12.412 8.005 1.00 84.88 177 GLU A O 1
ATOM 1432 N N . GLY A 1 178 ? 15.181 -11.266 9.317 1.00 85.62 178 GLY A N 1
ATOM 1433 C CA . GLY A 1 178 ? 16.191 -10.304 9.736 1.00 85.62 178 GLY A CA 1
ATOM 1434 C C . GLY A 1 178 ? 16.538 -9.259 8.676 1.00 85.62 178 GLY A C 1
ATOM 1435 O O . GLY A 1 178 ? 17.427 -8.441 8.923 1.00 85.62 178 GLY A O 1
ATOM 1436 N N . GLN A 1 179 ? 15.849 -9.211 7.534 1.00 88.88 179 GLN A N 1
ATOM 1437 C CA . GLN A 1 179 ? 15.881 -8.015 6.699 1.00 88.88 179 GLN A CA 1
ATOM 1438 C C . GLN A 1 179 ? 15.231 -6.845 7.435 1.00 88.88 179 GLN A C 1
ATOM 1440 O O . GLN A 1 179 ? 14.522 -6.964 8.434 1.00 88.88 179 GLN A O 1
ATOM 1445 N N . MET A 1 180 ? 15.535 -5.656 6.966 1.00 88.06 180 MET A N 1
ATOM 1446 C CA . MET A 1 180 ? 15.262 -4.430 7.697 1.00 88.06 180 MET A CA 1
ATOM 1447 C C . MET A 1 180 ? 13.789 -4.139 8.005 1.00 88.06 180 MET A C 1
ATOM 1449 O O . MET A 1 180 ? 13.507 -3.621 9.083 1.00 88.06 180 MET A O 1
ATOM 1453 N N . ILE A 1 181 ? 12.855 -4.497 7.117 1.00 91.75 181 ILE A N 1
ATOM 1454 C CA . ILE A 1 181 ? 11.418 -4.378 7.412 1.00 91.75 181 ILE A CA 1
ATOM 1455 C C . ILE A 1 181 ? 11.084 -5.175 8.678 1.00 91.75 181 ILE A C 1
ATOM 1457 O O . ILE A 1 181 ? 10.467 -4.635 9.592 1.00 91.75 181 ILE A O 1
ATOM 1461 N N . ASP A 1 182 ? 11.582 -6.408 8.770 1.00 91.50 182 ASP A N 1
ATOM 1462 C CA . ASP A 1 182 ? 11.377 -7.287 9.920 1.00 91.50 182 ASP A CA 1
ATOM 1463 C C . ASP A 1 182 ? 12.036 -6.756 11.205 1.00 91.50 182 ASP A C 1
ATOM 1465 O O . ASP A 1 182 ? 11.479 -6.869 12.299 1.00 91.50 182 ASP A O 1
ATOM 1469 N N . LYS A 1 183 ? 13.206 -6.115 11.074 1.00 92.12 183 LYS A N 1
ATOM 1470 C CA . LYS A 1 183 ? 13.925 -5.490 12.198 1.00 92.12 183 LYS A CA 1
ATOM 1471 C C . LYS A 1 183 ? 13.220 -4.250 12.752 1.00 92.12 183 LYS A C 1
ATOM 1473 O O . LYS A 1 183 ? 13.360 -3.966 13.941 1.00 92.12 183 LYS A O 1
ATOM 1478 N N . MET A 1 184 ? 12.546 -3.473 11.904 1.00 93.06 184 MET A N 1
ATOM 1479 C CA . MET A 1 184 ? 12.057 -2.133 12.258 1.00 93.06 184 MET A CA 1
ATOM 1480 C C . MET A 1 184 ? 10.560 -2.091 12.539 1.00 93.06 184 MET A C 1
ATOM 1482 O O . MET A 1 184 ? 10.127 -1.311 13.393 1.00 93.06 184 MET A O 1
ATOM 1486 N N . LEU A 1 185 ? 9.786 -2.926 11.850 1.00 95.25 185 LEU A N 1
ATOM 1487 C CA . LEU A 1 185 ? 8.344 -2.978 12.005 1.00 95.25 185 LEU A CA 1
ATOM 1488 C C . LEU A 1 185 ? 7.925 -4.184 12.853 1.00 95.25 185 LEU A C 1
ATOM 1490 O O . LEU A 1 185 ? 8.513 -5.266 12.808 1.00 95.25 185 LEU A O 1
ATOM 1494 N N . ASP A 1 186 ? 6.903 -3.956 13.662 1.00 93.12 186 ASP A N 1
ATOM 1495 C CA . ASP A 1 186 ? 6.078 -4.953 14.325 1.00 93.12 186 ASP A CA 1
ATOM 1496 C C . ASP A 1 186 ? 4.746 -5.022 13.568 1.00 93.12 186 ASP A C 1
ATOM 1498 O O . ASP A 1 186 ? 4.344 -4.028 12.959 1.00 93.12 186 ASP A O 1
ATOM 1502 N N . ARG A 1 187 ? 4.061 -6.169 13.576 1.00 93.19 187 ARG A N 1
ATOM 1503 C CA . ARG A 1 187 ? 2.759 -6.370 12.893 1.00 93.19 187 ARG A CA 1
ATOM 1504 C C . ARG A 1 187 ? 2.677 -5.673 11.524 1.00 93.19 187 ARG A C 1
ATOM 1506 O O . ARG A 1 187 ? 1.930 -4.712 11.337 1.00 93.19 187 ARG A O 1
ATOM 1513 N N . TYR A 1 188 ? 3.496 -6.125 10.582 1.00 94.44 188 TYR A N 1
ATOM 1514 C CA . TYR A 1 188 ? 3.695 -5.432 9.314 1.00 94.44 188 TYR A CA 1
ATOM 1515 C C . TYR A 1 188 ? 3.210 -6.225 8.108 1.00 94.44 188 TYR A C 1
ATOM 1517 O O . TY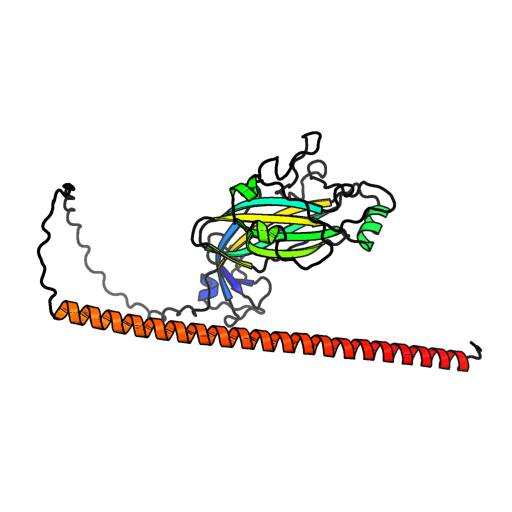R A 1 188 ? 3.084 -7.448 8.122 1.00 94.44 188 TYR A O 1
ATOM 1525 N N . TRP A 1 189 ? 2.998 -5.484 7.032 1.00 94.25 189 TRP A N 1
ATOM 1526 C CA . TRP A 1 189 ? 2.848 -5.984 5.681 1.00 94.25 189 TRP A CA 1
ATOM 1527 C C . TRP A 1 189 ? 3.992 -5.472 4.828 1.00 94.25 189 TRP A C 1
ATOM 1529 O O . TRP A 1 189 ? 4.539 -4.396 5.078 1.00 94.25 189 TRP A O 1
ATOM 1539 N N . TRP A 1 190 ? 4.342 -6.233 3.803 1.00 94.44 190 TRP A N 1
ATOM 1540 C CA . TRP A 1 190 ? 5.294 -5.788 2.810 1.00 94.44 190 TRP A CA 1
ATOM 1541 C C . TRP A 1 190 ? 4.973 -6.378 1.445 1.00 94.44 190 TRP A C 1
ATOM 1543 O O . TRP A 1 190 ? 4.311 -7.409 1.324 1.00 94.44 190 TRP A O 1
ATOM 1553 N N . THR A 1 191 ? 5.483 -5.721 0.415 1.00 93.00 191 THR A N 1
ATOM 1554 C CA . THR A 1 191 ? 5.481 -6.223 -0.952 1.00 93.00 191 THR A CA 1
ATOM 1555 C C . THR A 1 191 ? 6.763 -5.812 -1.657 1.00 93.00 191 THR A C 1
ATOM 1557 O O . THR A 1 191 ? 7.447 -4.873 -1.243 1.00 93.00 191 THR A O 1
ATOM 1560 N N . VAL A 1 192 ? 7.089 -6.516 -2.734 1.00 92.62 192 VAL A N 1
ATOM 1561 C CA . VAL A 1 192 ? 8.134 -6.123 -3.675 1.00 92.62 192 VAL A CA 1
ATOM 1562 C C . VAL A 1 192 ? 7.511 -6.099 -5.057 1.00 92.62 192 VAL A C 1
ATOM 1564 O O . VAL A 1 192 ? 6.936 -7.092 -5.499 1.00 92.62 192 VAL A O 1
ATOM 1567 N N . VAL A 1 193 ? 7.652 -4.978 -5.752 1.00 91.00 193 VAL A N 1
ATOM 1568 C CA . VAL A 1 193 ? 7.209 -4.829 -7.136 1.00 91.00 193 VAL A CA 1
ATOM 1569 C C . VAL A 1 193 ? 8.385 -4.532 -8.043 1.00 91.00 193 VAL A C 1
ATOM 1571 O O . VAL A 1 193 ? 9.305 -3.803 -7.674 1.00 91.00 193 VAL A O 1
ATOM 1574 N N . LYS A 1 194 ? 8.361 -5.090 -9.252 1.00 89.75 194 LYS A N 1
ATOM 1575 C CA . LYS A 1 194 ? 9.270 -4.657 -10.309 1.00 89.75 194 LYS A CA 1
ATOM 1576 C C . LYS A 1 194 ? 8.711 -3.365 -10.900 1.00 89.75 194 LYS A C 1
ATOM 1578 O O . LYS A 1 194 ? 7.548 -3.337 -11.295 1.00 89.75 194 LYS A O 1
ATOM 1583 N N . LEU A 1 195 ? 9.518 -2.311 -10.935 1.00 88.38 195 LEU A N 1
ATOM 1584 C CA . LEU A 1 195 ? 9.097 -1.035 -11.504 1.00 88.38 195 LEU A CA 1
ATOM 1585 C C . LEU A 1 195 ? 9.200 -1.098 -13.041 1.00 88.38 195 LEU A C 1
ATOM 1587 O O . LEU A 1 195 ? 10.267 -1.460 -13.558 1.00 88.38 195 LEU A O 1
ATOM 1591 N N . PRO A 1 196 ? 8.121 -0.783 -13.778 1.00 85.94 196 PRO A N 1
ATOM 1592 C CA . PRO A 1 196 ? 8.129 -0.812 -15.230 1.00 85.94 196 PRO A CA 1
ATOM 1593 C C . PRO A 1 196 ? 8.976 0.346 -15.775 1.00 85.94 196 PRO A C 1
ATOM 1595 O O . PRO A 1 196 ? 9.047 1.421 -15.185 1.00 85.94 196 PRO A O 1
ATOM 1598 N N . GLY A 1 197 ? 9.660 0.116 -16.895 1.00 82.44 197 GLY A N 1
ATOM 1599 C CA . GLY A 1 197 ? 10.517 1.118 -17.541 1.00 82.44 197 GLY A CA 1
ATOM 1600 C C . GLY A 1 197 ? 9.775 2.110 -18.441 1.00 82.44 197 GLY A C 1
ATOM 1601 O O . GLY A 1 197 ? 10.406 2.965 -19.053 1.00 82.44 197 GLY A O 1
ATOM 1602 N N . ASP A 1 198 ? 8.453 1.993 -18.557 1.00 81.38 198 ASP A N 1
ATOM 1603 C CA . ASP A 1 198 ? 7.605 2.843 -19.402 1.00 81.38 198 ASP A CA 1
ATOM 1604 C C . ASP A 1 198 ? 7.248 4.191 -18.754 1.00 81.38 198 ASP A C 1
ATOM 1606 O O . ASP A 1 198 ? 6.766 5.093 -19.438 1.00 81.38 198 ASP A O 1
ATOM 1610 N N . GLY A 1 199 ? 7.526 4.348 -17.457 1.00 72.94 199 GLY A N 1
ATOM 1611 C CA . GLY A 1 199 ? 7.190 5.549 -16.699 1.00 72.94 199 GLY A CA 1
ATOM 1612 C C . GLY A 1 199 ? 5.718 5.628 -16.298 1.00 72.94 199 GLY A C 1
ATOM 1613 O O . GLY A 1 199 ? 5.285 6.692 -15.848 1.00 72.94 199 GLY A O 1
ATOM 1614 N N . GLU A 1 200 ? 4.952 4.540 -16.433 1.00 79.62 200 GLU A N 1
ATOM 1615 C CA . GLU A 1 200 ? 3.600 4.495 -15.892 1.00 79.62 200 GLU A CA 1
ATOM 1616 C C . GLU A 1 200 ? 3.633 4.529 -14.352 1.00 79.62 200 GLU A C 1
ATOM 1618 O O . GLU A 1 200 ? 4.538 3.968 -13.717 1.00 79.62 200 GLU A O 1
ATOM 1623 N N . PRO A 1 201 ? 2.666 5.205 -13.707 1.00 72.88 201 PRO A N 1
ATOM 1624 C CA . PRO A 1 201 ? 2.595 5.206 -12.258 1.00 72.88 201 PRO A CA 1
ATOM 1625 C C . PRO A 1 201 ? 2.256 3.814 -11.715 1.00 72.88 201 PRO A C 1
ATOM 1627 O O . PRO A 1 201 ? 1.273 3.199 -12.123 1.00 72.88 201 PRO A O 1
ATOM 1630 N N . VAL A 1 202 ? 3.032 3.340 -10.739 1.00 78.25 202 VAL A N 1
ATOM 1631 C CA . VAL A 1 202 ? 2.818 2.026 -10.118 1.00 78.25 202 VAL A CA 1
ATOM 1632 C C . VAL A 1 202 ? 1.928 2.119 -8.880 1.00 78.25 202 VAL A C 1
ATOM 1634 O O . VAL A 1 202 ? 2.402 2.369 -7.774 1.00 78.25 202 VAL A O 1
ATOM 1637 N N . VAL A 1 203 ? 0.637 1.834 -9.043 1.00 77.75 203 VAL A N 1
ATOM 1638 C CA . VAL A 1 203 ? -0.309 1.760 -7.918 1.00 77.75 203 VAL A CA 1
ATOM 1639 C C . VAL A 1 203 ? -0.120 0.450 -7.147 1.00 77.75 203 VAL A C 1
ATOM 1641 O O . VAL A 1 203 ? -0.180 -0.631 -7.733 1.00 77.75 203 VAL A O 1
ATOM 1644 N N . LEU A 1 204 ? 0.088 0.533 -5.826 1.00 77.75 204 LEU A N 1
ATOM 1645 C CA . LEU A 1 204 ? 0.283 -0.632 -4.963 1.00 77.75 204 LEU A CA 1
ATOM 1646 C C . LEU A 1 204 ? -0.921 -0.880 -4.056 1.00 77.75 204 LEU A C 1
ATOM 1648 O O . LEU A 1 204 ? -1.229 -0.137 -3.130 1.00 77.75 204 LEU A O 1
ATOM 1652 N N . HIS A 1 205 ? -1.595 -2.001 -4.261 1.00 71.94 205 HIS A N 1
ATOM 1653 C CA . HIS A 1 205 ? -2.656 -2.403 -3.349 1.00 71.94 205 HIS A CA 1
ATOM 1654 C C . HIS A 1 205 ? -2.043 -3.151 -2.162 1.00 71.94 205 HIS A C 1
ATOM 1656 O O . HIS A 1 205 ? -1.498 -4.246 -2.306 1.00 71.94 205 HIS A O 1
ATOM 1662 N N . ALA A 1 206 ? -2.080 -2.514 -0.991 1.00 75.81 206 ALA A N 1
ATOM 1663 C CA . ALA A 1 206 ? -1.643 -3.118 0.255 1.00 75.81 206 ALA A CA 1
ATOM 1664 C C . ALA A 1 206 ? -2.790 -3.923 0.869 1.00 75.81 206 ALA A C 1
ATOM 1666 O O . ALA A 1 206 ? -3.582 -3.387 1.629 1.00 75.81 206 ALA A O 1
ATOM 1667 N N . ASP A 1 207 ? -2.896 -5.211 0.553 1.00 71.12 207 ASP A N 1
ATOM 1668 C CA . ASP A 1 207 ? -3.918 -6.075 1.159 1.00 71.12 207 ASP A CA 1
ATOM 1669 C C . ASP A 1 207 ? -3.507 -6.504 2.573 1.00 71.12 207 ASP A C 1
ATOM 1671 O O . ASP A 1 207 ? -3.214 -7.670 2.848 1.00 71.12 207 ASP A O 1
ATOM 1675 N N . CYS A 1 208 ? -3.451 -5.539 3.486 1.00 82.19 208 CYS A N 1
ATOM 1676 C CA . CYS A 1 208 ? -3.126 -5.765 4.883 1.00 82.19 208 CYS A CA 1
ATOM 1677 C C . CYS A 1 208 ? -4.177 -5.190 5.813 1.00 82.19 208 CYS A C 1
ATOM 1679 O O . CYS A 1 208 ? -4.762 -4.141 5.550 1.00 82.19 208 CYS A O 1
ATOM 1681 N N . VAL A 1 209 ? -4.397 -5.916 6.908 1.00 87.06 209 VAL A N 1
ATOM 1682 C CA . VAL A 1 209 ? -5.290 -5.519 7.989 1.00 87.06 209 VAL A CA 1
ATOM 1683 C C . VAL A 1 209 ? -4.456 -5.329 9.246 1.00 87.06 209 VAL A C 1
ATOM 1685 O O . VAL A 1 209 ? -3.782 -6.256 9.695 1.00 87.06 209 VAL A O 1
ATOM 1688 N N . PHE A 1 210 ? -4.510 -4.129 9.808 1.00 88.19 210 PHE A N 1
ATOM 1689 C CA . PHE A 1 210 ? -3.885 -3.779 11.077 1.00 88.19 210 PHE A CA 1
ATOM 1690 C C . PHE A 1 210 ? -4.960 -3.667 12.151 1.00 88.19 210 PHE A C 1
ATOM 1692 O O . PHE A 1 210 ? -6.032 -3.135 11.895 1.00 88.19 210 PHE A O 1
ATOM 1699 N N . SER A 1 211 ? -4.675 -4.140 13.359 1.00 91.50 211 SER A N 1
ATOM 1700 C CA . SER A 1 211 ? -5.546 -3.954 14.520 1.00 91.50 211 SER A CA 1
ATOM 1701 C C . SER A 1 211 ? -4.784 -3.151 15.562 1.00 91.50 211 SER A C 1
ATOM 1703 O O . SER A 1 211 ? -3.830 -3.667 16.148 1.00 91.50 211 SER A O 1
ATOM 1705 N N . LEU A 1 212 ? -5.183 -1.897 15.761 1.00 93.88 212 LEU A N 1
ATOM 1706 C CA . LEU A 1 212 ? -4.550 -0.955 16.681 1.00 93.88 212 LEU A CA 1
ATOM 1707 C C . LEU A 1 212 ? -5.466 -0.736 17.887 1.00 93.88 212 LEU A C 1
ATOM 1709 O O . LEU A 1 212 ? -6.581 -0.238 17.743 1.00 93.88 212 LEU A O 1
ATOM 1713 N N . GLU A 1 213 ? -5.002 -1.118 19.076 1.00 92.94 213 GLU A N 1
ATOM 1714 C CA . GLU A 1 213 ? -5.761 -0.960 20.329 1.00 92.94 213 GLU A CA 1
ATOM 1715 C C . GLU A 1 213 ? -5.542 0.417 20.968 1.00 92.94 213 GLU A C 1
ATOM 1717 O O . GLU A 1 213 ? -6.421 0.956 21.641 1.00 92.94 213 GLU A O 1
ATOM 1722 N N . THR A 1 214 ? -4.367 0.998 20.738 1.00 95.25 214 THR A N 1
ATOM 1723 C CA . THR A 1 214 ? -3.962 2.322 21.212 1.00 95.25 214 THR A CA 1
ATOM 1724 C C . THR A 1 214 ? -3.485 3.167 20.034 1.00 95.25 214 THR A C 1
ATOM 1726 O O . THR A 1 214 ? -3.145 2.596 18.997 1.00 95.25 214 THR A O 1
ATOM 1729 N N . PRO A 1 215 ? -3.435 4.507 20.166 1.00 96.19 215 PRO A N 1
ATOM 1730 C CA . PRO A 1 215 ? -2.775 5.337 19.171 1.00 96.19 215 PRO A CA 1
ATOM 1731 C C . PRO A 1 215 ? -1.329 4.869 18.997 1.00 96.19 215 PRO A C 1
ATOM 1733 O O . PRO A 1 215 ? -0.578 4.779 19.973 1.00 96.19 215 PRO A O 1
ATOM 1736 N N . GLU A 1 216 ? -0.951 4.542 17.770 1.00 96.19 216 GLU A N 1
ATOM 1737 C CA . GLU A 1 216 ? 0.354 3.968 17.449 1.00 96.19 216 GLU A CA 1
ATOM 1738 C C . GLU A 1 216 ? 0.975 4.674 16.245 1.00 96.19 216 GLU A C 1
ATOM 1740 O O . GLU A 1 216 ? 0.280 5.209 15.381 1.00 96.19 216 GLU A O 1
ATOM 1745 N N . ASP A 1 217 ? 2.307 4.679 16.185 1.00 95.44 217 ASP A N 1
ATOM 1746 C CA . ASP A 1 217 ? 3.018 5.166 15.008 1.00 95.44 217 ASP A CA 1
ATOM 1747 C C . ASP A 1 217 ? 3.085 4.058 13.957 1.00 95.44 217 ASP A C 1
ATOM 1749 O O . ASP A 1 217 ? 3.662 2.987 14.181 1.00 95.44 217 ASP A O 1
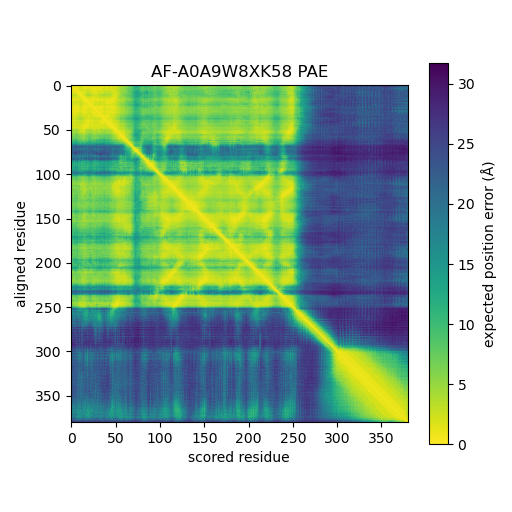ATOM 1753 N N . LEU A 1 218 ? 2.528 4.347 12.790 1.00 95.50 218 LEU A N 1
ATOM 1754 C CA . LEU A 1 218 ? 2.650 3.539 11.595 1.00 95.50 218 LEU A CA 1
ATOM 1755 C C . LEU A 1 218 ? 3.907 3.970 10.835 1.00 95.50 218 LEU A C 1
ATOM 1757 O O . LEU A 1 218 ? 4.040 5.126 10.437 1.00 95.50 218 LEU A O 1
ATOM 1761 N N . GLY A 1 219 ? 4.837 3.043 10.641 1.00 94.69 219 GLY A N 1
ATOM 1762 C CA . GLY A 1 219 ? 6.023 3.218 9.816 1.00 94.69 219 GLY A CA 1
ATOM 1763 C C . GLY A 1 219 ? 5.782 2.737 8.392 1.00 94.69 219 GLY A C 1
ATOM 1764 O O . GLY A 1 219 ? 5.387 1.590 8.179 1.00 94.69 219 GLY A O 1
ATOM 1765 N N . LEU A 1 220 ? 6.079 3.595 7.421 1.00 94.00 220 LEU A N 1
ATOM 1766 C CA . LEU A 1 220 ? 6.230 3.240 6.016 1.00 94.00 220 LEU A CA 1
ATOM 1767 C C . LEU A 1 220 ? 7.726 3.182 5.686 1.00 94.00 220 LEU A C 1
ATOM 1769 O O . LEU A 1 220 ? 8.469 4.137 5.913 1.00 94.00 220 LEU A O 1
ATOM 1773 N N . ILE A 1 221 ? 8.157 2.059 5.128 1.00 93.12 221 ILE A N 1
ATOM 1774 C CA . ILE A 1 221 ? 9.516 1.823 4.651 1.00 93.12 221 ILE A CA 1
ATOM 1775 C C . ILE A 1 221 ? 9.450 1.628 3.142 1.00 93.12 221 ILE A C 1
ATOM 1777 O O . ILE A 1 221 ? 8.764 0.729 2.665 1.00 93.12 221 ILE A O 1
ATOM 1781 N N . VAL A 1 222 ? 10.179 2.448 2.393 1.00 91.69 222 VAL A N 1
ATOM 1782 C CA . VAL A 1 222 ? 10.293 2.345 0.937 1.00 91.69 222 VAL A CA 1
ATOM 1783 C C . VAL A 1 222 ? 11.755 2.103 0.602 1.00 91.69 222 VAL A C 1
ATOM 1785 O O . VAL A 1 222 ? 12.608 2.948 0.861 1.00 91.69 222 VAL A O 1
ATOM 1788 N N . GLN A 1 223 ? 12.052 0.936 0.045 1.00 90.25 223 GLN A N 1
ATOM 1789 C CA . GLN A 1 223 ? 13.394 0.536 -0.339 1.00 90.25 223 GLN A CA 1
ATOM 1790 C C . GLN A 1 223 ? 13.420 0.205 -1.825 1.00 90.25 223 GLN A C 1
ATOM 1792 O O . GLN A 1 223 ? 12.676 -0.644 -2.295 1.00 90.25 223 GLN A O 1
ATOM 1797 N N . TRP A 1 224 ? 14.291 0.851 -2.573 1.00 88.69 224 TRP A N 1
ATOM 1798 C CA . TRP A 1 224 ? 14.440 0.647 -4.003 1.00 88.69 224 TRP A CA 1
ATOM 1799 C C . TRP A 1 224 ? 15.799 0.020 -4.291 1.00 88.69 224 TRP A C 1
ATOM 1801 O O . TRP A 1 224 ? 16.782 0.487 -3.728 1.00 88.69 224 TRP A O 1
ATOM 1811 N N . SER A 1 225 ? 15.873 -1.035 -5.106 1.00 88.81 225 SER A N 1
ATOM 1812 C CA . SER A 1 225 ? 17.139 -1.701 -5.442 1.00 88.81 225 SER A CA 1
ATOM 1813 C C . SER A 1 225 ? 17.126 -2.394 -6.809 1.00 88.81 225 SER A C 1
ATOM 1815 O O . SER A 1 225 ? 16.114 -2.393 -7.505 1.00 88.81 225 SER A O 1
ATOM 1817 N N . GLY A 1 226 ? 18.253 -2.987 -7.214 1.00 82.38 226 GLY A N 1
ATOM 1818 C CA . GLY A 1 226 ? 18.380 -3.753 -8.457 1.00 82.38 226 GLY A CA 1
ATOM 1819 C C . GLY A 1 226 ? 18.376 -2.883 -9.712 1.00 82.38 226 GLY A C 1
ATOM 1820 O O . GLY A 1 226 ? 17.990 -3.349 -10.782 1.00 82.38 226 GLY A O 1
ATOM 1821 N N . ILE A 1 227 ? 18.771 -1.621 -9.564 1.00 75.56 227 ILE A N 1
ATOM 1822 C CA . ILE A 1 227 ? 18.951 -0.677 -10.661 1.00 75.56 227 ILE A CA 1
ATOM 1823 C C . ILE A 1 227 ? 20.219 -1.084 -11.406 1.00 75.56 227 ILE A C 1
ATOM 1825 O O . ILE A 1 227 ? 21.263 -1.290 -10.790 1.00 75.56 227 ILE A O 1
ATOM 1829 N N . ARG A 1 228 ? 20.144 -1.188 -12.730 1.00 69.94 228 ARG A N 1
ATOM 1830 C CA . ARG A 1 228 ? 21.330 -1.384 -13.558 1.00 69.94 228 ARG A CA 1
ATOM 1831 C C . ARG A 1 228 ? 21.842 -0.057 -14.099 1.00 69.94 228 ARG A C 1
ATOM 1833 O O . ARG A 1 228 ? 21.071 0.851 -14.401 1.00 69.94 228 ARG A O 1
ATOM 1840 N N . ALA A 1 229 ? 23.163 0.047 -14.185 1.00 63.69 229 ALA A N 1
ATOM 1841 C CA . ALA A 1 229 ? 23.822 1.178 -14.816 1.00 63.69 229 ALA A CA 1
ATOM 1842 C C . ALA A 1 229 ? 23.628 1.112 -16.339 1.00 63.69 229 ALA A C 1
ATOM 1844 O O . ALA A 1 229 ? 23.823 0.060 -16.944 1.00 63.69 229 ALA A O 1
ATOM 1845 N N . PHE A 1 230 ? 23.294 2.248 -16.946 1.00 66.00 230 PHE A N 1
ATOM 1846 C CA . PHE A 1 230 ? 23.123 2.391 -18.393 1.00 66.00 230 PHE A CA 1
ATOM 1847 C C . PHE A 1 230 ? 24.422 2.128 -19.145 1.00 66.00 230 PHE A C 1
ATOM 1849 O O . PHE A 1 230 ? 25.512 2.479 -18.680 1.00 66.00 230 PHE A O 1
ATOM 1856 N N . ALA A 1 231 ? 24.300 1.601 -20.363 1.00 61.78 231 ALA A N 1
ATOM 1857 C CA . ALA A 1 231 ? 25.446 1.385 -21.239 1.00 61.78 231 ALA A CA 1
ATOM 1858 C C . ALA A 1 231 ? 26.072 2.710 -21.714 1.00 61.78 231 ALA A C 1
ATOM 1860 O O . ALA A 1 231 ? 27.288 2.792 -21.907 1.00 61.78 231 ALA A O 1
ATOM 1861 N N . SER A 1 232 ? 25.261 3.762 -21.886 1.00 60.81 232 SER A N 1
ATOM 1862 C CA . SER A 1 232 ? 25.722 5.073 -22.354 1.00 60.81 232 SER A CA 1
ATOM 1863 C C . SER A 1 232 ? 25.023 6.238 -21.645 1.00 60.81 232 SER A C 1
ATOM 1865 O O . SER A 1 232 ? 23.991 6.728 -22.096 1.00 60.81 232 SER A O 1
ATOM 1867 N N . GLY A 1 233 ? 25.631 6.735 -20.566 1.00 60.81 233 GLY A N 1
ATOM 1868 C CA . GLY A 1 233 ? 25.217 7.968 -19.883 1.00 60.81 233 GLY A CA 1
ATOM 1869 C C . GLY A 1 233 ? 24.678 7.729 -18.474 1.00 60.81 233 GLY A C 1
ATOM 1870 O O . GLY A 1 233 ? 23.994 6.756 -18.215 1.00 60.81 233 GLY A O 1
ATOM 1871 N N . ASN A 1 234 ? 25.005 8.623 -17.541 1.00 55.44 234 ASN A N 1
ATOM 1872 C CA . ASN A 1 234 ? 24.836 8.392 -16.099 1.00 55.44 234 ASN A CA 1
ATOM 1873 C C . ASN A 1 234 ? 23.675 9.195 -15.475 1.00 55.44 234 ASN A C 1
ATOM 1875 O O . ASN A 1 234 ? 23.700 9.517 -14.289 1.00 55.44 234 ASN A O 1
ATOM 1879 N N . GLU A 1 235 ? 22.682 9.578 -16.280 1.00 61.19 235 GLU A N 1
ATOM 1880 C CA . GLU A 1 235 ? 21.756 10.675 -15.943 1.00 61.19 235 GLU A CA 1
ATOM 1881 C C . GLU A 1 235 ? 20.301 10.250 -15.764 1.00 61.19 235 GLU A C 1
ATOM 1883 O O . GLU A 1 235 ? 19.401 11.087 -15.647 1.00 61.19 235 GLU A O 1
ATOM 1888 N N . ALA A 1 236 ? 20.041 8.948 -15.712 1.00 62.16 236 ALA A N 1
ATOM 1889 C CA . ALA A 1 236 ? 18.684 8.514 -15.500 1.00 62.16 236 ALA A CA 1
ATOM 1890 C C . ALA A 1 236 ? 18.198 8.901 -14.111 1.00 62.16 236 ALA A C 1
ATOM 1892 O O . ALA A 1 236 ? 18.875 8.733 -13.092 1.00 62.16 236 ALA A O 1
ATOM 1893 N N . THR A 1 237 ? 17.014 9.486 -14.127 1.00 76.25 237 THR A N 1
ATOM 1894 C CA . THR A 1 237 ? 16.427 10.166 -12.996 1.00 76.25 237 THR A CA 1
ATOM 1895 C C . THR A 1 237 ? 15.004 9.659 -12.843 1.00 76.25 237 THR A C 1
ATOM 1897 O O . THR A 1 237 ? 14.166 9.871 -13.718 1.00 76.25 237 THR A O 1
ATOM 1900 N N . VAL A 1 238 ? 14.743 8.947 -11.744 1.00 81.38 238 VAL A N 1
ATOM 1901 C CA . VAL A 1 238 ? 13.384 8.540 -11.363 1.00 81.38 238 VAL A CA 1
ATOM 1902 C C . VAL A 1 238 ? 12.907 9.427 -10.225 1.00 81.38 238 VAL A C 1
ATOM 1904 O O . VAL A 1 238 ? 13.698 9.845 -9.385 1.00 81.38 238 VAL A O 1
ATOM 1907 N N . SER A 1 239 ? 11.613 9.671 -10.144 1.00 84.00 239 SER A N 1
ATOM 1908 C CA . SER A 1 239 ? 10.969 10.223 -8.961 1.00 84.00 239 SER A CA 1
ATOM 1909 C C . SER A 1 239 ? 10.024 9.170 -8.394 1.00 84.00 239 SER A C 1
ATOM 1911 O O . SER A 1 239 ? 9.200 8.639 -9.138 1.00 84.00 239 SER A O 1
ATOM 1913 N N . ILE A 1 240 ? 10.155 8.850 -7.105 1.00 84.88 240 ILE A N 1
ATOM 1914 C CA . ILE A 1 240 ? 9.253 7.940 -6.388 1.00 84.88 240 ILE A CA 1
ATOM 1915 C C . ILE A 1 240 ? 8.516 8.772 -5.345 1.00 84.88 240 ILE A C 1
ATOM 1917 O O . ILE A 1 240 ? 9.136 9.332 -4.444 1.00 84.88 240 ILE A O 1
ATOM 1921 N N . ASN A 1 241 ? 7.196 8.850 -5.474 1.00 84.00 241 ASN A N 1
ATOM 1922 C CA . ASN A 1 241 ? 6.352 9.679 -4.623 1.00 84.00 241 ASN A CA 1
ATOM 1923 C C . ASN A 1 241 ? 5.269 8.814 -3.986 1.00 84.00 241 ASN A C 1
ATOM 1925 O O . ASN A 1 241 ? 4.630 8.013 -4.665 1.00 84.00 241 ASN A O 1
ATOM 1929 N N . VAL A 1 242 ? 5.044 8.987 -2.689 1.00 85.81 242 VAL A N 1
ATOM 1930 C CA . VAL A 1 242 ? 3.885 8.401 -2.010 1.00 85.81 242 VAL A CA 1
ATOM 1931 C C . VAL A 1 242 ? 2.729 9.366 -2.229 1.00 85.81 242 VAL A C 1
ATOM 1933 O O . VAL A 1 242 ? 2.753 10.463 -1.686 1.00 85.81 242 VAL A O 1
ATOM 1936 N N . ALA A 1 243 ? 1.761 8.995 -3.065 1.00 83.50 243 ALA A N 1
ATOM 1937 C CA . ALA A 1 243 ? 0.656 9.883 -3.411 1.00 83.50 243 ALA A CA 1
ATOM 1938 C C . ALA A 1 243 ? -0.386 9.969 -2.299 1.00 83.50 243 ALA A C 1
ATOM 1940 O O . ALA A 1 243 ? -0.807 11.064 -1.932 1.00 83.50 243 ALA A O 1
ATOM 1941 N N . ASP A 1 244 ? -0.800 8.819 -1.770 1.00 85.62 244 ASP A N 1
ATOM 1942 C CA . ASP A 1 244 ? -1.701 8.743 -0.629 1.00 85.62 244 ASP A CA 1
ATOM 1943 C C . ASP A 1 244 ? -1.630 7.374 0.053 1.00 85.62 244 ASP A C 1
ATOM 1945 O O . ASP A 1 244 ? -1.401 6.349 -0.597 1.00 85.62 244 ASP A O 1
ATOM 1949 N N . ILE A 1 245 ? -1.868 7.360 1.368 1.00 90.69 245 ILE A N 1
ATOM 1950 C CA . ILE A 1 245 ? -2.163 6.136 2.118 1.00 90.69 245 ILE A CA 1
ATOM 1951 C C . ILE A 1 245 ? -3.579 6.256 2.664 1.00 90.69 245 ILE A C 1
ATOM 1953 O O . ILE A 1 245 ? -3.882 7.175 3.422 1.00 90.69 245 ILE A O 1
ATOM 1957 N N . ARG A 1 246 ? -4.460 5.329 2.296 1.00 92.38 246 ARG A N 1
ATOM 1958 C CA . ARG A 1 246 ? -5.822 5.257 2.832 1.00 92.38 246 ARG A CA 1
ATOM 1959 C C . ARG A 1 246 ? -5.906 4.114 3.817 1.00 92.38 246 ARG A C 1
ATOM 1961 O O . ARG A 1 246 ? -5.563 2.989 3.478 1.00 92.38 246 ARG A O 1
ATOM 1968 N N . LEU A 1 247 ? -6.396 4.397 5.009 1.00 93.94 247 LEU A N 1
ATOM 1969 C CA . LEU A 1 247 ? -6.673 3.422 6.044 1.00 93.94 247 LEU A CA 1
ATOM 1970 C C . LEU A 1 247 ? -8.192 3.327 6.193 1.00 93.94 247 LEU A C 1
ATOM 1972 O O . LEU A 1 247 ? -8.865 4.273 6.600 1.00 93.94 247 LEU A O 1
ATOM 1976 N N . TYR A 1 248 ? -8.751 2.189 5.811 1.00 92.81 248 TYR A N 1
ATOM 1977 C CA . TYR A 1 248 ? -10.172 1.901 5.928 1.00 92.81 248 TYR A CA 1
ATOM 1978 C C . TYR A 1 248 ? -10.419 1.212 7.261 1.00 92.81 248 TYR A C 1
ATOM 1980 O O . TYR A 1 248 ? -10.063 0.048 7.405 1.00 92.81 248 TYR A O 1
ATOM 1988 N N . ASP A 1 249 ? -11.027 1.907 8.218 1.00 93.25 249 ASP A N 1
ATOM 1989 C CA . ASP A 1 249 ? -11.430 1.315 9.494 1.00 93.25 249 ASP A CA 1
ATOM 1990 C C . ASP A 1 249 ? -12.585 0.337 9.240 1.00 93.25 249 ASP A C 1
ATOM 1992 O O . ASP A 1 249 ? -13.739 0.732 9.044 1.00 93.25 249 ASP A O 1
ATOM 1996 N N . ILE A 1 250 ? -12.251 -0.940 9.110 1.00 91.94 250 ILE A N 1
ATOM 1997 C CA . ILE A 1 250 ? -13.163 -2.032 8.828 1.00 91.94 250 ILE A CA 1
ATOM 1998 C C . ILE A 1 250 ? -13.727 -2.583 10.128 1.00 91.94 250 ILE A C 1
ATOM 2000 O O . ILE A 1 250 ? -13.024 -2.819 11.099 1.00 91.94 250 ILE A O 1
ATOM 2004 N N . ARG A 1 251 ? -15.025 -2.866 10.145 1.00 84.69 251 ARG A N 1
ATOM 2005 C CA . ARG A 1 251 ? -15.606 -3.663 11.225 1.00 84.69 251 ARG A CA 1
ATOM 2006 C C . ARG A 1 251 ? -15.648 -5.111 10.765 1.00 84.69 251 ARG A C 1
ATOM 2008 O O . ARG A 1 251 ? -16.327 -5.392 9.775 1.00 84.69 251 ARG A O 1
ATOM 2015 N N . ASP A 1 252 ? -14.935 -5.997 11.463 1.00 63.53 252 ASP A N 1
ATOM 2016 C CA . ASP A 1 252 ? -14.955 -7.432 11.174 1.00 63.53 252 ASP A CA 1
ATOM 2017 C C . ASP A 1 252 ? -16.403 -7.927 11.101 1.00 63.53 252 ASP A C 1
ATOM 2019 O O . ASP A 1 252 ? -17.190 -7.801 12.041 1.00 63.53 252 ASP A O 1
ATOM 2023 N N . PHE A 1 253 ? -16.765 -8.438 9.926 1.00 50.09 253 PHE A N 1
ATOM 2024 C CA . PHE A 1 253 ? -18.127 -8.829 9.567 1.00 50.09 253 PHE A CA 1
ATOM 2025 C C . PHE A 1 253 ? -18.304 -10.349 9.639 1.00 50.09 253 PHE A C 1
ATOM 2027 O O . PHE A 1 253 ? -19.064 -10.936 8.873 1.00 50.09 253 PHE A O 1
ATOM 2034 N N . THR A 1 254 ? -17.579 -11.028 10.530 1.00 49.62 254 THR A N 1
ATOM 2035 C CA . THR A 1 254 ? -17.866 -12.442 10.804 1.00 49.62 254 THR A CA 1
ATOM 2036 C C . THR A 1 254 ? -19.148 -12.614 11.619 1.00 49.62 254 THR A C 1
ATOM 2038 O O . THR A 1 254 ? -19.743 -13.690 11.574 1.00 49.62 254 THR A O 1
ATOM 2041 N N . GLU A 1 255 ? -19.654 -11.562 12.273 1.00 46.06 255 GLU A N 1
ATOM 2042 C CA . GLU A 1 255 ? -21.017 -11.556 12.806 1.00 46.06 255 GLU A CA 1
ATOM 2043 C C . GLU A 1 255 ? -21.996 -10.951 11.788 1.00 46.06 255 GLU A C 1
ATOM 2045 O O . GLU A 1 255 ? -21.903 -9.757 11.484 1.00 46.06 255 GLU A O 1
ATOM 2050 N N . PRO A 1 256 ? -22.971 -11.723 11.266 1.00 48.44 256 PRO A N 1
ATOM 2051 C CA . PRO A 1 256 ? -24.036 -11.144 10.465 1.00 48.44 256 PRO A CA 1
ATOM 2052 C C . PRO A 1 256 ? -24.739 -10.078 11.306 1.00 48.44 256 PRO A C 1
ATOM 2054 O O . PRO A 1 256 ? -25.214 -10.370 12.408 1.00 48.44 256 PRO A O 1
ATOM 2057 N N . LEU A 1 257 ? -24.812 -8.844 10.788 1.00 48.78 257 LEU A N 1
ATOM 2058 C CA . LEU A 1 257 ? -25.647 -7.802 11.377 1.00 48.78 257 LEU A CA 1
ATOM 2059 C C . LEU A 1 257 ? -27.040 -8.401 11.562 1.00 48.78 257 LEU A C 1
ATOM 2061 O O . LEU A 1 257 ? -27.749 -8.644 10.585 1.00 48.78 257 LEU A O 1
ATOM 2065 N N . LYS A 1 258 ? -27.430 -8.655 12.816 1.00 46.38 258 LYS A N 1
ATOM 2066 C CA . LYS A 1 258 ? -28.818 -8.957 13.147 1.00 46.38 258 LYS A CA 1
ATOM 2067 C C . LYS A 1 258 ? -29.600 -7.740 12.693 1.00 46.38 258 LYS A C 1
ATOM 2069 O O . LYS A 1 258 ? -29.560 -6.708 13.360 1.00 46.38 258 LYS A O 1
ATOM 2074 N N . VAL A 1 259 ? -30.237 -7.838 11.526 1.00 52.09 259 VAL A N 1
ATOM 2075 C CA . VAL A 1 259 ? -31.212 -6.852 11.075 1.00 52.09 259 VAL A CA 1
ATOM 2076 C C . VAL A 1 259 ? -32.184 -6.741 12.241 1.00 52.09 259 VAL A C 1
ATOM 2078 O O . VAL A 1 259 ? -32.778 -7.762 12.607 1.00 52.09 259 VAL A O 1
ATOM 2081 N N . PRO A 1 260 ? -32.271 -5.578 12.914 1.00 49.31 260 PRO A N 1
ATOM 2082 C CA . PRO A 1 260 ? -33.262 -5.408 13.955 1.00 49.31 260 PRO A CA 1
ATOM 2083 C C . PRO A 1 260 ? -34.596 -5.794 13.317 1.00 49.31 260 PRO A C 1
ATOM 2085 O O . PRO A 1 260 ? -34.875 -5.281 12.229 1.00 49.31 260 PRO A O 1
ATOM 2088 N N . PRO A 1 261 ? -35.357 -6.741 13.897 1.00 60.44 261 PRO A N 1
ATOM 2089 C CA . PRO A 1 261 ? -36.638 -7.133 13.328 1.00 60.44 261 PRO A CA 1
ATOM 2090 C C . PRO A 1 261 ? -37.422 -5.854 13.059 1.00 60.44 261 PRO A C 1
ATOM 2092 O O . PRO A 1 261 ? -37.441 -4.981 13.934 1.00 60.44 261 PRO A O 1
ATOM 2095 N N . GLU A 1 262 ? -37.959 -5.714 11.840 1.00 56.34 262 GLU A N 1
ATOM 2096 C CA . GLU A 1 262 ? -38.754 -4.553 11.440 1.00 56.34 262 GLU A CA 1
ATOM 2097 C C . GLU A 1 262 ? -39.680 -4.206 12.599 1.00 56.34 262 GLU A C 1
ATOM 2099 O O . GLU A 1 262 ? -40.525 -5.017 12.988 1.00 56.34 262 GLU A O 1
ATOM 2104 N N . GLN A 1 263 ? -39.453 -3.046 13.225 1.00 55.88 263 GLN A N 1
ATOM 2105 C CA . GLN A 1 263 ? -40.346 -2.605 14.279 1.00 55.88 263 GLN A CA 1
ATOM 2106 C C . GLN A 1 263 ? -41.727 -2.517 13.629 1.00 55.88 263 GLN A C 1
ATOM 2108 O O . GLN A 1 263 ? -41.866 -1.799 12.632 1.00 55.88 263 GLN A O 1
ATOM 2113 N N . PRO A 1 264 ? -42.729 -3.266 14.128 1.00 66.06 264 PRO A N 1
ATOM 2114 C CA . PRO A 1 264 ? -44.074 -3.152 13.600 1.00 66.06 264 PRO A CA 1
ATOM 2115 C C . PRO A 1 264 ? -44.472 -1.675 13.659 1.00 66.06 264 PRO A C 1
ATOM 2117 O O . PRO A 1 264 ? -44.080 -0.996 14.615 1.00 66.06 264 PRO A O 1
ATOM 2120 N N . PRO A 1 265 ? -45.197 -1.165 12.647 1.00 60.44 265 PRO A N 1
ATOM 2121 C CA . PRO A 1 265 ? -45.531 0.247 12.542 1.00 60.44 265 PRO A CA 1
ATOM 2122 C C . PRO A 1 265 ? -46.073 0.726 13.882 1.00 60.44 265 PRO A C 1
ATOM 2124 O O . PRO A 1 265 ? -47.092 0.228 14.366 1.00 60.44 265 PRO A O 1
ATOM 2127 N N . THR A 1 266 ? -45.332 1.636 14.511 1.00 55.59 266 THR A N 1
ATOM 2128 C CA . THR A 1 266 ? -45.619 2.131 15.849 1.00 55.59 266 THR A CA 1
ATOM 2129 C C . THR A 1 266 ? -46.982 2.802 15.803 1.00 55.59 266 THR A C 1
ATOM 2131 O O . THR A 1 266 ? -47.130 3.914 15.296 1.00 55.59 266 THR A O 1
ATOM 2134 N N . VAL A 1 267 ? -48.007 2.104 16.292 1.00 57.56 267 VAL A N 1
ATOM 2135 C CA . VAL A 1 267 ? -49.312 2.704 16.556 1.00 57.56 267 VAL A CA 1
ATOM 2136 C C . VAL A 1 267 ? -49.051 3.83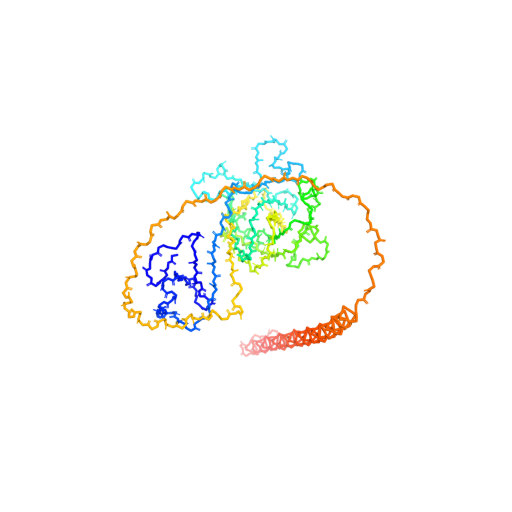4 17.542 1.00 57.56 267 VAL A C 1
ATOM 2138 O O . VAL A 1 267 ? -48.439 3.612 18.586 1.00 57.56 267 VAL A O 1
ATOM 2141 N N . ALA A 1 268 ? -49.436 5.053 17.166 1.00 49.88 268 ALA A N 1
ATOM 2142 C CA . ALA A 1 268 ? -49.194 6.257 17.944 1.00 49.88 268 ALA A CA 1
ATOM 2143 C C . ALA A 1 268 ? -49.754 6.095 19.366 1.00 49.88 268 ALA A C 1
ATOM 2145 O O . ALA A 1 268 ? -50.960 6.199 19.588 1.00 49.88 268 ALA A O 1
ATOM 2146 N N . SER A 1 269 ? -48.874 5.826 20.329 1.00 57.34 269 SER A N 1
ATOM 2147 C CA . SER A 1 269 ? -49.234 5.860 21.741 1.00 57.34 269 SER A CA 1
ATOM 2148 C C . SER A 1 269 ? -49.484 7.315 22.156 1.00 57.34 269 SER A C 1
ATOM 2150 O O . SER A 1 269 ? -48.691 8.193 21.799 1.00 57.34 269 SER A O 1
ATOM 2152 N N . PRO A 1 270 ? -50.565 7.599 22.901 1.00 59.84 270 PRO A N 1
ATOM 2153 C CA . PRO A 1 270 ? -50.864 8.939 23.387 1.00 59.84 270 PRO A CA 1
ATOM 2154 C C . PRO A 1 270 ? -49.739 9.441 24.302 1.00 59.84 270 PRO A C 1
ATOM 2156 O O . PRO A 1 270 ? -49.291 8.732 25.203 1.00 59.84 270 PRO A O 1
ATOM 2159 N N . GLN A 1 271 ? -49.276 10.667 24.045 1.00 50.34 271 GLN A N 1
ATOM 2160 C CA . GLN A 1 271 ? -48.239 11.326 24.837 1.00 50.34 271 GLN A CA 1
ATOM 2161 C C . GLN A 1 271 ? -48.668 11.432 26.311 1.00 50.34 271 GLN A C 1
ATOM 2163 O O . GLN A 1 271 ? -49.756 11.948 26.585 1.00 50.34 271 GLN A O 1
ATOM 2168 N N . PRO A 1 272 ? -47.834 10.998 27.273 1.00 61.88 272 PRO A N 1
ATOM 2169 C CA . PRO A 1 272 ? -48.057 11.312 28.674 1.00 61.88 272 PRO A CA 1
ATOM 2170 C C . PRO A 1 272 ? -47.790 12.806 28.948 1.00 61.88 272 PRO A C 1
ATOM 2172 O O . PRO A 1 272 ? -46.983 13.433 28.253 1.00 61.88 272 PRO A O 1
ATOM 2175 N N . PRO A 1 273 ? -48.462 13.390 29.956 1.00 59.66 273 PRO A N 1
ATOM 2176 C CA . PRO A 1 273 ? -48.321 14.797 30.301 1.00 59.66 273 PRO A CA 1
ATOM 2177 C C . PRO A 1 273 ? -46.900 15.126 30.770 1.00 59.66 273 PRO A C 1
ATOM 2179 O O . PRO A 1 273 ? -46.282 14.389 31.537 1.00 59.66 273 PRO A O 1
ATOM 2182 N N . ILE A 1 274 ? -46.412 16.272 30.297 1.00 51.31 274 ILE A N 1
ATOM 2183 C CA . ILE A 1 274 ? -45.125 16.880 30.636 1.00 51.31 274 ILE A CA 1
ATOM 2184 C C . ILE A 1 274 ? -45.053 17.090 32.154 1.00 51.31 274 ILE A C 1
ATOM 2186 O O . ILE A 1 274 ? -45.790 17.906 32.706 1.00 51.31 274 ILE A O 1
ATOM 2190 N N . ALA A 1 275 ? -44.163 16.354 32.822 1.00 54.25 275 ALA A N 1
ATOM 2191 C CA . ALA A 1 275 ? -43.823 16.571 34.221 1.00 54.25 275 ALA A CA 1
ATOM 2192 C C . ALA A 1 275 ? -42.674 17.585 34.333 1.00 54.25 275 ALA A C 1
ATOM 2194 O O . ALA A 1 275 ? -41.653 17.480 33.654 1.00 54.25 275 ALA A O 1
ATOM 2195 N N . THR A 1 276 ? -42.872 18.576 35.195 1.00 59.03 276 THR A N 1
ATOM 2196 C CA . THR A 1 276 ? -41.930 19.646 35.537 1.00 59.03 276 THR A CA 1
ATOM 2197 C C . THR A 1 276 ? -40.699 19.094 36.279 1.00 59.03 276 THR A C 1
ATOM 2199 O O . THR A 1 276 ? -40.860 18.191 37.103 1.00 59.03 276 THR A O 1
ATOM 2202 N N . PRO A 1 277 ? -39.478 19.628 36.064 1.00 53.84 277 PRO A N 1
ATOM 2203 C CA . PRO A 1 277 ? -38.272 19.117 36.717 1.00 53.84 277 PRO A CA 1
ATOM 2204 C C . PRO A 1 277 ? -38.209 19.523 38.196 1.00 53.84 277 PRO A C 1
ATOM 2206 O O . PRO A 1 277 ? -38.384 20.696 38.532 1.00 53.84 277 PRO A O 1
ATOM 2209 N N . ALA A 1 278 ? -37.913 18.557 39.066 1.00 61.31 278 ALA A N 1
ATOM 2210 C CA . ALA A 1 278 ? -37.542 18.790 40.460 1.00 61.31 278 ALA A CA 1
ATOM 2211 C C . ALA A 1 278 ? -36.071 19.261 40.569 1.00 61.31 278 ALA A C 1
ATOM 2213 O O . ALA A 1 278 ? -35.245 18.858 39.746 1.00 61.31 278 ALA A O 1
ATOM 2214 N N . PRO A 1 279 ? -35.726 20.103 41.562 1.00 57.66 279 PRO A N 1
ATOM 2215 C CA . PRO A 1 279 ? -34.374 20.630 41.740 1.00 57.66 279 PRO A CA 1
ATOM 2216 C C . PRO A 1 279 ? -33.384 19.558 42.223 1.00 57.66 279 PRO A C 1
ATOM 2218 O O . PRO A 1 279 ? -33.723 18.678 43.014 1.00 57.66 279 PRO A O 1
ATOM 2221 N N . ALA A 1 280 ? -32.152 19.661 41.722 1.00 51.53 280 ALA A N 1
ATOM 2222 C CA . ALA A 1 280 ? -31.038 18.753 41.975 1.00 51.53 280 ALA A CA 1
ATOM 2223 C C . ALA A 1 280 ? -30.568 18.774 43.448 1.00 51.53 280 ALA A C 1
ATOM 2225 O O . ALA A 1 280 ? -30.491 19.857 44.031 1.00 51.53 280 ALA A O 1
ATOM 2226 N N . PRO A 1 281 ? -30.201 17.620 44.043 1.00 54.31 281 PRO A N 1
ATOM 2227 C CA . PRO A 1 281 ? -29.538 17.580 45.339 1.00 54.31 281 PRO A CA 1
ATOM 2228 C C . PRO A 1 281 ? -28.039 17.892 45.219 1.00 54.31 281 PRO A C 1
ATOM 2230 O O . PRO A 1 281 ? -27.363 17.444 44.292 1.00 54.31 281 PRO A O 1
ATOM 2233 N N . GLU A 1 282 ? -27.541 18.669 46.181 1.00 50.59 282 GLU A N 1
ATOM 2234 C CA . GLU A 1 282 ? -26.137 19.054 46.342 1.00 50.59 282 GLU A CA 1
ATOM 2235 C C . GLU A 1 282 ? -25.221 17.840 46.565 1.00 50.59 282 GLU A C 1
ATOM 2237 O O . GLU A 1 282 ? -25.547 16.901 47.294 1.00 50.59 282 GLU A O 1
ATOM 2242 N N . ALA A 1 283 ? -24.050 17.883 45.928 1.00 49.97 283 ALA A N 1
ATOM 2243 C CA . ALA A 1 283 ? -23.019 16.858 46.020 1.00 49.97 283 ALA A CA 1
ATOM 2244 C C . ALA A 1 283 ? -22.309 16.885 47.392 1.00 49.97 283 ALA A C 1
ATOM 2246 O O . ALA A 1 283 ? -21.925 17.964 47.854 1.00 49.97 283 ALA A O 1
ATOM 2247 N N . PRO A 1 284 ? -22.068 15.726 48.035 1.00 55.19 284 PRO A N 1
ATOM 2248 C CA . PRO A 1 284 ? -21.303 15.662 49.273 1.00 55.19 284 PRO A CA 1
ATOM 2249 C C . PRO A 1 284 ? -19.791 15.775 49.022 1.00 55.19 284 PRO A C 1
ATOM 2251 O O . PRO A 1 284 ? -19.236 15.223 48.072 1.00 55.19 284 PRO A O 1
ATOM 2254 N N . VAL A 1 285 ? -19.137 16.503 49.926 1.00 58.72 285 VAL A N 1
ATOM 2255 C CA . VAL A 1 285 ? -17.692 16.764 49.998 1.00 58.72 285 VAL A CA 1
ATOM 2256 C C . VAL A 1 285 ? -16.925 15.481 50.372 1.00 58.72 285 VAL A C 1
ATOM 2258 O O . VAL A 1 285 ? -17.356 14.781 51.289 1.00 58.72 285 VAL A O 1
ATOM 2261 N N . PRO A 1 286 ? -15.784 15.167 49.726 1.00 49.31 286 PRO A N 1
ATOM 2262 C CA . PRO A 1 286 ? -14.993 13.982 50.049 1.00 49.31 286 PRO A CA 1
ATOM 2263 C C . PRO A 1 286 ? -14.137 14.188 51.309 1.00 49.31 286 PRO A C 1
ATOM 2265 O O . PRO A 1 286 ? -13.263 15.054 51.361 1.00 49.31 286 PRO A O 1
ATOM 2268 N N . THR A 1 287 ? -14.371 13.350 52.317 1.00 52.53 287 THR A N 1
ATOM 2269 C CA . THR A 1 287 ? -13.536 13.196 53.519 1.00 52.53 287 THR A CA 1
ATOM 2270 C C . THR A 1 287 ? -12.398 12.198 53.242 1.00 52.53 287 THR A C 1
ATOM 2272 O O . THR A 1 287 ? -12.645 11.176 52.599 1.00 52.53 287 THR A O 1
ATOM 2275 N N . PRO A 1 288 ? -11.162 12.432 53.721 1.00 56.22 288 PRO A N 1
ATOM 2276 C CA . PRO A 1 288 ? -10.051 11.499 53.528 1.00 56.22 288 PRO A CA 1
ATOM 2277 C C . PRO A 1 288 ? -10.177 10.262 54.438 1.00 56.22 288 PRO A C 1
ATOM 2279 O O . PRO A 1 288 ? -10.576 10.405 55.598 1.00 56.22 288 PRO A O 1
ATOM 2282 N N . PRO A 1 289 ? -9.802 9.056 53.967 1.00 53.16 289 PRO A N 1
ATOM 2283 C CA . PRO A 1 289 ? -9.796 7.871 54.805 1.00 53.16 289 PRO A CA 1
ATOM 2284 C C . PRO A 1 289 ? -8.520 7.833 55.650 1.00 53.16 289 PRO A C 1
ATOM 2286 O O . PRO A 1 289 ? -7.419 7.588 55.161 1.00 53.16 289 PRO A O 1
ATOM 2289 N N . THR A 1 290 ? -8.701 8.044 56.948 1.00 54.03 290 THR A N 1
ATOM 2290 C CA . THR A 1 290 ? -7.787 7.568 57.983 1.00 54.03 290 THR A CA 1
ATOM 2291 C C . THR A 1 290 ? -8.382 6.279 58.519 1.00 54.03 290 THR A C 1
ATOM 2293 O O . THR A 1 290 ? -9.432 6.341 59.152 1.00 54.03 290 THR A O 1
ATOM 2296 N N . GLN A 1 291 ? -7.732 5.135 58.318 1.00 46.28 291 GLN A N 1
ATOM 2297 C CA . GLN A 1 291 ? -7.924 3.994 59.211 1.00 46.28 291 GLN A CA 1
ATOM 2298 C C . GLN A 1 291 ? -6.699 3.085 59.203 1.00 46.28 291 GLN A C 1
ATOM 2300 O O . GLN A 1 291 ? -6.272 2.550 58.183 1.00 46.28 291 GLN A O 1
ATOM 2305 N N . ALA A 1 292 ? -6.120 3.004 60.393 1.00 48.25 292 ALA A N 1
ATOM 2306 C CA . ALA A 1 292 ? -5.117 2.052 60.796 1.00 48.25 292 ALA A CA 1
ATOM 2307 C C . ALA A 1 292 ? -5.796 0.725 61.165 1.00 48.25 292 ALA A C 1
ATOM 2309 O O . ALA A 1 292 ? -6.907 0.735 61.686 1.00 48.25 292 ALA A O 1
ATOM 2310 N N . ALA A 1 293 ? -5.071 -0.357 60.882 1.00 60.09 293 ALA A N 1
ATOM 2311 C CA . ALA A 1 293 ? -5.055 -1.666 61.533 1.00 60.09 293 ALA A CA 1
ATOM 2312 C C . ALA A 1 293 ? -6.282 -2.094 62.360 1.00 60.09 293 ALA A C 1
ATOM 2314 O O . ALA A 1 293 ? -6.485 -1.596 63.463 1.00 60.09 293 ALA A O 1
ATOM 2315 N N . ASP A 1 294 ? -6.941 -3.162 61.912 1.00 47.62 294 ASP A N 1
ATOM 2316 C CA . ASP A 1 294 ? -7.303 -4.256 62.815 1.00 47.62 294 ASP A CA 1
ATOM 2317 C C . ASP A 1 294 ? -7.340 -5.568 62.016 1.00 47.62 294 ASP A C 1
ATOM 2319 O O . ASP A 1 294 ? -8.154 -5.742 61.111 1.00 47.62 294 ASP A O 1
ATOM 2323 N N . ALA A 1 295 ? -6.377 -6.453 62.276 1.00 53.50 295 ALA A N 1
ATOM 2324 C CA . ALA A 1 295 ? -6.327 -7.796 61.707 1.00 53.50 295 ALA A CA 1
ATOM 2325 C C . ALA A 1 295 ? -7.162 -8.700 62.618 1.00 53.50 295 ALA A C 1
ATOM 2327 O O . ALA A 1 295 ? -6.631 -9.360 63.510 1.00 53.50 295 ALA A O 1
ATOM 2328 N N . GLY A 1 296 ? -8.480 -8.642 62.439 1.00 50.72 296 GLY A N 1
ATOM 2329 C CA . GLY A 1 296 ? -9.392 -9.613 63.024 1.00 50.72 296 GLY A CA 1
ATOM 2330 C C . GLY A 1 296 ? -9.258 -10.936 62.280 1.00 50.72 296 GLY A C 1
ATOM 2331 O O . GLY A 1 296 ? -9.332 -10.961 61.053 1.00 50.72 296 GLY A O 1
ATOM 2332 N N . ASP A 1 297 ? -9.048 -12.021 63.024 1.00 59.38 297 ASP A N 1
ATOM 2333 C CA . ASP A 1 297 ? -9.193 -13.391 62.536 1.00 59.38 297 ASP A CA 1
ATOM 2334 C C . ASP A 1 297 ? -10.663 -13.608 62.128 1.00 59.38 297 ASP A C 1
ATOM 2336 O O . ASP A 1 297 ? -11.494 -14.048 62.923 1.00 59.38 297 ASP A O 1
ATOM 2340 N N . GLU A 1 298 ? -11.012 -13.222 60.901 1.00 69.69 298 GLU A N 1
ATOM 2341 C CA . GLU A 1 298 ? -12.312 -13.521 60.307 1.00 69.69 298 GLU A CA 1
ATOM 2342 C C . GLU A 1 298 ? -12.359 -15.022 59.997 1.00 69.69 298 GLU A C 1
ATOM 2344 O O . GLU A 1 298 ? -11.689 -15.528 59.093 1.00 69.69 298 GLU A O 1
ATOM 2349 N N . GLU A 1 299 ? -13.119 -15.759 60.810 1.00 78.31 299 GLU A N 1
ATOM 2350 C CA . GLU A 1 299 ? -13.425 -17.166 60.575 1.00 78.31 299 GLU A CA 1
ATOM 2351 C C . GLU A 1 299 ? -14.135 -17.301 59.219 1.00 78.31 299 GLU A C 1
ATOM 2353 O O . GLU A 1 299 ? -15.298 -16.922 59.080 1.00 78.31 299 GLU A O 1
ATOM 2358 N N . ILE A 1 300 ? -13.422 -17.841 58.221 1.00 82.56 300 ILE A N 1
ATOM 2359 C CA . ILE A 1 300 ? -13.951 -18.131 56.881 1.00 82.56 300 ILE A CA 1
ATOM 2360 C C . ILE A 1 300 ? -15.242 -18.930 57.032 1.00 82.56 300 ILE A C 1
ATOM 2362 O O . ILE A 1 300 ? -15.249 -20.052 57.553 1.00 82.56 300 ILE A O 1
ATOM 2366 N N . THR A 1 301 ? -16.342 -18.357 56.561 1.00 92.75 301 THR A N 1
ATOM 2367 C CA . THR A 1 301 ? -17.646 -18.999 56.668 1.00 92.75 301 THR A CA 1
ATOM 2368 C C . THR A 1 301 ? -17.730 -20.187 55.706 1.00 92.75 301 THR A C 1
ATOM 2370 O O . THR A 1 301 ? -17.105 -20.224 54.643 1.00 92.75 301 THR A O 1
ATOM 2373 N N . ALA A 1 302 ? -18.527 -21.200 56.056 1.00 92.00 302 ALA A N 1
ATOM 2374 C CA . ALA A 1 302 ? -18.698 -22.384 55.208 1.00 92.00 302 ALA A CA 1
ATOM 2375 C C . ALA A 1 302 ? -19.239 -22.042 53.800 1.00 92.00 302 ALA A C 1
ATOM 2377 O O . ALA A 1 302 ? -18.951 -22.759 52.840 1.00 92.00 302 ALA A O 1
ATOM 2378 N N . GLU A 1 303 ? -19.992 -20.946 53.667 1.00 92.81 303 GLU A N 1
ATOM 2379 C CA . GLU A 1 303 ? -20.505 -20.448 52.385 1.00 92.81 303 GLU A CA 1
ATOM 2380 C C . GLU A 1 303 ? -19.391 -19.862 51.505 1.00 92.81 303 GLU A C 1
ATOM 2382 O O . GLU A 1 303 ? -19.344 -20.150 50.308 1.00 92.81 303 GLU A O 1
ATOM 2387 N N . GLU A 1 304 ? -18.448 -19.117 52.089 1.00 91.12 304 GLU A N 1
ATOM 2388 C CA . GLU A 1 304 ? -17.276 -18.593 51.376 1.00 91.12 304 GLU A CA 1
ATOM 2389 C C . GLU A 1 304 ? -16.364 -19.720 50.891 1.00 91.12 304 GLU A C 1
ATOM 2391 O O . GLU A 1 304 ? -15.900 -19.694 49.749 1.00 91.12 304 GLU A O 1
ATOM 2396 N N . LEU A 1 305 ? -16.173 -20.761 51.710 1.00 93.31 305 LEU A N 1
ATOM 2397 C CA . LEU A 1 305 ? -15.408 -21.942 51.312 1.00 93.31 305 LEU A CA 1
ATOM 2398 C C . LEU A 1 305 ? -16.079 -22.694 50.148 1.00 93.31 305 LEU A C 1
ATOM 2400 O O . LEU A 1 305 ? -15.399 -23.116 49.210 1.00 93.31 305 LEU A O 1
ATOM 2404 N N . LEU A 1 306 ? -17.408 -22.851 50.178 1.00 95.44 306 LEU A N 1
ATOM 2405 C CA . LEU A 1 306 ? -18.158 -23.506 49.101 1.00 95.44 306 LEU A CA 1
ATOM 2406 C C . LEU A 1 306 ? -18.122 -22.685 47.801 1.00 95.44 306 LEU A C 1
ATOM 2408 O O . LEU A 1 306 ? -17.931 -23.251 46.724 1.00 95.44 306 LEU A O 1
ATOM 2412 N N . SER A 1 307 ? -18.257 -21.360 47.904 1.00 94.19 307 SER A N 1
ATOM 2413 C CA . SER A 1 307 ? -18.139 -20.433 46.773 1.00 94.19 307 SER A CA 1
ATOM 2414 C C . SER A 1 307 ? -16.750 -20.504 46.131 1.00 94.19 307 SER A C 1
ATOM 2416 O O . SER A 1 307 ? -16.632 -20.680 44.916 1.00 94.19 307 SER A O 1
ATOM 2418 N N . ALA A 1 308 ? -15.690 -20.484 46.947 1.00 92.69 308 ALA A N 1
ATOM 2419 C CA . ALA A 1 308 ? -14.317 -20.619 46.472 1.00 92.69 308 ALA A CA 1
ATOM 2420 C C . ALA A 1 308 ? -14.081 -21.963 45.757 1.00 92.69 308 ALA A C 1
ATOM 2422 O O . ALA A 1 308 ? -13.448 -21.999 44.702 1.00 92.69 308 ALA A O 1
ATOM 2423 N N . LEU A 1 309 ? -14.630 -23.068 46.277 1.00 95.38 309 LEU A N 1
ATOM 2424 C CA . LEU A 1 309 ? -14.531 -24.384 45.635 1.00 95.38 309 LEU A CA 1
ATOM 2425 C C . LEU A 1 309 ? -15.251 -24.438 44.280 1.00 95.38 309 LEU A C 1
ATOM 2427 O O . LEU A 1 309 ? -14.693 -24.983 43.326 1.00 95.38 309 LEU A O 1
ATOM 2431 N N . LEU A 1 310 ? -16.445 -23.846 44.166 1.00 95.69 310 LEU A N 1
ATOM 2432 C CA . LEU A 1 310 ? -17.168 -23.753 42.892 1.00 95.69 310 LEU A CA 1
ATOM 2433 C C . LEU A 1 310 ? -16.404 -22.903 41.870 1.00 95.69 310 LEU A C 1
ATOM 2435 O O . LEU A 1 310 ? -16.296 -23.293 40.708 1.00 95.69 310 LEU A O 1
ATOM 2439 N N . GLN A 1 311 ? -15.813 -21.787 42.304 1.00 94.88 311 GLN A N 1
ATOM 2440 C CA . GLN A 1 311 ? -15.010 -20.924 41.437 1.00 94.88 311 GLN A CA 1
ATOM 2441 C C . GLN A 1 311 ? -13.738 -21.631 40.946 1.00 94.88 311 GLN A C 1
ATOM 2443 O O . GLN A 1 311 ? -13.385 -21.525 39.770 1.00 94.88 311 GLN A O 1
ATOM 2448 N N . ILE A 1 312 ? -13.077 -22.408 41.812 1.00 93.81 312 ILE A N 1
ATOM 2449 C CA . ILE A 1 312 ? -11.939 -23.247 41.419 1.00 93.81 312 ILE A CA 1
ATOM 2450 C C . ILE A 1 312 ? -12.390 -24.295 40.398 1.00 93.81 312 ILE A C 1
ATOM 2452 O O . ILE A 1 312 ? -11.750 -24.426 39.355 1.00 93.81 312 ILE A O 1
ATOM 2456 N N . GLN A 1 313 ? -13.498 -25.001 40.645 1.00 96.06 313 GLN A N 1
ATOM 2457 C CA . GLN A 1 313 ? -14.002 -26.016 39.718 1.00 96.06 313 GLN A CA 1
ATOM 2458 C C . GLN A 1 313 ? -14.317 -25.415 38.340 1.00 96.06 313 GLN A C 1
ATOM 2460 O O . GLN A 1 313 ? -13.881 -25.958 37.324 1.00 96.06 313 GLN A O 1
ATOM 2465 N N . GLN A 1 314 ? -14.985 -24.262 38.306 1.00 96.69 314 GLN A N 1
ATOM 2466 C CA . GLN A 1 314 ? -15.291 -23.559 37.064 1.00 96.69 314 GLN A CA 1
ATOM 2467 C C . GLN A 1 314 ? -14.015 -23.112 36.335 1.00 96.69 314 GLN A C 1
ATOM 2469 O O . GLN A 1 314 ? -13.894 -23.316 35.131 1.00 96.69 314 GLN A O 1
ATOM 2474 N N . SER A 1 315 ? -13.007 -22.611 37.060 1.00 93.25 315 SER A N 1
ATOM 2475 C CA . SER A 1 315 ? -11.724 -22.224 36.457 1.00 93.25 315 SER A CA 1
ATOM 2476 C C . SER A 1 315 ? -10.972 -23.411 35.834 1.00 93.25 315 SER A C 1
ATOM 2478 O O . SER A 1 315 ? -10.320 -23.266 34.798 1.00 93.25 315 SER A O 1
ATOM 2480 N N . VAL A 1 316 ? -11.088 -24.604 36.431 1.00 96.31 316 VAL A N 1
ATOM 2481 C CA . VAL A 1 316 ? -10.476 -25.841 35.925 1.00 96.31 316 VAL A CA 1
ATOM 2482 C C . VAL A 1 316 ? -11.204 -26.337 34.675 1.00 96.31 316 VAL A C 1
ATOM 2484 O O . VAL A 1 316 ? -10.555 -26.782 33.724 1.00 96.31 316 VAL A O 1
ATOM 2487 N N . GLU A 1 317 ? -12.534 -26.243 34.643 1.00 95.75 317 GLU A N 1
ATOM 2488 C CA . GLU A 1 317 ? -13.331 -26.565 33.456 1.00 95.75 317 GLU A CA 1
ATOM 2489 C C . GLU A 1 317 ? -13.031 -25.600 32.301 1.00 95.75 317 GLU A C 1
ATOM 2491 O O . GLU A 1 317 ? -12.754 -26.060 31.189 1.00 95.75 317 GLU A O 1
ATOM 2496 N N . ASP A 1 318 ? -12.960 -24.295 32.569 1.00 93.88 318 ASP A N 1
ATOM 2497 C CA . ASP A 1 318 ? -12.602 -23.276 31.578 1.00 93.88 318 ASP A CA 1
ATOM 2498 C C . ASP A 1 318 ? -11.185 -23.495 31.025 1.00 93.88 318 ASP A C 1
ATOM 2500 O O . ASP A 1 318 ? -10.967 -23.454 29.810 1.00 93.88 318 ASP A O 1
ATOM 2504 N N . ALA A 1 319 ? -10.210 -23.791 31.8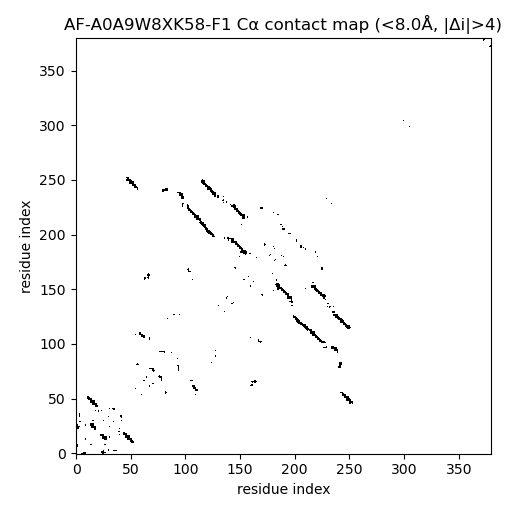92 1.00 92.00 319 ALA A N 1
ATOM 2505 C CA . ALA A 1 319 ? -8.844 -24.104 31.473 1.00 92.00 319 ALA A CA 1
ATOM 2506 C C . ALA A 1 319 ? -8.791 -25.358 30.585 1.00 92.00 319 ALA A C 1
ATOM 2508 O O . ALA A 1 319 ? -8.072 -25.389 29.582 1.00 92.00 319 ALA A O 1
ATOM 2509 N N . ARG A 1 320 ? -9.591 -26.383 30.904 1.00 96.81 320 ARG A N 1
ATOM 2510 C CA . ARG A 1 320 ? -9.689 -27.605 30.097 1.00 96.81 320 ARG A CA 1
ATOM 2511 C C . ARG A 1 320 ? -10.329 -27.340 28.733 1.00 96.81 320 ARG A C 1
ATOM 2513 O O . ARG A 1 320 ? -9.850 -27.883 27.739 1.00 96.81 320 ARG A O 1
ATOM 2520 N N . GLN A 1 321 ? -11.367 -26.506 28.670 1.00 96.00 321 GLN A N 1
ATOM 2521 C CA . GLN A 1 321 ? -12.003 -26.113 27.408 1.00 96.00 321 GLN A CA 1
ATOM 2522 C C . GLN A 1 321 ? -11.048 -25.306 26.521 1.00 96.00 321 GLN A C 1
ATOM 2524 O O . GLN A 1 321 ? -10.932 -25.598 25.330 1.00 96.00 321 GLN A O 1
ATOM 2529 N N . ARG A 1 322 ? -10.300 -24.354 27.095 1.00 91.25 322 ARG A N 1
ATOM 2530 C CA . ARG A 1 322 ? -9.272 -23.594 26.364 1.00 91.25 322 ARG A CA 1
ATOM 2531 C C . ARG A 1 322 ? -8.192 -24.508 25.792 1.00 91.25 322 ARG A C 1
ATOM 2533 O O . ARG A 1 322 ? -7.917 -24.433 24.600 1.00 91.25 322 ARG A O 1
ATOM 2540 N N . ALA A 1 323 ? -7.668 -25.438 26.591 1.00 94.56 323 ALA A N 1
ATOM 2541 C CA . ALA A 1 323 ? -6.666 -26.397 26.126 1.00 94.56 323 ALA A CA 1
ATOM 2542 C C . ALA A 1 323 ? -7.183 -27.295 24.982 1.00 94.56 323 ALA A C 1
ATOM 2544 O O . ALA A 1 323 ? -6.446 -27.608 24.047 1.00 94.56 323 ALA A O 1
ATOM 2545 N N . GLN A 1 324 ? -8.459 -27.698 25.022 1.00 96.56 324 GLN A N 1
ATOM 2546 C CA . GLN A 1 324 ? -9.084 -28.460 23.933 1.00 96.56 324 GLN A CA 1
ATOM 2547 C C . GLN A 1 324 ? -9.235 -27.628 22.654 1.00 96.56 324 GLN A C 1
ATOM 2549 O O . GLN A 1 324 ? -8.970 -28.132 21.562 1.00 96.56 324 GLN A O 1
ATOM 2554 N N . LEU A 1 325 ? -9.631 -26.361 22.782 1.00 93.31 325 LEU A N 1
ATOM 2555 C CA . LEU A 1 325 ? -9.793 -25.451 21.652 1.00 93.31 325 LEU A CA 1
ATOM 2556 C C . LEU A 1 325 ? -8.442 -25.115 21.001 1.00 93.31 325 LEU A C 1
ATOM 2558 O O . LEU A 1 325 ? -8.322 -25.173 19.779 1.00 93.31 325 LEU A O 1
ATOM 2562 N N . GLU A 1 326 ? -7.402 -24.872 21.800 1.00 92.94 326 GLU A N 1
ATOM 2563 C CA . GLU A 1 326 ? -6.029 -24.684 21.316 1.00 92.94 326 GLU A CA 1
ATOM 2564 C C . GLU A 1 326 ? -5.507 -25.921 20.571 1.00 92.94 326 GLU A C 1
ATOM 2566 O O . GLU A 1 326 ? -4.937 -25.800 19.483 1.00 92.94 326 GLU A O 1
ATOM 2571 N N . ALA A 1 327 ? -5.746 -27.125 21.105 1.00 96.44 327 ALA A N 1
ATOM 2572 C CA . ALA A 1 327 ? -5.368 -28.370 20.438 1.00 96.44 327 ALA A CA 1
ATOM 2573 C C . ALA A 1 327 ? -6.092 -28.547 19.090 1.00 96.44 327 ALA A C 1
ATOM 2575 O O . ALA A 1 327 ? -5.465 -28.939 18.102 1.00 96.44 327 ALA A O 1
ATOM 2576 N N . ALA A 1 328 ? -7.383 -28.206 19.025 1.00 96.12 328 ALA A N 1
ATOM 2577 C CA . ALA A 1 328 ? -8.170 -28.265 17.796 1.00 96.12 328 ALA A CA 1
ATOM 2578 C C . ALA A 1 328 ? -7.684 -27.254 16.741 1.00 96.12 328 ALA A C 1
ATOM 2580 O O . ALA A 1 328 ? -7.538 -27.611 15.569 1.00 96.12 328 ALA A O 1
ATOM 2581 N N . ILE A 1 329 ? -7.372 -26.015 17.145 1.00 89.69 329 ILE A N 1
ATOM 2582 C CA . ILE A 1 329 ? -6.794 -24.996 16.253 1.00 89.69 329 ILE A CA 1
ATOM 2583 C C . ILE A 1 329 ? -5.452 -25.479 15.701 1.00 89.69 329 ILE A C 1
ATOM 2585 O O . ILE A 1 329 ? -5.229 -25.432 14.491 1.00 89.69 329 ILE A O 1
ATOM 2589 N N . LYS A 1 330 ? -4.576 -26.010 16.563 1.00 94.25 330 LYS A N 1
ATOM 2590 C CA . LYS A 1 330 ? -3.259 -26.510 16.154 1.00 94.25 330 LYS A CA 1
ATOM 2591 C C . LYS A 1 330 ? -3.361 -27.668 15.159 1.00 94.25 330 LYS A C 1
ATOM 2593 O O . LYS A 1 330 ? -2.598 -27.716 14.196 1.00 94.25 330 LYS A O 1
ATOM 2598 N N . GLN A 1 331 ? -4.313 -28.579 15.357 1.00 97.38 331 GLN A N 1
ATOM 2599 C CA . GLN A 1 331 ? -4.560 -29.675 14.421 1.00 97.38 331 GLN A CA 1
ATOM 2600 C C . GLN A 1 331 ? -5.066 -29.163 13.064 1.00 97.38 331 GLN A C 1
ATOM 2602 O O . GLN A 1 331 ? -4.608 -29.639 12.027 1.00 97.38 331 GLN A O 1
ATOM 2607 N N . ARG A 1 332 ? -5.957 -28.164 13.061 1.00 94.88 332 ARG A N 1
ATOM 2608 C CA . ARG A 1 332 ? -6.483 -27.560 11.830 1.00 94.88 332 ARG A CA 1
ATOM 2609 C C . ARG A 1 332 ? -5.409 -26.813 11.038 1.00 94.88 332 ARG A C 1
ATOM 2611 O O . ARG A 1 332 ? -5.362 -26.960 9.823 1.00 94.88 332 ARG A O 1
ATOM 2618 N N . LEU A 1 333 ? -4.534 -26.064 11.712 1.00 90.12 333 LEU A N 1
ATOM 2619 C CA . LEU A 1 333 ? -3.400 -25.390 11.068 1.00 90.12 333 LEU A CA 1
ATOM 2620 C C . LEU A 1 333 ? -2.442 -26.398 10.428 1.00 90.12 333 LEU A C 1
ATOM 2622 O O . LEU A 1 333 ? -2.068 -26.235 9.271 1.00 90.12 333 LEU A O 1
ATOM 2626 N N . LYS A 1 334 ? -2.123 -27.488 11.136 1.00 96.75 334 LYS A N 1
ATOM 2627 C CA . LYS A 1 334 ? -1.285 -28.561 10.587 1.00 96.75 334 LYS A CA 1
ATOM 2628 C C . LYS A 1 334 ? -1.911 -29.196 9.339 1.00 96.75 334 LYS A C 1
ATOM 2630 O O . LYS A 1 334 ? -1.219 -29.410 8.351 1.00 96.75 334 LYS A O 1
ATOM 2635 N N . GLN A 1 335 ? -3.219 -29.452 9.362 1.00 96.94 335 GLN A N 1
ATOM 2636 C CA . GLN A 1 335 ? -3.928 -29.980 8.197 1.00 96.94 335 GLN A CA 1
ATOM 2637 C C . GLN A 1 335 ? -3.887 -28.999 7.011 1.00 96.94 335 GLN A C 1
ATOM 2639 O O . GLN A 1 335 ? -3.635 -29.413 5.885 1.00 96.94 335 GLN A O 1
ATOM 2644 N N . GLN A 1 336 ? -4.068 -27.697 7.255 1.00 91.75 336 GLN A N 1
ATOM 2645 C CA . GLN A 1 336 ? -3.959 -26.675 6.207 1.00 91.75 336 GLN A CA 1
ATOM 2646 C C . GLN A 1 336 ? -2.545 -26.578 5.620 1.00 91.75 336 GLN A C 1
ATOM 2648 O O . GLN A 1 336 ? -2.395 -26.370 4.417 1.00 91.75 336 GLN A O 1
ATOM 2653 N N . GLU A 1 337 ? -1.501 -26.745 6.435 1.00 92.38 337 GLU A N 1
ATOM 2654 C CA . GLU A 1 337 ? -0.119 -26.799 5.951 1.00 92.38 337 GLU A CA 1
ATOM 2655 C C . GLU A 1 337 ? 0.126 -28.022 5.059 1.00 92.38 337 GLU A C 1
ATOM 2657 O O . GLU A 1 337 ? 0.715 -27.874 3.988 1.00 92.38 337 GLU A O 1
ATOM 2662 N N . GLU A 1 338 ? -0.363 -29.201 5.453 1.00 97.44 338 GLU A N 1
ATOM 2663 C CA . GLU A 1 338 ? -0.275 -30.435 4.658 1.00 97.44 338 GLU A CA 1
ATOM 2664 C C . GLU A 1 338 ? -1.045 -30.308 3.329 1.00 97.44 338 GLU A C 1
ATOM 2666 O O . GLU A 1 338 ? -0.531 -30.672 2.265 1.00 97.44 338 GLU A O 1
ATOM 2671 N N . GLU A 1 339 ? -2.241 -29.715 3.353 1.00 95.00 339 GLU A N 1
ATOM 2672 C CA . GLU A 1 339 ? -3.031 -29.417 2.152 1.00 95.00 339 GLU A CA 1
ATOM 2673 C C . GLU A 1 339 ? -2.310 -28.414 1.239 1.00 95.00 339 GLU A C 1
ATOM 2675 O O . GLU A 1 339 ? -2.223 -28.631 0.027 1.00 95.00 339 GLU A O 1
ATOM 2680 N N . ARG A 1 340 ? -1.713 -27.353 1.801 1.00 91.75 340 ARG A N 1
ATOM 2681 C CA . ARG A 1 340 ? -0.947 -26.358 1.033 1.00 91.75 340 ARG A CA 1
ATOM 2682 C C . ARG A 1 340 ? 0.308 -26.965 0.413 1.00 91.75 340 ARG A C 1
ATOM 2684 O O . ARG A 1 340 ? 0.597 -26.698 -0.751 1.00 91.75 340 ARG A O 1
ATOM 2691 N N . GLN A 1 341 ? 1.043 -27.793 1.155 1.00 94.94 341 GLN A N 1
ATOM 2692 C CA . GLN A 1 341 ? 2.215 -28.505 0.636 1.00 94.94 341 GLN A CA 1
ATOM 2693 C C . GLN A 1 341 ? 1.828 -29.449 -0.506 1.00 94.94 341 GLN A C 1
ATOM 2695 O O . GLN A 1 341 ? 2.488 -29.459 -1.545 1.00 94.94 341 GLN A O 1
ATOM 2700 N N . THR A 1 342 ? 0.719 -30.173 -0.353 1.00 96.75 342 THR A N 1
ATOM 2701 C CA . THR A 1 342 ? 0.183 -31.052 -1.399 1.00 96.75 342 THR A CA 1
ATOM 2702 C C . THR A 1 342 ? -0.230 -30.254 -2.639 1.00 96.75 342 THR A C 1
ATOM 2704 O O . THR A 1 342 ? 0.083 -30.650 -3.760 1.00 96.75 342 THR A O 1
ATOM 2707 N N . ALA A 1 343 ? -0.870 -29.094 -2.466 1.00 93.19 343 ALA A N 1
ATOM 2708 C CA . ALA A 1 343 ? -1.256 -28.218 -3.571 1.00 93.19 343 ALA A CA 1
ATOM 2709 C C . ALA A 1 343 ? -0.039 -27.664 -4.332 1.00 93.19 343 ALA A C 1
ATOM 2711 O O . ALA A 1 343 ? -0.018 -27.702 -5.562 1.00 93.19 343 ALA A O 1
ATOM 2712 N N . VAL A 1 344 ? 0.998 -27.210 -3.618 1.00 92.00 344 VAL A N 1
ATOM 2713 C CA . VAL A 1 344 ? 2.255 -26.740 -4.227 1.00 92.00 344 VAL A CA 1
ATOM 2714 C C . VAL A 1 344 ? 2.952 -27.870 -4.983 1.00 92.00 344 VAL A C 1
ATOM 2716 O O . VAL A 1 344 ? 3.392 -27.667 -6.114 1.00 92.00 344 VAL A O 1
ATOM 2719 N N . PHE A 1 345 ? 3.011 -29.073 -4.406 1.00 97.06 345 PHE A N 1
ATOM 2720 C CA . PHE A 1 345 ? 3.582 -30.242 -5.075 1.00 97.06 345 PHE A CA 1
ATOM 2721 C C . PHE A 1 345 ? 2.822 -30.592 -6.363 1.00 97.06 345 PHE A C 1
ATOM 2723 O O . PHE A 1 345 ? 3.437 -30.747 -7.417 1.00 97.06 345 PHE A O 1
ATOM 2730 N N . ASN A 1 346 ? 1.487 -30.637 -6.307 1.00 95.56 346 ASN A N 1
ATOM 2731 C CA . ASN A 1 346 ? 0.645 -30.911 -7.472 1.00 95.56 346 ASN A CA 1
ATOM 2732 C C . ASN A 1 346 ? 0.811 -29.851 -8.568 1.00 95.56 346 ASN A C 1
ATOM 2734 O O . ASN A 1 346 ? 0.869 -30.193 -9.748 1.00 95.56 346 ASN A O 1
ATOM 2738 N N . TYR A 1 347 ? 0.929 -28.577 -8.190 1.00 94.62 347 TYR A N 1
ATOM 2739 C CA . TYR A 1 347 ? 1.186 -27.487 -9.129 1.00 94.62 347 TYR A CA 1
ATOM 2740 C C . TYR A 1 347 ? 2.549 -27.633 -9.820 1.00 94.62 347 TYR A C 1
ATOM 2742 O O . TYR A 1 347 ? 2.629 -27.563 -11.046 1.00 94.62 347 TYR A O 1
ATOM 2750 N N . MET A 1 348 ? 3.613 -27.897 -9.053 1.00 95.69 348 MET A N 1
ATOM 2751 C CA . MET A 1 348 ? 4.957 -28.118 -9.600 1.00 95.69 348 MET A CA 1
ATOM 2752 C C . MET A 1 348 ? 4.991 -29.323 -10.546 1.00 95.69 348 MET A C 1
ATOM 2754 O O . MET A 1 348 ? 5.599 -29.256 -11.613 1.00 95.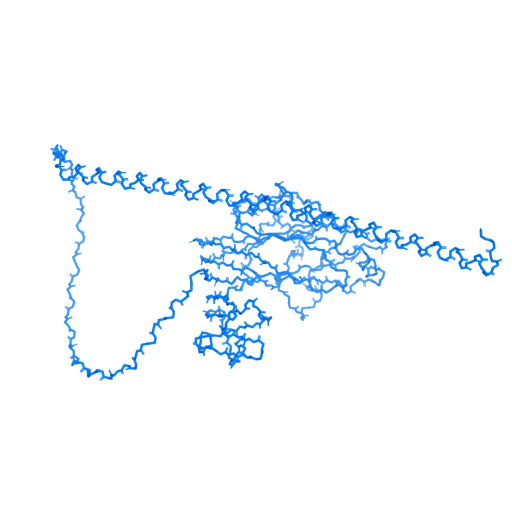69 348 MET A O 1
ATOM 2758 N N . PHE A 1 349 ? 4.295 -30.404 -10.189 1.00 97.94 349 PHE A N 1
ATOM 2759 C CA . PHE A 1 349 ? 4.182 -31.595 -11.026 1.00 97.94 349 PHE A CA 1
ATOM 2760 C C . PHE A 1 349 ? 3.427 -31.317 -12.335 1.00 97.94 349 PHE A C 1
ATOM 2762 O O . PHE A 1 349 ? 3.898 -31.689 -13.409 1.00 97.94 349 PHE A O 1
ATOM 2769 N N . ALA A 1 350 ? 2.295 -30.608 -12.272 1.00 95.50 350 ALA A N 1
ATOM 2770 C CA . ALA A 1 350 ? 1.535 -30.219 -13.459 1.00 95.50 350 ALA A CA 1
ATOM 2771 C C . ALA A 1 350 ? 2.353 -29.313 -14.395 1.00 95.50 350 ALA A C 1
ATOM 2773 O O . ALA A 1 350 ? 2.350 -29.519 -15.609 1.00 95.50 350 ALA A O 1
ATOM 2774 N N . LYS A 1 351 ? 3.106 -28.359 -13.832 1.00 94.50 351 LYS A N 1
ATOM 2775 C CA . LYS A 1 351 ? 3.994 -27.477 -14.597 1.00 94.50 351 LYS A CA 1
ATOM 2776 C C . LYS A 1 351 ? 5.104 -28.258 -15.308 1.00 94.50 351 LYS A C 1
ATOM 2778 O O . LYS A 1 351 ? 5.344 -28.021 -16.486 1.00 94.50 351 LYS A O 1
ATOM 2783 N N . ALA A 1 352 ? 5.724 -29.227 -14.634 1.00 96.69 352 ALA A N 1
ATOM 2784 C CA . ALA A 1 352 ? 6.751 -30.075 -15.241 1.00 96.69 352 ALA A CA 1
ATOM 2785 C C . ALA A 1 352 ? 6.204 -30.910 -16.415 1.00 96.69 352 ALA A C 1
ATOM 2787 O O . ALA A 1 352 ? 6.854 -31.013 -17.453 1.00 96.69 352 ALA A O 1
ATOM 2788 N N . ILE A 1 353 ? 4.988 -31.458 -16.286 1.00 97.94 353 ILE A N 1
ATOM 2789 C CA . ILE A 1 353 ? 4.315 -32.164 -17.391 1.00 97.94 353 ILE A CA 1
ATOM 2790 C C . ILE A 1 353 ? 4.057 -31.215 -18.567 1.00 97.94 353 ILE A C 1
ATOM 2792 O O . ILE A 1 353 ? 4.274 -31.592 -19.717 1.00 97.94 353 ILE A O 1
ATOM 2796 N N . GLN A 1 354 ? 3.610 -29.988 -18.293 1.00 96.56 354 GLN A N 1
ATOM 2797 C CA . GLN A 1 354 ? 3.358 -28.989 -19.329 1.00 96.56 354 GLN A CA 1
ATOM 2798 C C . GLN A 1 354 ? 4.644 -28.598 -20.072 1.00 96.56 354 GLN A C 1
ATOM 2800 O O . GLN A 1 354 ? 4.648 -28.561 -21.299 1.00 96.56 354 GLN A O 1
ATOM 2805 N N . GLU A 1 355 ? 5.740 -28.351 -19.352 1.00 96.38 355 GLU A N 1
ATOM 2806 C CA . GLU A 1 355 ? 7.047 -28.047 -19.949 1.00 96.38 355 GLU A CA 1
ATOM 2807 C C . GLU A 1 355 ? 7.555 -29.213 -20.809 1.00 96.38 355 GLU A C 1
ATOM 2809 O O . GLU A 1 355 ? 8.025 -29.002 -21.927 1.00 96.38 355 GLU A O 1
ATOM 2814 N N . GLN A 1 356 ? 7.392 -30.454 -20.342 1.00 97.62 356 GLN A N 1
ATOM 2815 C CA . GLN A 1 356 ? 7.756 -31.637 -21.120 1.00 97.62 356 GLN A CA 1
ATOM 2816 C C . GLN A 1 356 ? 6.913 -31.776 -22.399 1.00 97.62 356 GLN A C 1
ATOM 2818 O O . GLN A 1 356 ? 7.454 -32.130 -23.447 1.00 97.62 356 GLN A O 1
ATOM 2823 N N . ALA A 1 357 ? 5.614 -31.467 -22.336 1.00 97.50 357 ALA A N 1
ATOM 2824 C CA . ALA A 1 357 ? 4.735 -31.480 -23.503 1.00 97.50 357 ALA A CA 1
ATOM 2825 C C . ALA A 1 357 ? 5.126 -30.409 -24.537 1.00 97.50 357 ALA A C 1
ATOM 2827 O O . ALA A 1 357 ? 5.133 -30.702 -25.731 1.00 97.50 357 ALA A O 1
ATOM 2828 N N . ILE A 1 358 ? 5.509 -29.205 -24.091 1.00 96.50 358 ILE A N 1
ATOM 2829 C CA . ILE A 1 358 ? 6.005 -28.133 -24.971 1.00 96.50 358 ILE A CA 1
ATOM 2830 C C . ILE A 1 358 ? 7.289 -28.576 -25.681 1.00 96.50 358 ILE A C 1
ATOM 2832 O O . ILE A 1 358 ? 7.373 -28.489 -26.902 1.00 96.50 358 ILE A O 1
ATOM 2836 N N . LEU A 1 359 ? 8.259 -29.128 -24.945 1.00 97.81 359 LEU A N 1
ATOM 2837 C CA . LEU A 1 359 ? 9.512 -29.621 -25.531 1.00 97.81 359 LEU A CA 1
ATOM 2838 C C . LEU A 1 359 ? 9.282 -30.752 -26.545 1.00 97.81 359 LEU A C 1
ATOM 2840 O O . LEU A 1 359 ? 9.972 -30.839 -27.563 1.00 97.81 359 LEU A O 1
ATOM 2844 N N . GLU A 1 360 ? 8.322 -31.640 -26.282 1.00 98.06 360 GLU A N 1
ATOM 2845 C CA . GLU A 1 360 ? 7.964 -32.702 -27.221 1.00 98.06 360 GLU A CA 1
ATOM 2846 C C . GLU A 1 360 ? 7.279 -32.156 -28.480 1.00 98.06 360 GLU A C 1
ATOM 2848 O O . GLU A 1 360 ? 7.589 -32.624 -29.579 1.00 98.06 360 GLU A O 1
ATOM 2853 N N . GLN A 1 361 ? 6.421 -31.142 -28.340 1.00 97.81 361 GLN A N 1
ATOM 2854 C CA . GLN A 1 361 ? 5.812 -30.445 -29.470 1.00 97.81 361 GLN A CA 1
ATOM 2855 C C . GLN A 1 361 ? 6.873 -29.742 -30.331 1.00 97.81 361 GLN A C 1
ATOM 2857 O O . GLN A 1 361 ? 6.906 -29.951 -31.542 1.00 97.81 361 GLN A O 1
ATOM 2862 N N . GLU A 1 362 ? 7.800 -28.996 -29.724 1.00 97.88 362 GLU A N 1
ATOM 2863 C CA . GLU A 1 362 ? 8.905 -28.346 -30.444 1.00 97.88 362 GLU A CA 1
ATOM 2864 C C . GLU A 1 362 ? 9.775 -29.367 -31.193 1.00 97.88 362 GLU A C 1
ATOM 2866 O O . GLU A 1 362 ? 10.180 -29.142 -32.337 1.00 97.88 362 GLU A O 1
ATOM 2871 N N . ARG A 1 363 ? 10.039 -30.532 -30.582 1.00 98.31 363 ARG A N 1
ATOM 2872 C CA . ARG A 1 363 ? 10.771 -31.625 -31.238 1.00 98.31 363 ARG A CA 1
ATOM 2873 C C . ARG A 1 363 ? 10.011 -32.162 -32.455 1.00 98.31 363 ARG A C 1
ATOM 2875 O O . ARG A 1 363 ? 10.636 -32.399 -33.488 1.00 98.31 363 ARG A O 1
ATOM 2882 N N . GLN A 1 364 ? 8.692 -32.345 -32.354 1.00 98.06 364 GLN A N 1
ATOM 2883 C CA . GLN A 1 364 ? 7.856 -32.786 -33.478 1.00 98.06 364 GLN A CA 1
ATOM 2884 C C . GLN A 1 364 ? 7.860 -31.757 -34.615 1.00 98.06 364 GLN A C 1
ATOM 2886 O O . GLN A 1 364 ? 8.101 -32.125 -35.764 1.00 98.06 364 GLN A O 1
ATOM 2891 N N . GLU A 1 365 ? 7.702 -30.471 -34.303 1.00 97.88 365 GLU A N 1
ATOM 2892 C CA . GLU A 1 365 ? 7.746 -29.386 -35.291 1.00 97.88 365 GLU A CA 1
ATOM 2893 C C . GLU A 1 365 ? 9.109 -29.317 -36.004 1.00 97.88 365 GLU A C 1
ATOM 2895 O O . GLU A 1 365 ? 9.176 -29.169 -37.227 1.00 97.88 365 GLU A O 1
ATOM 2900 N N . GLN A 1 366 ? 10.216 -29.509 -35.276 1.00 97.50 366 GLN A N 1
ATOM 2901 C CA . GLN A 1 366 ? 11.555 -29.586 -35.873 1.00 97.50 366 GLN A CA 1
ATOM 2902 C C . GLN A 1 366 ? 11.727 -30.804 -36.791 1.00 97.50 366 GLN A C 1
ATOM 2904 O O . GLN A 1 366 ? 12.364 -30.703 -37.847 1.00 97.50 366 GLN A O 1
ATOM 2909 N N . GLU A 1 367 ? 11.191 -31.967 -36.416 1.00 97.62 367 GLU A N 1
ATOM 2910 C CA . GLU A 1 367 ? 11.223 -33.169 -37.253 1.00 97.62 367 GLU A CA 1
ATOM 2911 C C . GLU A 1 367 ? 10.384 -33.003 -38.525 1.00 97.62 367 GLU A C 1
ATOM 2913 O O . GLU A 1 367 ? 10.843 -33.369 -39.614 1.00 97.62 367 GLU A O 1
ATOM 2918 N N . GLU A 1 368 ? 9.200 -32.398 -38.418 1.00 97.69 368 GLU A N 1
ATOM 2919 C CA . GLU A 1 368 ? 8.343 -32.069 -39.557 1.00 97.69 368 GLU A CA 1
ATOM 2920 C C . GLU A 1 368 ? 9.004 -31.054 -40.490 1.00 97.69 368 GLU A C 1
ATOM 2922 O O . GLU A 1 368 ? 9.057 -31.287 -41.700 1.00 97.69 368 GLU A O 1
ATOM 2927 N N . ALA A 1 369 ? 9.605 -29.992 -39.950 1.00 96.62 369 ALA A N 1
ATOM 2928 C CA . ALA A 1 369 ? 10.363 -29.018 -40.730 1.00 96.62 369 ALA A CA 1
ATOM 2929 C C . ALA A 1 369 ? 11.539 -29.681 -41.469 1.00 96.62 369 ALA A C 1
ATOM 2931 O O . ALA A 1 369 ? 11.729 -29.475 -42.671 1.00 96.62 369 ALA A O 1
ATOM 2932 N N . ARG A 1 370 ? 12.296 -30.559 -40.794 1.00 96.06 370 ARG A N 1
ATOM 2933 C CA . ARG A 1 370 ? 13.374 -31.348 -41.422 1.00 96.06 370 ARG A CA 1
ATOM 2934 C C . ARG A 1 370 ? 12.853 -32.286 -42.507 1.00 96.06 370 ARG A C 1
ATOM 2936 O O . ARG A 1 370 ? 13.533 -32.500 -43.513 1.00 96.06 370 ARG A O 1
ATOM 2943 N N . ARG A 1 371 ? 11.676 -32.885 -42.315 1.00 96.62 371 ARG A N 1
ATOM 2944 C CA . ARG A 1 371 ? 11.035 -33.754 -43.310 1.00 96.62 371 ARG A CA 1
ATOM 2945 C C . ARG A 1 371 ? 10.572 -32.953 -44.524 1.00 96.62 371 ARG A C 1
ATOM 2947 O O . ARG A 1 371 ? 10.788 -33.394 -45.651 1.00 96.62 371 ARG A O 1
ATOM 2954 N N . PHE A 1 372 ? 9.991 -31.779 -44.302 1.00 96.81 372 PHE A N 1
ATOM 2955 C CA . PHE A 1 372 ? 9.569 -30.858 -45.351 1.00 96.81 372 PHE A CA 1
ATOM 2956 C C . PHE A 1 372 ? 10.756 -30.392 -46.204 1.00 96.81 372 PHE A C 1
ATOM 2958 O O . PHE A 1 372 ? 10.704 -30.477 -47.429 1.00 96.81 372 PHE A O 1
ATOM 2965 N N . LEU A 1 373 ? 11.868 -30.002 -45.574 1.00 96.12 373 LEU A N 1
ATOM 2966 C CA . LEU A 1 373 ? 13.084 -29.588 -46.284 1.00 96.12 373 LEU A CA 1
ATOM 2967 C C . LEU A 1 373 ? 13.666 -30.717 -47.150 1.00 96.12 373 LEU A C 1
ATOM 2969 O O . LEU A 1 373 ? 14.030 -30.473 -48.302 1.00 96.12 373 LEU A O 1
ATOM 2973 N N . ARG A 1 374 ? 13.649 -31.964 -46.655 1.00 95.88 374 ARG A N 1
ATOM 2974 C CA . ARG A 1 374 ? 14.030 -33.147 -47.447 1.00 95.88 374 ARG A CA 1
ATOM 2975 C C . ARG A 1 374 ? 13.131 -33.364 -48.669 1.00 95.88 374 ARG A C 1
ATOM 2977 O O . ARG A 1 374 ? 13.637 -33.711 -49.731 1.00 95.88 374 ARG A O 1
ATOM 2984 N N . LEU A 1 375 ? 11.817 -33.148 -48.548 1.00 95.81 375 LEU A N 1
ATOM 2985 C CA . LEU A 1 375 ? 10.877 -33.267 -49.676 1.00 95.81 375 LEU A CA 1
ATOM 2986 C C . LEU A 1 375 ? 11.102 -32.194 -50.750 1.00 95.81 375 LEU A C 1
ATOM 2988 O O . LEU A 1 375 ? 10.883 -32.457 -51.929 1.00 95.81 375 LEU A O 1
ATOM 2992 N N . MET A 1 376 ? 11.581 -31.015 -50.355 1.00 96.62 376 MET A N 1
ATOM 2993 C CA . MET A 1 376 ? 11.895 -29.905 -51.260 1.00 96.62 376 MET A CA 1
ATOM 2994 C C . MET A 1 376 ? 13.250 -30.058 -51.977 1.00 96.62 376 MET A C 1
ATOM 2996 O O . MET A 1 376 ? 13.644 -29.175 -52.734 1.00 96.62 376 MET A O 1
ATOM 3000 N N . GLY A 1 377 ? 13.972 -31.166 -51.766 1.00 93.00 377 GLY A N 1
ATOM 3001 C CA . GLY A 1 377 ? 15.256 -31.436 -52.421 1.00 93.00 377 GLY A CA 1
ATOM 3002 C C . GLY A 1 377 ? 16.450 -30.703 -51.802 1.00 93.00 377 GLY A C 1
ATOM 3003 O O . GLY A 1 377 ? 17.547 -30.751 -52.358 1.00 93.00 377 GLY A O 1
ATOM 3004 N N . PHE A 1 378 ? 16.268 -30.057 -50.647 1.00 89.00 378 PHE A N 1
ATOM 3005 C CA . PHE A 1 378 ? 17.379 -29.530 -49.864 1.00 89.00 378 PHE A CA 1
ATOM 3006 C C . PHE A 1 378 ? 17.994 -30.677 -49.052 1.00 89.00 378 PHE A C 1
ATOM 3008 O O . PHE A 1 378 ? 17.401 -31.159 -48.087 1.00 89.00 378 PHE A O 1
ATOM 3015 N N . ASN A 1 379 ? 19.182 -31.136 -49.457 1.00 78.62 379 ASN A N 1
ATOM 3016 C CA . ASN A 1 379 ? 20.021 -31.983 -48.608 1.00 78.62 379 ASN A CA 1
ATOM 3017 C C . ASN A 1 379 ? 20.656 -31.090 -47.537 1.00 78.62 379 ASN A C 1
ATOM 3019 O O . ASN A 1 379 ? 21.537 -30.290 -47.852 1.00 78.62 379 ASN A O 1
ATOM 3023 N N . ILE A 1 380 ? 20.157 -31.211 -46.306 1.00 61.94 380 ILE A N 1
ATOM 3024 C CA . ILE A 1 380 ? 20.686 -30.565 -45.097 1.00 61.94 380 ILE A CA 1
ATOM 3025 C C . ILE A 1 380 ? 21.504 -31.583 -44.318 1.00 61.94 380 ILE A C 1
ATOM 3027 O O . ILE A 1 380 ? 21.007 -32.728 -44.179 1.00 61.94 380 ILE A O 1
#